Protein AF-0000000076751914 (afdb_homodimer)

Nearest PDB structures (foldseek):
  7e4m-assembly1_A-2  TM=8.915E-01  e=8.739E-11  Streptomyces sp.
  9c7k-assembly2_B  TM=7.119E-01  e=5.472E-06  Streptomyces exfoliatus
  6wkj-assembly2_B  TM=7.121E-01  e=1.063E-05  Streptomyces sp.
  6wke-assembly2_B  TM=7.286E-01  e=2.651E-05  Streptomyces sp.
  1hm7-assembly2_B  TM=6.512E-01  e=9.603E-05  Streptomyces exfoliatus

Structure (mmCIF, N/CA/C/O backbone):
data_AF-0000000076751914-model_v1
#
loop_
_entity.id
_entity.type
_entity.pdbx_description
1 polymer 'Metal-binding protein, terpene synthase family'
#
loop_
_atom_site.group_PDB
_atom_site.id
_atom_site.type_symbol
_atom_site.label_atom_id
_atom_site.label_alt_id
_atom_site.label_comp_id
_atom_site.label_asym_id
_atom_site.label_entity_id
_atom_site.label_seq_id
_atom_site.pdbx_PDB_ins_code
_atom_site.Cartn_x
_atom_site.Cartn_y
_atom_site.Cartn_z
_atom_site.occupancy
_atom_site.B_iso_or_equiv
_atom_site.auth_seq_id
_atom_site.auth_comp_id
_atom_site.auth_asym_id
_atom_site.auth_atom_id
_atom_site.pdbx_PDB_model_num
ATOM 1 N N . MET A 1 1 ? 10.844 26.109 -25.625 1 22.31 1 MET A N 1
ATOM 2 C CA . MET A 1 1 ? 9.5 26.109 -25.062 1 22.31 1 MET A CA 1
ATOM 3 C C . MET A 1 1 ? 9.312 24.953 -24.078 1 22.31 1 MET A C 1
ATOM 5 O O . MET A 1 1 ? 9.211 23.797 -24.5 1 22.31 1 MET A O 1
ATOM 9 N N . THR A 1 2 ? 10.047 24.891 -23.016 1 28.09 2 THR A N 1
ATOM 10 C CA . THR A 1 2 ? 10.305 23.797 -22.078 1 28.09 2 THR A CA 1
ATOM 11 C C . THR A 1 2 ? 9 23.281 -21.5 1 28.09 2 THR A C 1
ATOM 13 O O . THR A 1 2 ? 8.086 24.047 -21.188 1 28.09 2 THR A O 1
ATOM 16 N N . ALA A 1 3 ? 8.57 22.078 -21.922 1 33.97 3 ALA A N 1
ATOM 17 C CA . ALA A 1 3 ? 7.301 21.422 -21.578 1 33.97 3 ALA A CA 1
ATOM 18 C C . ALA A 1 3 ? 6.93 21.672 -20.125 1 33.97 3 ALA A C 1
ATOM 20 O O . ALA A 1 3 ? 7.594 21.172 -19.219 1 33.97 3 ALA A O 1
ATOM 21 N N . THR A 1 4 ? 6.645 22.828 -19.734 1 34.5 4 THR A N 1
ATOM 22 C CA . THR A 1 4 ? 6.215 23.297 -18.422 1 34.5 4 THR A CA 1
ATOM 23 C C . THR A 1 4 ? 5.18 22.344 -17.828 1 34.5 4 THR A C 1
ATOM 25 O O . THR A 1 4 ? 4.055 22.25 -18.312 1 34.5 4 THR A O 1
ATOM 28 N N . THR A 1 5 ? 5.438 21.109 -17.547 1 39.66 5 THR A N 1
ATOM 29 C CA . THR A 1 5 ? 4.512 20.062 -17.125 1 39.66 5 THR A CA 1
ATOM 30 C C . THR A 1 5 ? 3.771 20.469 -15.859 1 39.66 5 THR A C 1
ATOM 32 O O . THR A 1 5 ? 4.367 20.516 -14.781 1 39.66 5 THR A O 1
ATOM 35 N N . SER A 1 6 ? 2.971 21.531 -15.844 1 42.78 6 SER A N 1
ATOM 36 C CA . SER A 1 6 ? 1.971 21.797 -14.812 1 42.78 6 SER A CA 1
ATOM 37 C C . SER A 1 6 ? 1.415 20.516 -14.227 1 42.78 6 SER A C 1
ATOM 39 O O . SER A 1 6 ? 1.397 19.469 -14.898 1 42.78 6 SER A O 1
ATOM 41 N N . PRO A 1 7 ? 1.354 20.406 -12.875 1 52.75 7 PRO A N 1
ATOM 42 C CA . PRO A 1 7 ? 0.755 19.188 -12.328 1 52.75 7 PRO A CA 1
ATOM 43 C C . PRO A 1 7 ? -0.526 18.781 -13.047 1 52.75 7 PRO A C 1
ATOM 45 O O . PRO A 1 7 ? -1.342 19.641 -13.398 1 52.75 7 PRO A O 1
ATOM 48 N N . ASN A 1 8 ? -0.445 17.938 -13.898 1 61.38 8 ASN A N 1
ATOM 49 C CA . ASN A 1 8 ? -1.629 17.375 -14.555 1 61.38 8 ASN A CA 1
ATOM 50 C C . ASN A 1 8 ? -2.629 16.844 -13.531 1 61.38 8 ASN A C 1
ATOM 52 O O . ASN A 1 8 ? -2.459 15.734 -13.016 1 61.38 8 ASN A O 1
ATOM 56 N N . PRO A 1 9 ? -3.535 17.812 -13.023 1 73.62 9 PRO A N 1
ATOM 57 C CA . PRO A 1 9 ? -4.527 17.422 -12.023 1 73.62 9 PRO A CA 1
ATOM 58 C C . PRO A 1 9 ? -5.203 16.094 -12.359 1 73.62 9 PRO A C 1
ATOM 60 O O . PRO A 1 9 ? -5.535 15.32 -11.461 1 73.62 9 PRO A O 1
ATOM 63 N N . ALA A 1 10 ? -5.207 15.836 -13.641 1 76.56 10 ALA A N 1
ATOM 64 C CA . ALA A 1 10 ? -5.875 14.602 -14.047 1 76.56 10 ALA A CA 1
ATOM 65 C C . ALA A 1 10 ? -5.062 13.375 -13.633 1 76.56 10 ALA A C 1
ATOM 67 O O . ALA A 1 10 ? -5.621 12.383 -13.172 1 76.56 10 ALA A O 1
ATOM 68 N N . ALA A 1 11 ? -3.77 13.57 -13.781 1 83.56 11 ALA A N 1
ATOM 69 C CA . ALA A 1 11 ? -2.914 12.445 -13.406 1 83.56 11 ALA A CA 1
ATOM 70 C C . ALA A 1 11 ? -2.934 12.219 -11.898 1 83.56 11 ALA A C 1
ATOM 72 O O . ALA A 1 11 ? -2.998 11.078 -11.438 1 83.56 11 ALA A O 1
ATOM 73 N N . THR A 1 12 ? -2.918 13.32 -11.164 1 88.44 12 THR A N 1
ATOM 74 C CA . THR A 1 12 ? -2.939 13.242 -9.711 1 88.44 12 THR A CA 1
ATOM 75 C C . THR A 1 12 ? -4.281 12.703 -9.219 1 88.44 12 THR A C 1
ATOM 77 O O . THR A 1 12 ? -4.324 11.844 -8.328 1 88.44 12 THR A O 1
ATOM 80 N N . THR A 1 13 ? -5.293 13.094 -9.875 1 87.75 13 THR A N 1
ATOM 81 C CA . THR A 1 13 ? -6.617 12.594 -9.539 1 87.75 13 THR A CA 1
ATOM 82 C C . THR A 1 13 ? -6.719 11.094 -9.828 1 87.75 13 THR A C 1
ATOM 84 O O . THR A 1 13 ? -7.289 10.344 -9.031 1 87.75 13 THR A O 1
ATOM 87 N N . GLY A 1 14 ? -6.184 10.703 -10.945 1 89.5 14 GLY A N 1
ATOM 88 C CA . GLY A 1 14 ? -6.164 9.289 -11.289 1 89.5 14 GLY A CA 1
ATOM 89 C C . GLY A 1 14 ? -5.41 8.445 -10.281 1 89.5 14 GLY A C 1
ATOM 90 O O . GLY A 1 14 ? -5.875 7.375 -9.891 1 89.5 14 GLY A O 1
ATOM 91 N N . SER A 1 15 ? -4.316 8.977 -9.898 1 91.81 15 SER A N 1
ATOM 92 C CA . SER A 1 15 ? -3.504 8.273 -8.906 1 91.81 15 SER A CA 1
ATOM 93 C C . SER A 1 15 ? -4.234 8.156 -7.57 1 91.81 15 SER A C 1
ATOM 95 O O . SER A 1 15 ? -4.184 7.113 -6.918 1 91.81 15 SER A O 1
ATOM 97 N N . ALA A 1 16 ? -4.875 9.188 -7.168 1 94.12 16 ALA A N 1
ATOM 98 C CA . ALA A 1 16 ? -5.641 9.156 -5.926 1 94.12 16 ALA A CA 1
ATOM 99 C C . ALA A 1 16 ? -6.781 8.148 -6.008 1 94.12 16 ALA A C 1
ATOM 101 O O . ALA A 1 16 ? -7.035 7.41 -5.051 1 94.12 16 ALA A O 1
ATOM 102 N N . ARG A 1 17 ? -7.41 8.133 -7.113 1 92.75 17 ARG A N 1
ATOM 103 C CA . ARG A 1 17 ? -8.492 7.168 -7.32 1 92.75 17 ARG A CA 1
ATOM 104 C C . ARG A 1 17 ? -7.977 5.738 -7.223 1 92.75 17 ARG A C 1
ATOM 106 O O . ARG A 1 17 ? -8.625 4.879 -6.617 1 92.75 17 ARG A O 1
ATOM 113 N N . THR A 1 18 ? -6.879 5.508 -7.855 1 94.25 18 THR A N 1
ATOM 114 C CA . THR A 1 18 ? -6.254 4.191 -7.793 1 94.25 18 THR A CA 1
ATOM 115 C C . THR A 1 18 ? -5.895 3.832 -6.355 1 94.25 18 THR A C 1
ATOM 117 O O . THR A 1 18 ? -6.105 2.697 -5.922 1 94.25 18 THR A O 1
ATOM 120 N N . ALA A 1 19 ? -5.387 4.793 -5.637 1 95 19 ALA A N 1
ATOM 121 C CA . ALA A 1 19 ? -5.012 4.57 -4.242 1 95 19 ALA A CA 1
ATOM 122 C C . ALA A 1 19 ? -6.227 4.188 -3.402 1 95 19 ALA A C 1
ATOM 124 O O . ALA A 1 19 ? -6.137 3.328 -2.521 1 95 19 ALA A O 1
ATOM 125 N N . VAL A 1 20 ? -7.359 4.801 -3.666 1 94 20 VAL A N 1
ATOM 126 C CA . VAL A 1 20 ? -8.594 4.477 -2.953 1 94 20 VAL A CA 1
ATOM 127 C C . VAL A 1 20 ? -8.945 3.008 -3.166 1 94 20 VAL A C 1
ATOM 129 O O . VAL A 1 20 ? -9.289 2.301 -2.217 1 94 20 VAL A O 1
ATOM 132 N N . ARG A 1 21 ? -8.797 2.561 -4.355 1 95.31 21 ARG A N 1
ATOM 133 C CA . ARG A 1 21 ? -9.117 1.174 -4.68 1 95.31 21 ARG A CA 1
ATOM 134 C C . ARG A 1 21 ? -8.141 0.213 -4.012 1 95.31 21 ARG A C 1
ATOM 136 O O . ARG A 1 21 ? -8.539 -0.855 -3.541 1 95.31 21 ARG A O 1
ATOM 143 N N . VAL A 1 22 ? -6.91 0.617 -3.988 1 96.25 22 VAL A N 1
ATOM 144 C CA . VAL A 1 22 ? -5.898 -0.203 -3.33 1 96.25 22 VAL A CA 1
ATOM 145 C C . VAL A 1 22 ? -6.219 -0.328 -1.843 1 96.25 22 VAL A C 1
ATOM 147 O O . VAL A 1 22 ? -6.246 -1.434 -1.298 1 96.25 22 VAL A O 1
ATOM 150 N N . VAL A 1 23 ? -6.523 0.765 -1.207 1 93.88 23 VAL A N 1
ATOM 151 C CA . VAL A 1 23 ? -6.801 0.777 0.226 1 93.88 23 VAL A CA 1
ATOM 152 C C . VAL A 1 23 ? -8.047 -0.052 0.519 1 93.88 23 VAL A C 1
ATOM 154 O O . VAL A 1 23 ? -8.094 -0.796 1.501 1 93.88 23 VAL A O 1
ATOM 157 N N . ARG A 1 24 ? -9.039 0.046 -0.325 1 93.38 24 ARG A N 1
ATOM 158 C CA . ARG A 1 24 ? -10.258 -0.733 -0.133 1 93.38 24 ARG A CA 1
ATOM 159 C C . ARG A 1 24 ? -9.969 -2.229 -0.197 1 93.38 24 ARG A C 1
ATOM 161 O O . ARG A 1 24 ? -10.484 -3.002 0.615 1 93.38 24 ARG A O 1
ATOM 168 N N . LEU A 1 25 ? -9.195 -2.631 -1.146 1 95.88 25 LEU A N 1
ATOM 169 C CA . LEU A 1 25 ? -8.844 -4.039 -1.266 1 95.88 25 LEU A CA 1
ATOM 170 C C . LEU A 1 25 ? -8.008 -4.496 -0.072 1 95.88 25 LEU A C 1
ATOM 172 O O . LEU A 1 25 ? -8.227 -5.586 0.459 1 95.88 25 LEU A O 1
ATOM 176 N N . LEU A 1 26 ? -7.109 -3.625 0.362 1 94.12 26 LEU A N 1
ATOM 177 C CA . LEU A 1 26 ? -6.281 -3.945 1.521 1 94.12 26 LEU A CA 1
ATOM 178 C C . LEU A 1 26 ? -7.141 -4.105 2.771 1 94.12 26 LEU A C 1
ATOM 180 O O . LEU A 1 26 ? -6.918 -5.02 3.568 1 94.12 26 LEU A O 1
ATOM 184 N N . ARG A 1 27 ? -8.102 -3.248 2.936 1 91.44 27 ARG A N 1
ATOM 185 C CA . ARG A 1 27 ? -9.008 -3.354 4.074 1 91.44 27 ARG A CA 1
ATOM 186 C C . ARG A 1 27 ? -9.766 -4.676 4.051 1 91.44 27 ARG A C 1
ATOM 188 O O . ARG A 1 27 ? -9.922 -5.328 5.086 1 91.44 27 ARG A O 1
ATOM 195 N N . ALA A 1 28 ? -10.242 -5.039 2.906 1 93.06 28 ALA A N 1
ATOM 196 C CA . ALA A 1 28 ? -10.961 -6.301 2.766 1 93.06 28 ALA A CA 1
ATOM 197 C C . ALA A 1 28 ? -10.062 -7.488 3.1 1 93.06 28 ALA A C 1
ATOM 199 O O . ALA A 1 28 ? -10.484 -8.422 3.787 1 93.06 28 ALA A O 1
ATOM 200 N N . LEU A 1 29 ? -8.852 -7.453 2.633 1 94.12 29 LEU A N 1
ATOM 201 C CA . LEU A 1 29 ? -7.898 -8.523 2.91 1 94.12 29 LEU A CA 1
ATOM 202 C C . LEU A 1 29 ? -7.59 -8.602 4.402 1 94.12 29 LEU A C 1
ATOM 204 O O . LEU A 1 29 ? -7.508 -9.695 4.965 1 94.12 29 LEU A O 1
ATOM 208 N N . ARG A 1 30 ? -7.445 -7.473 4.996 1 91.12 30 ARG A N 1
ATOM 209 C CA . ARG A 1 30 ? -7.109 -7.438 6.418 1 91.12 30 ARG A CA 1
ATOM 210 C C . ARG A 1 30 ? -8.273 -7.945 7.266 1 91.12 30 ARG A C 1
ATOM 212 O O . ARG A 1 30 ? -8.062 -8.602 8.289 1 91.12 30 ARG A O 1
ATOM 219 N N . ARG A 1 31 ? -9.453 -7.598 6.871 1 92.06 31 ARG A N 1
ATOM 220 C CA . ARG A 1 31 ? -10.617 -8.148 7.562 1 92.06 31 ARG A CA 1
ATOM 221 C C . ARG A 1 31 ? -10.625 -9.672 7.492 1 92.06 31 ARG A C 1
ATOM 223 O O . ARG A 1 31 ? -10.852 -10.344 8.5 1 92.06 31 ARG A O 1
ATOM 230 N N . TRP A 1 32 ? -10.375 -10.164 6.344 1 95.25 32 TRP A N 1
ATOM 231 C CA . TRP A 1 32 ? -10.297 -11.609 6.168 1 95.25 32 TRP A CA 1
ATOM 232 C C . TRP A 1 32 ? -9.148 -12.195 6.984 1 95.25 32 TRP A C 1
ATOM 234 O O . TRP A 1 32 ? -9.328 -13.203 7.676 1 95.25 32 TRP A O 1
ATOM 244 N N . ALA A 1 33 ? -8.023 -11.562 6.93 1 92.75 33 ALA A N 1
ATOM 245 C CA . ALA A 1 33 ? -6.844 -12.039 7.648 1 92.75 33 ALA A CA 1
ATOM 246 C C . ALA A 1 33 ? -7.102 -12.086 9.148 1 92.75 33 ALA A C 1
ATOM 248 O O . ALA A 1 33 ? -6.668 -13.023 9.828 1 92.75 33 ALA A O 1
ATOM 249 N N . ALA A 1 34 ? -7.793 -11.141 9.617 1 90.56 34 ALA A N 1
ATOM 250 C CA . ALA A 1 34 ? -8.109 -11.078 11.039 1 90.56 34 ALA A CA 1
ATOM 251 C C . ALA A 1 34 ? -8.984 -12.258 11.461 1 90.56 34 ALA A C 1
ATOM 253 O O . ALA A 1 34 ? -8.883 -12.734 12.594 1 90.56 34 ALA A O 1
ATOM 254 N N . GLU A 1 35 ? -9.797 -12.703 10.562 1 92.44 35 GLU A N 1
ATOM 255 C CA . GLU A 1 35 ? -10.68 -13.828 10.844 1 92.44 35 GLU A CA 1
ATOM 256 C C . GLU A 1 35 ? -9.93 -15.156 10.766 1 92.44 35 GLU A C 1
ATOM 258 O O . GLU A 1 35 ? -10.266 -16.109 11.469 1 92.44 35 GLU A O 1
ATOM 263 N N . VAL A 1 36 ? -8.953 -15.211 9.961 1 94.56 36 VAL A N 1
ATOM 264 C CA . VAL A 1 36 ? -8.242 -16.453 9.703 1 94.56 36 VAL A CA 1
ATOM 265 C C . VAL A 1 36 ? -7.234 -16.719 10.82 1 94.56 36 VAL A C 1
ATOM 267 O O . VAL A 1 36 ? -7.195 -17.812 11.391 1 94.56 36 VAL A O 1
ATOM 270 N N . GLY A 1 37 ? -6.344 -15.641 11.109 1 89.19 37 GLY A N 1
ATOM 271 C CA . GLY A 1 37 ? -5.387 -15.812 12.188 1 89.19 37 GLY A CA 1
ATOM 272 C C . GLY A 1 37 ? -4.172 -14.914 12.062 1 89.19 37 GLY A C 1
ATOM 273 O O . GLY A 1 37 ? -3.988 -14.258 11.039 1 89.19 37 GLY A O 1
ATOM 274 N N . PRO A 1 38 ? -3.273 -14.898 13.031 1 83.88 38 PRO A N 1
ATOM 275 C CA . PRO A 1 38 ? -2.186 -13.93 13.148 1 83.88 38 PRO A CA 1
ATOM 276 C C . PRO A 1 38 ? -1.175 -14.031 12.008 1 83.88 38 PRO A C 1
ATOM 278 O O . PRO A 1 38 ? -0.625 -13.016 11.578 1 83.88 38 PRO A O 1
ATOM 281 N N . SER A 1 39 ? -0.914 -15.211 11.5 1 85.94 39 SER A N 1
ATOM 282 C CA . SER A 1 39 ? 0.061 -15.367 10.43 1 85.94 39 SER A CA 1
ATOM 283 C C . SER A 1 39 ? -0.37 -14.609 9.18 1 85.94 39 SER A C 1
ATOM 285 O O . SER A 1 39 ? 0.471 -14.18 8.383 1 85.94 39 SER A O 1
ATOM 287 N N . PHE A 1 40 ? -1.584 -14.492 9.039 1 87.75 40 PHE A N 1
ATOM 288 C CA . PHE A 1 40 ? -2.111 -13.773 7.883 1 87.75 40 PHE A CA 1
ATOM 289 C C . PHE A 1 40 ? -2.09 -12.266 8.125 1 87.75 40 PHE A C 1
ATOM 291 O O . PHE A 1 40 ? -1.848 -11.484 7.203 1 87.75 40 PHE A O 1
ATOM 298 N N . ALA A 1 41 ? -2.172 -11.867 9.352 1 77 41 ALA A N 1
ATOM 299 C CA . ALA A 1 41 ? -2.189 -10.453 9.703 1 77 41 ALA A CA 1
ATOM 300 C C . ALA A 1 41 ? -0.809 -9.828 9.531 1 77 41 ALA A C 1
ATOM 302 O O . ALA A 1 41 ? -0.693 -8.633 9.234 1 77 41 ALA A O 1
ATOM 303 N N . ASP A 1 42 ? 0.179 -10.664 9.5 1 76.88 42 ASP A N 1
ATOM 304 C CA . ASP A 1 42 ? 1.558 -10.188 9.438 1 76.88 42 ASP A CA 1
ATOM 305 C C . ASP A 1 42 ? 2.039 -10.086 7.992 1 76.88 42 ASP A C 1
ATOM 307 O O . ASP A 1 42 ? 3.09 -9.492 7.723 1 76.88 42 ASP A O 1
ATOM 311 N N . ALA A 1 43 ? 1.282 -10.594 7.074 1 75 43 ALA A N 1
ATOM 312 C CA . ALA A 1 43 ? 1.706 -10.641 5.676 1 75 43 ALA A CA 1
ATOM 313 C C . ALA A 1 43 ? 1.404 -9.32 4.965 1 75 43 ALA A C 1
ATOM 315 O O . ALA A 1 43 ? 0.805 -9.312 3.889 1 75 43 ALA A O 1
ATOM 316 N N . VAL A 1 44 ? 2.027 -8.305 5.344 1 74.44 44 VAL A N 1
ATOM 317 C CA . VAL A 1 44 ? 1.603 -6.965 4.973 1 74.44 44 VAL A CA 1
ATOM 318 C C . VAL A 1 44 ? 2.137 -6.621 3.584 1 74.44 44 VAL A C 1
ATOM 320 O O . VAL A 1 44 ? 1.403 -6.102 2.738 1 74.44 44 VAL A O 1
ATOM 323 N N . GLU A 1 45 ? 3.359 -6.957 3.312 1 78.12 45 GLU A N 1
ATOM 324 C CA . GLU A 1 45 ? 3.939 -6.527 2.043 1 78.12 45 GLU A CA 1
ATOM 325 C C . GLU A 1 45 ? 3.271 -7.23 0.866 1 78.12 45 GLU A C 1
ATOM 327 O O . GLU A 1 45 ? 3 -6.609 -0.163 1 78.12 45 GLU A O 1
ATOM 332 N N . ILE A 1 46 ? 2.975 -8.5 1.011 1 81.25 46 ILE A N 1
ATOM 333 C CA . ILE A 1 46 ? 2.324 -9.227 -0.072 1 81.25 46 ILE A CA 1
ATOM 334 C C . ILE A 1 46 ? 0.91 -8.688 -0.28 1 81.25 46 ILE A C 1
ATOM 336 O O . ILE A 1 46 ? 0.421 -8.625 -1.41 1 81.25 46 ILE A O 1
ATOM 340 N N . ASP A 1 47 ? 0.273 -8.273 0.789 1 85.81 47 ASP A N 1
ATOM 341 C CA . ASP A 1 47 ? -1.019 -7.605 0.66 1 85.81 47 ASP A CA 1
ATOM 342 C C . ASP A 1 47 ? -0.913 -6.371 -0.237 1 85.81 47 ASP A C 1
ATOM 344 O O . ASP A 1 47 ? -1.711 -6.199 -1.16 1 85.81 47 ASP A O 1
ATOM 348 N N . GLU A 1 48 ? 0.103 -5.672 0.034 1 92.62 48 GLU A N 1
ATOM 349 C CA . GLU A 1 48 ? 0.273 -4.398 -0.665 1 92.62 48 GLU A CA 1
ATOM 350 C C . GLU A 1 48 ? 0.578 -4.621 -2.145 1 92.62 48 GLU A C 1
ATOM 352 O O . GLU A 1 48 ? -0.071 -4.031 -3.012 1 92.62 48 GLU A O 1
ATOM 357 N N . VAL A 1 49 ? 1.478 -5.504 -2.453 1 92.94 49 VAL A N 1
ATOM 358 C CA . VAL A 1 49 ? 1.894 -5.754 -3.83 1 92.94 49 VAL A CA 1
ATOM 359 C C . VAL A 1 49 ? 0.744 -6.383 -4.609 1 92.94 49 VAL A C 1
ATOM 361 O O . VAL A 1 49 ? 0.461 -5.984 -5.742 1 92.94 49 VAL A O 1
ATOM 364 N N . SER A 1 50 ? 0.085 -7.328 -3.977 1 95.12 50 SER A N 1
ATOM 365 C CA . SER A 1 50 ? -1.042 -7.973 -4.641 1 95.12 50 SER A CA 1
ATOM 366 C C . SER A 1 50 ? -2.16 -6.977 -4.926 1 95.12 50 SER A C 1
ATOM 368 O O . SER A 1 50 ? -2.752 -6.992 -6.008 1 95.12 50 SER A O 1
ATOM 370 N N . ALA A 1 51 ? -2.418 -6.121 -3.951 1 96.12 51 ALA A N 1
ATOM 371 C CA . ALA A 1 51 ? -3.467 -5.125 -4.152 1 96.12 51 ALA A CA 1
ATOM 372 C C . ALA A 1 51 ? -3.109 -4.18 -5.297 1 96.12 51 ALA A C 1
ATOM 374 O O . ALA A 1 51 ? -3.949 -3.879 -6.148 1 96.12 51 ALA A O 1
ATOM 375 N N . MET A 1 52 ? -1.884 -3.76 -5.391 1 96.88 52 MET A N 1
ATOM 376 C CA . MET A 1 52 ? -1.476 -2.779 -6.395 1 96.88 52 MET A CA 1
ATOM 377 C C . MET A 1 52 ? -1.493 -3.393 -7.793 1 96.88 52 MET A C 1
ATOM 379 O O . MET A 1 52 ? -2.002 -2.783 -8.734 1 96.88 52 MET A O 1
ATOM 383 N N . VAL A 1 53 ? -1.001 -4.617 -7.941 1 97.31 53 VAL A N 1
ATOM 384 C CA . VAL A 1 53 ? -0.946 -5.215 -9.266 1 97.31 53 VAL A CA 1
ATOM 385 C C . VAL A 1 53 ? -2.359 -5.551 -9.742 1 97.31 53 VAL A C 1
ATOM 387 O O . VAL A 1 53 ? -2.688 -5.363 -10.914 1 97.31 53 VAL A O 1
ATOM 390 N N . LEU A 1 54 ? -3.223 -6.008 -8.852 1 98 54 LEU A N 1
ATOM 391 C CA . LEU A 1 54 ? -4.566 -6.406 -9.25 1 98 54 LEU A CA 1
ATOM 392 C C . LEU A 1 54 ? -5.418 -5.188 -9.586 1 98 54 LEU A C 1
ATOM 394 O O . LEU A 1 54 ? -6.199 -5.211 -10.539 1 98 54 LEU A O 1
ATOM 398 N N . VAL A 1 55 ? -5.246 -4.121 -8.797 1 97.31 55 VAL A N 1
ATOM 399 C CA . VAL A 1 55 ? -5.977 -2.893 -9.086 1 97.31 55 VAL A CA 1
ATOM 400 C C . VAL A 1 55 ? -5.504 -2.314 -10.422 1 97.31 55 VAL A C 1
ATOM 402 O O . VAL A 1 55 ? -6.301 -1.772 -11.188 1 97.31 55 VAL A O 1
ATOM 405 N N . ASP A 1 56 ? -4.219 -2.455 -10.734 1 96.56 56 ASP A N 1
ATOM 406 C CA . ASP A 1 56 ? -3.703 -1.992 -12.016 1 96.56 56 ASP A CA 1
ATOM 407 C C . ASP A 1 56 ? -4.254 -2.834 -13.164 1 96.56 56 ASP A C 1
ATOM 409 O O . ASP A 1 56 ? -4.621 -2.299 -14.219 1 96.56 56 ASP A O 1
ATOM 413 N N . ALA A 1 57 ? -4.273 -4.109 -12.938 1 96.62 57 ALA A N 1
ATOM 414 C CA . ALA A 1 57 ? -4.695 -5.047 -13.977 1 96.62 57 ALA A CA 1
ATOM 415 C C . ALA A 1 57 ? -6.191 -4.918 -14.258 1 96.62 57 ALA A C 1
ATOM 417 O O . ALA A 1 57 ? -6.645 -5.188 -15.375 1 96.62 57 ALA A O 1
ATOM 418 N N . GLY A 1 58 ? -6.977 -4.574 -13.234 1 95.19 58 GLY A N 1
ATOM 419 C CA . GLY A 1 58 ? -8.414 -4.398 -13.359 1 95.19 58 GLY A CA 1
ATOM 420 C C . GLY A 1 58 ? -8.883 -3 -13.008 1 95.19 58 GLY A C 1
ATOM 421 O O . GLY A 1 58 ? -9.602 -2.811 -12.023 1 95.19 58 GLY A O 1
ATOM 422 N N . PRO A 1 59 ? -8.578 -2.08 -13.852 1 91.62 59 PRO A N 1
ATOM 423 C CA . PRO A 1 59 ? -8.852 -0.688 -13.492 1 91.62 59 PRO A CA 1
ATOM 424 C C . PRO A 1 59 ? -10.336 -0.414 -13.273 1 91.62 59 PRO A C 1
ATOM 426 O O . PRO A 1 59 ? -10.695 0.533 -12.57 1 91.62 59 PRO A O 1
ATOM 429 N N . HIS A 1 60 ? -11.195 -1.262 -13.742 1 91.12 60 HIS A N 1
ATOM 430 C CA . HIS A 1 60 ? -12.625 -1.029 -13.602 1 91.12 60 HIS A CA 1
ATOM 431 C C . HIS A 1 60 ? -13.281 -2.143 -12.789 1 91.12 60 HIS A C 1
ATOM 433 O O . HIS A 1 60 ? -14.508 -2.156 -12.633 1 91.12 60 HIS A O 1
ATOM 439 N N . ALA A 1 61 ? -12.477 -3.074 -12.328 1 94.56 61 ALA A N 1
ATOM 440 C CA . ALA A 1 61 ? -13.031 -4.18 -11.547 1 94.56 61 ALA A CA 1
ATOM 441 C C . ALA A 1 61 ? -13.43 -3.723 -10.148 1 94.56 61 ALA A C 1
ATOM 443 O O . ALA A 1 61 ? -12.641 -3.068 -9.461 1 94.56 61 ALA A O 1
ATOM 444 N N . PRO A 1 62 ? -14.648 -4.051 -9.75 1 93.88 62 PRO A N 1
ATOM 445 C CA . PRO A 1 62 ? -14.984 -3.783 -8.352 1 93.88 62 PRO A CA 1
ATOM 446 C C . PRO A 1 62 ? -14.07 -4.52 -7.371 1 93.88 62 PRO A C 1
ATOM 448 O O . PRO A 1 62 ? -13.539 -5.586 -7.695 1 93.88 62 PRO A O 1
ATOM 451 N N . THR A 1 63 ? -13.938 -3.963 -6.219 1 92.06 63 THR A N 1
ATOM 452 C CA . THR A 1 63 ? -13.055 -4.504 -5.188 1 92.06 63 THR A CA 1
ATOM 453 C C . THR A 1 63 ? -13.391 -5.969 -4.906 1 92.06 63 THR A C 1
ATOM 455 O O . THR A 1 63 ? -12.492 -6.797 -4.758 1 92.06 63 THR A O 1
ATOM 458 N N . GLY A 1 64 ? -14.633 -6.242 -4.855 1 93.44 64 GLY A N 1
ATOM 459 C CA . GLY A 1 64 ? -15.07 -7.594 -4.547 1 93.44 64 GLY A CA 1
ATOM 460 C C . GLY A 1 64 ? -14.562 -8.633 -5.527 1 93.44 64 GLY A C 1
ATOM 461 O O . GLY A 1 64 ? -14.32 -9.781 -5.156 1 93.44 64 GLY A O 1
ATOM 462 N N . GLU A 1 65 ? -14.336 -8.234 -6.758 1 95.25 65 GLU A N 1
ATOM 463 C CA . GLU A 1 65 ? -13.859 -9.148 -7.797 1 95.25 65 GLU A CA 1
ATOM 464 C C . GLU A 1 65 ? -12.375 -9.445 -7.629 1 95.25 65 GLU A C 1
ATOM 466 O O . GLU A 1 65 ? -11.875 -10.453 -8.141 1 95.25 65 GLU A O 1
ATOM 471 N N . LEU A 1 66 ? -11.688 -8.578 -6.945 1 97.56 66 LEU A N 1
ATOM 472 C CA . LEU A 1 66 ? -10.242 -8.703 -6.836 1 97.56 66 LEU A CA 1
ATOM 473 C C . LEU A 1 66 ? -9.852 -9.414 -5.539 1 97.56 66 LEU A C 1
ATOM 475 O O . LEU A 1 66 ? -8.68 -9.695 -5.309 1 97.56 66 LEU A O 1
ATOM 479 N N . LEU A 1 67 ? -10.836 -9.742 -4.766 1 97.25 67 LEU A N 1
ATOM 480 C CA . LEU A 1 67 ? -10.539 -10.281 -3.443 1 97.25 67 LEU A CA 1
ATOM 481 C C . LEU A 1 67 ? -10.039 -11.719 -3.547 1 97.25 67 LEU A C 1
ATOM 483 O O . LEU A 1 67 ? -9.047 -12.078 -2.908 1 97.25 67 LEU A O 1
ATOM 487 N N . ALA A 1 68 ? -10.648 -12.57 -4.398 1 97.94 68 ALA A N 1
ATOM 488 C CA . ALA A 1 68 ? -10.273 -13.977 -4.484 1 97.94 68 ALA A CA 1
ATOM 489 C C . ALA A 1 68 ? -8.836 -14.133 -4.965 1 97.94 68 ALA A C 1
ATOM 491 O O . ALA A 1 68 ? -8.039 -14.852 -4.352 1 97.94 68 ALA A O 1
ATOM 492 N N . PRO A 1 69 ? -8.453 -13.438 -6.074 1 98.25 69 PRO A N 1
ATOM 493 C CA . PRO A 1 69 ? -7.043 -13.547 -6.457 1 98.25 69 PRO A CA 1
ATOM 494 C C . PRO A 1 69 ? -6.098 -12.969 -5.402 1 98.25 69 PRO A C 1
ATOM 496 O O . PRO A 1 69 ? -5.012 -13.508 -5.18 1 98.25 69 PRO A O 1
ATOM 499 N N . ALA A 1 70 ? -6.48 -11.93 -4.742 1 97.81 70 ALA A N 1
ATOM 500 C CA . ALA A 1 70 ? -5.637 -11.367 -3.689 1 97.81 70 ALA A CA 1
ATOM 501 C C . ALA A 1 70 ? -5.496 -12.344 -2.523 1 97.81 70 ALA A C 1
ATOM 503 O O . ALA A 1 70 ? -4.398 -12.523 -1.986 1 97.81 70 ALA A O 1
ATOM 504 N N . MET A 1 71 ? -6.598 -12.961 -2.117 1 97.5 71 MET A N 1
ATOM 505 C CA . MET A 1 71 ? -6.57 -13.977 -1.065 1 97.5 71 MET A CA 1
ATOM 506 C C . MET A 1 71 ? -5.617 -15.109 -1.43 1 97.5 71 MET A C 1
ATOM 508 O O . MET A 1 71 ? -4.891 -15.617 -0.572 1 97.5 71 MET A O 1
ATOM 512 N N . THR A 1 72 ? -5.656 -15.516 -2.697 1 97.75 72 THR A N 1
ATOM 513 C CA . THR A 1 72 ? -4.785 -16.594 -3.158 1 97.75 72 THR A CA 1
ATOM 514 C C . THR A 1 72 ? -3.318 -16.203 -2.986 1 97.75 72 THR A C 1
ATOM 516 O O . THR A 1 72 ? -2.521 -17 -2.479 1 97.75 72 THR A O 1
ATOM 519 N N . ALA A 1 73 ? -2.984 -15 -3.365 1 96.38 73 ALA A N 1
ATOM 520 C CA . ALA A 1 73 ? -1.608 -14.523 -3.262 1 96.38 73 ALA A CA 1
ATOM 521 C C . ALA A 1 73 ? -1.15 -14.484 -1.807 1 96.38 73 ALA A C 1
ATOM 523 O O . ALA A 1 73 ? -0.044 -14.922 -1.485 1 96.38 73 ALA A O 1
ATOM 524 N N . VAL A 1 74 ? -1.977 -13.984 -0.957 1 95 74 VAL A N 1
ATOM 525 C CA . VAL A 1 74 ? -1.634 -13.859 0.456 1 95 74 VAL A CA 1
ATOM 526 C C . VAL A 1 74 ? -1.479 -15.242 1.076 1 95 74 VAL A C 1
ATOM 528 O O . VAL A 1 74 ? -0.526 -15.5 1.816 1 95 74 VAL A O 1
ATOM 531 N N . TRP A 1 75 ? -2.406 -16.141 0.777 1 97 75 TRP A N 1
ATOM 532 C CA . TRP A 1 75 ? -2.309 -17.5 1.297 1 97 75 TRP A CA 1
ATOM 533 C C . TRP A 1 75 ? -0.985 -18.141 0.895 1 97 75 TRP A C 1
ATOM 535 O O . TRP A 1 75 ? -0.309 -18.75 1.725 1 97 75 TRP A O 1
ATOM 545 N N . MET A 1 76 ? -0.632 -18 -0.309 1 94.56 76 MET A N 1
ATOM 546 C CA . MET A 1 76 ? 0.589 -18.625 -0.822 1 94.56 76 MET A CA 1
ATOM 547 C C . MET A 1 76 ? 1.815 -18.094 -0.083 1 94.56 76 MET A C 1
ATOM 549 O O . MET A 1 76 ? 2.717 -18.859 0.257 1 94.56 76 MET A O 1
ATOM 553 N N . GLN A 1 77 ? 1.83 -16.812 0.093 1 92.12 77 GLN A N 1
ATOM 554 C CA . GLN A 1 77 ? 2.969 -16.234 0.796 1 92.12 77 GLN A CA 1
ATOM 555 C C . GLN A 1 77 ? 3.045 -16.75 2.232 1 92.12 77 GLN A C 1
ATOM 557 O O . GLN A 1 77 ? 4.125 -17.094 2.717 1 92.12 77 GLN A O 1
ATOM 562 N N . VAL A 1 78 ? 1.924 -16.734 2.904 1 92.75 78 VAL A N 1
ATOM 563 C CA . VAL A 1 78 ? 1.902 -17.172 4.293 1 92.75 78 VAL A CA 1
ATOM 564 C C . VAL A 1 78 ? 2.289 -18.656 4.367 1 92.75 78 VAL A C 1
ATOM 566 O O . VAL A 1 78 ? 3.023 -19.062 5.27 1 92.75 78 VAL A O 1
ATOM 569 N N . ALA A 1 79 ? 1.767 -19.422 3.439 1 93.56 79 ALA A N 1
ATOM 570 C CA . ALA A 1 79 ? 2.1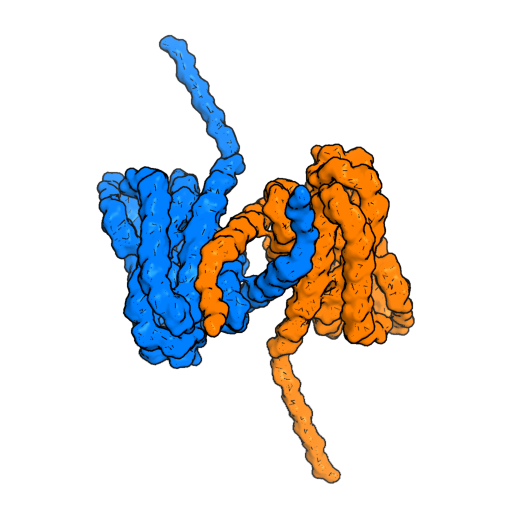05 -20.844 3.383 1 93.56 79 ALA A CA 1
ATOM 571 C C . ALA A 1 79 ? 3.596 -21.047 3.125 1 93.56 79 ALA A C 1
ATOM 573 O O . ALA A 1 79 ? 4.242 -21.859 3.781 1 93.56 79 ALA A O 1
ATOM 574 N N . ASP A 1 80 ? 4.141 -20.328 2.225 1 87.12 80 ASP A N 1
ATOM 575 C CA . ASP A 1 80 ? 5.566 -20.391 1.905 1 87.12 80 ASP A CA 1
ATOM 576 C C . ASP A 1 80 ? 6.418 -20.031 3.117 1 87.12 80 ASP A C 1
ATOM 578 O O . ASP A 1 80 ? 7.402 -20.703 3.422 1 87.12 80 ASP A O 1
ATOM 582 N N . ASP A 1 81 ? 6.043 -18.969 3.777 1 84.88 81 ASP A N 1
ATOM 583 C CA . ASP A 1 81 ? 6.746 -18.547 4.984 1 84.88 81 ASP A CA 1
ATOM 584 C C . ASP A 1 81 ? 6.688 -19.625 6.059 1 84.88 81 ASP A C 1
ATOM 586 O O . ASP A 1 81 ? 7.656 -19.844 6.789 1 84.88 81 ASP A O 1
ATOM 590 N N . HIS A 1 82 ? 5.535 -20.203 6.152 1 87.44 82 HIS A N 1
ATOM 591 C CA . HIS A 1 82 ? 5.359 -21.266 7.133 1 87.44 82 HIS A CA 1
ATOM 592 C C . HIS A 1 82 ? 6.297 -22.438 6.852 1 87.44 82 HIS A C 1
ATOM 594 O O . HIS A 1 82 ? 6.926 -22.969 7.77 1 87.44 82 HIS A O 1
ATOM 600 N N . VAL A 1 83 ? 6.379 -22.812 5.645 1 86.19 83 VAL A N 1
ATOM 601 C CA . VAL A 1 83 ? 7.242 -23.922 5.262 1 86.19 83 VAL A CA 1
ATOM 602 C C . VAL A 1 83 ? 8.695 -23.578 5.547 1 86.19 83 VAL A C 1
ATOM 604 O O . VAL A 1 83 ? 9.43 -24.375 6.145 1 86.19 83 VAL A O 1
ATOM 607 N N . ASP A 1 84 ? 9.094 -22.391 5.219 1 78.75 84 ASP A N 1
ATOM 608 C CA . ASP A 1 84 ? 10.469 -21.953 5.414 1 78.75 84 ASP A CA 1
ATOM 609 C C . ASP A 1 84 ? 10.836 -21.922 6.898 1 78.75 84 ASP A C 1
ATOM 611 O O . ASP A 1 84 ? 11.953 -22.281 7.273 1 78.75 84 ASP A O 1
ATOM 615 N N . ARG A 1 85 ? 9.867 -21.578 7.676 1 76.62 85 ARG A N 1
ATOM 616 C CA . ARG A 1 85 ? 10.18 -21.312 9.078 1 76.62 85 ARG A CA 1
ATOM 617 C C . ARG A 1 85 ? 9.984 -22.562 9.93 1 76.62 85 ARG A C 1
ATOM 619 O O . ARG A 1 85 ? 10.68 -22.75 10.93 1 76.62 85 ARG A O 1
ATOM 626 N N . PHE A 1 86 ? 9.062 -23.406 9.516 1 73.25 86 PHE A N 1
ATOM 627 C CA . PHE A 1 86 ? 8.625 -24.375 10.508 1 73.25 86 PHE A CA 1
ATOM 628 C C . PHE A 1 86 ? 8.758 -25.797 9.977 1 73.25 86 PHE A C 1
ATOM 630 O O . PHE A 1 86 ? 8.531 -26.766 10.703 1 73.25 86 PHE A O 1
ATOM 637 N N . THR A 1 87 ? 8.945 -25.922 8.805 1 72.44 87 THR A N 1
ATOM 638 C CA . THR A 1 87 ? 9.031 -27.266 8.242 1 72.44 87 THR A CA 1
ATOM 639 C C . THR A 1 87 ? 10.484 -27.672 8.039 1 72.44 87 THR A C 1
ATOM 641 O O . THR A 1 87 ? 11.18 -27.109 7.195 1 72.44 87 THR A O 1
ATOM 644 N N . HIS A 1 88 ? 10.891 -28.672 8.867 1 74.06 88 HIS A N 1
ATOM 645 C CA . HIS A 1 88 ? 12.312 -29 8.914 1 74.06 88 HIS A CA 1
ATOM 646 C C . HIS A 1 88 ? 12.586 -30.391 8.352 1 74.06 88 HIS A C 1
ATOM 648 O O . HIS A 1 88 ? 13.742 -30.781 8.164 1 74.06 88 HIS A O 1
ATOM 654 N N . ASP A 1 89 ? 11.547 -31.094 8.164 1 83.31 89 ASP A N 1
ATOM 655 C CA . ASP A 1 89 ? 11.82 -32.375 7.539 1 83.31 89 ASP A CA 1
ATOM 656 C C . ASP A 1 89 ? 10.812 -32.688 6.426 1 83.31 89 ASP A C 1
ATOM 658 O O . ASP A 1 89 ? 9.727 -32.094 6.395 1 83.31 89 ASP A O 1
ATOM 662 N N . GLN A 1 90 ? 11.211 -33.625 5.613 1 84.31 90 GLN A N 1
ATOM 663 C CA . GLN A 1 90 ? 10.492 -33.938 4.379 1 84.31 90 GLN A CA 1
ATOM 664 C C . GLN A 1 90 ? 9.125 -34.531 4.668 1 84.31 90 GLN A C 1
ATOM 666 O O . GLN A 1 90 ? 8.148 -34.25 3.969 1 84.31 90 GLN A O 1
ATOM 671 N N . ALA A 1 91 ? 9.062 -35.312 5.652 1 88.19 91 ALA A N 1
ATOM 672 C CA . ALA A 1 91 ? 7.801 -35.969 5.973 1 88.19 91 ALA A CA 1
ATOM 673 C C . ALA A 1 91 ? 6.742 -34.969 6.418 1 88.19 91 ALA A C 1
ATOM 675 O O . ALA A 1 91 ? 5.578 -35.062 6.02 1 88.19 91 ALA A O 1
ATOM 676 N N . GLU A 1 92 ? 7.137 -34.125 7.25 1 90.25 92 GLU A N 1
ATOM 677 C CA . GLU A 1 92 ? 6.242 -33.062 7.688 1 90.25 92 GLU A CA 1
ATOM 678 C C . GLU A 1 92 ? 5.77 -32.219 6.508 1 90.25 92 GLU A C 1
ATOM 680 O O . GLU A 1 92 ? 4.594 -31.844 6.426 1 90.25 92 GLU A O 1
ATOM 685 N N . PHE A 1 93 ? 6.688 -31.922 5.637 1 92.44 93 PHE A N 1
ATOM 686 C CA . PHE A 1 93 ? 6.371 -31.141 4.453 1 92.44 93 PHE A CA 1
ATOM 687 C C . PHE A 1 93 ? 5.379 -31.875 3.564 1 92.44 93 PHE A C 1
ATOM 689 O O . PHE A 1 93 ? 4.375 -31.297 3.137 1 92.44 93 PHE A O 1
ATOM 696 N N . ASP A 1 94 ? 5.598 -33.125 3.383 1 92.25 94 ASP A N 1
ATOM 697 C CA . ASP A 1 94 ? 4.703 -33.906 2.557 1 92.25 94 ASP A CA 1
ATOM 698 C C . ASP A 1 94 ? 3.305 -34 3.162 1 92.25 94 ASP A C 1
ATOM 700 O O . ASP A 1 94 ? 2.309 -33.969 2.438 1 92.25 94 ASP A O 1
ATOM 704 N N . GLY A 1 95 ? 3.252 -34.062 4.426 1 94.38 95 GLY A N 1
ATOM 705 C CA . GLY A 1 95 ? 1.968 -34.062 5.109 1 94.38 95 GLY A CA 1
ATOM 706 C C . GLY A 1 95 ? 1.185 -32.781 4.898 1 94.38 95 GLY A C 1
ATOM 707 O O . GLY A 1 95 ? -0.025 -32.812 4.664 1 94.38 95 GLY A O 1
ATOM 708 N N . LEU A 1 96 ? 1.878 -31.672 5 1 95.19 96 LEU A N 1
ATOM 709 C CA . LEU A 1 96 ? 1.248 -30.375 4.762 1 95.19 96 LEU A CA 1
ATOM 710 C C . LEU A 1 96 ? 0.69 -30.297 3.344 1 95.19 96 LEU A C 1
ATOM 712 O O . LEU A 1 96 ? -0.447 -29.859 3.143 1 95.19 96 LEU A O 1
ATOM 716 N N . ILE A 1 97 ? 1.513 -30.75 2.395 1 96.75 97 ILE A N 1
ATOM 717 C CA . ILE A 1 97 ? 1.135 -30.703 0.986 1 96.75 97 ILE A CA 1
ATOM 718 C C . ILE A 1 97 ? -0.12 -31.531 0.758 1 96.75 97 ILE A C 1
ATOM 720 O O . ILE A 1 97 ? -1.042 -31.109 0.06 1 96.75 97 ILE A O 1
ATOM 724 N N . GLN A 1 98 ? -0.168 -32.656 1.36 1 96.94 98 GLN A N 1
ATOM 725 C CA . GLN A 1 98 ? -1.324 -33.531 1.205 1 96.94 98 GLN A CA 1
ATOM 726 C C . GLN A 1 98 ? -2.578 -32.906 1.801 1 96.94 98 GLN A C 1
ATOM 728 O O . GLN A 1 98 ? -3.66 -32.969 1.218 1 96.94 98 GLN A O 1
ATOM 733 N N . ARG A 1 99 ? -2.459 -32.281 2.902 1 97.5 99 ARG A N 1
ATOM 734 C CA . ARG A 1 99 ? -3.596 -31.641 3.539 1 97.5 99 ARG A CA 1
ATOM 735 C C . ARG A 1 99 ? -4.082 -30.453 2.705 1 97.5 99 ARG A C 1
ATOM 737 O O . ARG A 1 99 ? -5.289 -30.281 2.514 1 97.5 99 ARG A O 1
ATOM 744 N N . TRP A 1 100 ? -3.207 -29.688 2.189 1 98.25 100 TRP A N 1
ATOM 745 C CA . TRP A 1 100 ? -3.586 -28.547 1.371 1 98.25 100 TRP A CA 1
ATOM 746 C C . TRP A 1 100 ? -4.242 -29 0.071 1 98.25 100 TRP A C 1
ATOM 748 O O . TRP A 1 100 ? -5.184 -28.359 -0.41 1 98.25 100 TRP A O 1
ATOM 758 N N . ARG A 1 101 ? -3.762 -30.109 -0.506 1 97.81 101 ARG A N 1
ATOM 759 C CA . ARG A 1 101 ? -4.395 -30.688 -1.688 1 97.81 101 ARG A CA 1
ATOM 760 C C . ARG A 1 101 ? -5.832 -31.094 -1.396 1 97.81 101 ARG A C 1
ATOM 762 O O . ARG A 1 101 ? -6.73 -30.859 -2.205 1 97.81 101 ARG A O 1
ATOM 769 N N . SER A 1 102 ? -5.949 -31.656 -0.262 1 98 102 SER A N 1
ATOM 770 C CA . SER A 1 102 ? -7.277 -32.125 0.136 1 98 102 SER A CA 1
ATOM 771 C C . SER A 1 102 ? -8.219 -30.953 0.376 1 98 102 SER A C 1
ATOM 773 O O . SER A 1 102 ? -9.367 -30.969 -0.076 1 98 102 SER A O 1
ATOM 775 N N . VAL A 1 103 ? -7.785 -29.953 1.048 1 98.44 103 VAL A N 1
ATOM 776 C CA . VAL A 1 103 ? -8.617 -28.797 1.353 1 98.44 103 VAL A CA 1
ATOM 777 C C . VAL A 1 103 ? -8.945 -28.047 0.065 1 98.44 103 VAL A C 1
ATOM 779 O O . VAL A 1 103 ? -10.062 -27.547 -0.104 1 98.44 103 VAL A O 1
ATOM 782 N N . SER A 1 104 ? -7.984 -27.969 -0.891 1 98.25 104 SER A N 1
ATOM 783 C CA . SER A 1 104 ? -8.227 -27.281 -2.162 1 98.25 104 SER A CA 1
ATOM 784 C C . SER A 1 104 ? -9.297 -28.016 -2.977 1 98.25 104 SER A C 1
ATOM 786 O O . SER A 1 104 ? -9.906 -27.422 -3.869 1 98.25 104 SER A O 1
ATOM 788 N N . ALA A 1 105 ? -9.547 -29.312 -2.617 1 96.19 105 ALA A N 1
ATOM 789 C CA . ALA A 1 105 ? -10.562 -30.125 -3.295 1 96.19 105 ALA A CA 1
ATOM 790 C C . ALA A 1 105 ? -11.891 -30.062 -2.547 1 96.19 105 ALA A C 1
ATOM 792 O O . ALA A 1 105 ? -12.883 -30.641 -2.994 1 96.19 105 ALA A O 1
ATOM 793 N N . GLY A 1 106 ? -11.906 -29.453 -1.379 1 95.94 106 GLY A N 1
ATOM 794 C CA . GLY A 1 106 ? -13.172 -29.266 -0.697 1 95.94 106 GLY A CA 1
ATOM 795 C C . GLY A 1 106 ? -13.234 -29.938 0.654 1 95.94 106 GLY A C 1
ATOM 796 O O . GLY A 1 106 ? -14.273 -29.922 1.322 1 95.94 106 GLY A O 1
ATOM 797 N N . ALA A 1 107 ? -12.109 -30.547 1.098 1 97.38 107 ALA A N 1
ATOM 798 C CA . ALA A 1 107 ? -12.086 -31.172 2.42 1 97.38 107 ALA A CA 1
ATOM 799 C C . ALA A 1 107 ? -12.195 -30.125 3.521 1 97.38 107 ALA A C 1
ATOM 801 O O . ALA A 1 107 ? -11.828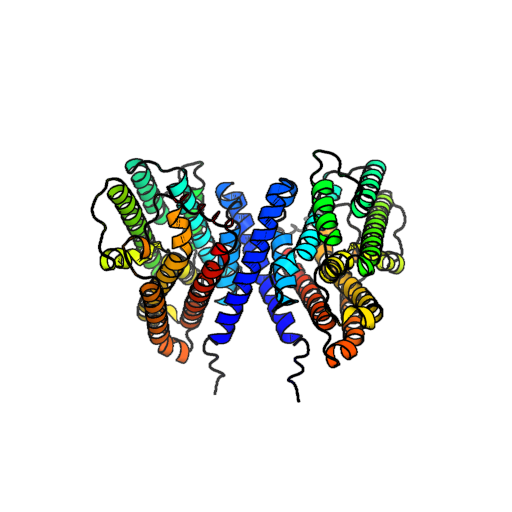 -28.953 3.318 1 97.38 107 ALA A O 1
ATOM 802 N N . ARG A 1 108 ? -12.641 -30.531 4.684 1 97.06 108 ARG A N 1
ATOM 803 C CA . ARG A 1 108 ? -12.734 -29.656 5.84 1 97.06 108 ARG A CA 1
ATOM 804 C C . ARG A 1 108 ? -11.359 -29.375 6.43 1 97.06 108 ARG A C 1
ATOM 806 O O . ARG A 1 108 ? -10.531 -30.281 6.551 1 97.06 108 ARG A O 1
ATOM 813 N N . PRO A 1 109 ? -11.195 -28.172 6.758 1 97.38 109 PRO A N 1
ATOM 814 C CA . PRO A 1 109 ? -9.914 -27.844 7.387 1 97.38 109 PRO A CA 1
ATOM 815 C C . PRO A 1 109 ? -9.773 -28.438 8.781 1 97.38 109 PRO A C 1
ATOM 817 O O . PRO A 1 109 ? -10.773 -28.641 9.477 1 97.38 109 PRO A O 1
ATOM 820 N N . THR A 1 110 ? -8.523 -28.734 9.164 1 96.38 110 THR A N 1
ATOM 821 C CA . THR A 1 110 ? -8.242 -29.094 10.547 1 96.38 110 THR A CA 1
ATOM 822 C C . THR A 1 110 ? -8.555 -27.938 11.484 1 96.38 110 THR A C 1
ATOM 824 O O . THR A 1 110 ? -8.086 -26.812 11.273 1 96.38 110 THR A O 1
ATOM 827 N N . PRO A 1 111 ? -9.289 -28.234 12.57 1 93.88 111 PRO A N 1
ATOM 828 C CA . PRO A 1 111 ? -9.625 -27.156 13.5 1 93.88 111 PRO A CA 1
ATOM 829 C C . PRO A 1 111 ? -8.391 -26.453 14.062 1 93.88 111 PRO A C 1
ATOM 831 O O . PRO A 1 111 ? -7.449 -27.125 14.5 1 93.88 111 PRO A O 1
ATOM 834 N N . GLY A 1 112 ? -8.359 -25.156 13.945 1 93.06 112 GLY A N 1
ATOM 835 C CA . GLY A 1 112 ? -7.293 -24.359 14.547 1 93.06 112 GLY A CA 1
ATOM 836 C C . GLY A 1 112 ? -6.148 -24.094 13.586 1 93.06 112 GLY A C 1
ATOM 837 O O . GLY A 1 112 ? -5.246 -23.312 13.898 1 93.06 112 GLY A O 1
ATOM 838 N N . ASP A 1 113 ? -6.098 -24.734 12.422 1 95.5 113 ASP A N 1
ATOM 839 C CA . ASP A 1 113 ? -5.031 -24.484 11.453 1 95.5 113 ASP A CA 1
ATOM 840 C C . ASP A 1 113 ? -5.363 -23.297 10.555 1 95.5 113 ASP A C 1
ATOM 842 O O . ASP A 1 113 ? -6.219 -23.391 9.672 1 95.5 113 ASP A O 1
ATOM 846 N N . PRO A 1 114 ? -4.656 -22.203 10.703 1 95.69 114 PRO A N 1
ATOM 847 C CA . PRO A 1 114 ? -5.016 -21 9.953 1 95.69 114 PRO A CA 1
ATOM 848 C C . PRO A 1 114 ? -4.773 -21.156 8.453 1 95.69 114 PRO A C 1
ATOM 850 O O . PRO A 1 114 ? -5.508 -20.578 7.641 1 95.69 114 PRO A O 1
ATOM 853 N N . LEU A 1 115 ? -3.803 -21.922 8.055 1 97 115 LEU A N 1
ATOM 854 C CA . LEU A 1 115 ? -3.508 -22.109 6.641 1 97 115 LEU A CA 1
ATOM 855 C C . LEU A 1 115 ? -4.613 -22.906 5.953 1 97 115 LEU A C 1
ATOM 857 O O . LEU A 1 115 ? -5.082 -22.516 4.879 1 97 115 LEU A O 1
ATOM 861 N N . GLU A 1 116 ? -5.027 -23.938 6.586 1 98.06 116 GLU A N 1
ATOM 862 C CA . GLU A 1 116 ? -6.125 -24.703 6.016 1 98.06 116 GLU A CA 1
ATOM 863 C C . GLU A 1 116 ? -7.43 -23.922 6.047 1 98.06 116 GLU A C 1
ATOM 865 O O . GLU A 1 116 ? -8.234 -24 5.113 1 98.06 116 GLU A O 1
ATOM 870 N N . ARG A 1 117 ? -7.629 -23.188 7.109 1 97.69 117 ARG A N 1
ATOM 871 C CA . ARG A 1 117 ? -8.82 -22.344 7.195 1 97.69 117 ARG A CA 1
ATOM 872 C C . ARG A 1 117 ? -8.844 -21.312 6.078 1 97.69 117 ARG A C 1
ATOM 874 O O . ARG A 1 117 ? -9.883 -21.094 5.441 1 97.69 117 ARG A O 1
ATOM 881 N N . GLY A 1 118 ? -7.727 -20.625 5.906 1 97.94 118 GLY A N 1
ATOM 882 C CA . GLY A 1 118 ? -7.633 -19.656 4.832 1 97.94 118 GLY A CA 1
ATOM 883 C C . GLY A 1 118 ? -7.887 -20.25 3.459 1 97.94 118 GLY A C 1
ATOM 884 O O . GLY A 1 118 ? -8.586 -19.656 2.639 1 97.94 118 GLY A O 1
ATOM 885 N N . LEU A 1 119 ? -7.355 -21.406 3.207 1 98.38 119 LEU A N 1
ATOM 886 C CA . LEU A 1 119 ? -7.566 -22.094 1.935 1 98.38 119 LEU A CA 1
ATOM 887 C C . LEU A 1 119 ? -9.023 -22.5 1.774 1 98.38 119 LEU A C 1
ATOM 889 O O . LEU A 1 119 ? -9.594 -22.375 0.686 1 98.38 119 LEU A O 1
ATOM 893 N N . ALA A 1 120 ? -9.586 -22.953 2.844 1 98.12 120 ALA A N 1
ATOM 894 C CA . ALA A 1 120 ? -11 -23.344 2.807 1 98.12 120 ALA A CA 1
ATOM 895 C C . ALA A 1 120 ? -11.883 -22.141 2.496 1 98.12 120 ALA A C 1
ATOM 897 O O . ALA A 1 120 ? -12.883 -22.266 1.786 1 98.12 120 ALA A O 1
ATOM 898 N N . ASP A 1 121 ? -11.562 -21 3.066 1 97.5 121 ASP A N 1
ATOM 899 C CA . ASP A 1 121 ? -12.297 -19.766 2.764 1 97.5 121 ASP A CA 1
ATOM 900 C C . ASP A 1 121 ? -12.219 -19.438 1.273 1 97.5 121 ASP A C 1
ATOM 902 O O . ASP A 1 121 ? -13.227 -19.062 0.666 1 97.5 121 ASP A O 1
ATOM 906 N N . LEU A 1 122 ? -11.07 -19.562 0.71 1 97.81 122 LEU A N 1
ATOM 907 C CA . LEU A 1 122 ? -10.875 -19.328 -0.716 1 97.81 122 LEU A CA 1
ATOM 908 C C . LEU A 1 122 ? -11.703 -20.297 -1.548 1 97.81 122 LEU A C 1
ATOM 910 O O . LEU A 1 122 ? -12.414 -19.891 -2.469 1 97.81 122 LEU A O 1
ATOM 914 N N . VAL A 1 123 ? -11.656 -21.562 -1.18 1 98.06 123 VAL A N 1
ATOM 915 C CA . VAL A 1 123 ? -12.383 -22.594 -1.919 1 98.06 123 VAL A CA 1
ATOM 916 C C . VAL A 1 123 ? -13.883 -22.328 -1.834 1 98.06 123 VAL A C 1
ATOM 918 O O . VAL A 1 123 ? -14.602 -22.469 -2.824 1 98.06 123 VAL A O 1
ATOM 921 N N . ARG A 1 124 ? -14.328 -21.922 -0.685 1 97.31 124 ARG A N 1
ATOM 922 C CA . ARG A 1 124 ? -15.742 -21.594 -0.523 1 97.31 124 ARG A CA 1
ATOM 923 C C . ARG A 1 124 ? -16.141 -20.453 -1.461 1 97.31 124 ARG A C 1
ATOM 925 O O . ARG A 1 124 ? -17.219 -20.5 -2.076 1 97.31 124 ARG A O 1
ATOM 932 N N . ARG A 1 125 ? -15.336 -19.5 -1.595 1 96.5 125 ARG A N 1
ATOM 933 C CA . ARG A 1 125 ? -15.594 -18.391 -2.49 1 96.5 125 ARG A CA 1
ATOM 934 C C . ARG A 1 125 ? -15.633 -18.844 -3.943 1 96.5 125 ARG A C 1
ATOM 936 O O . ARG A 1 125 ? -16.469 -18.391 -4.723 1 96.5 125 ARG A O 1
ATOM 943 N N . LEU A 1 126 ? -14.742 -19.75 -4.312 1 97.5 126 LEU A N 1
ATOM 944 C CA . LEU A 1 126 ? -14.688 -20.25 -5.684 1 97.5 126 LEU A CA 1
ATOM 945 C C . LEU A 1 126 ? -15.906 -21.109 -5.988 1 97.5 126 LEU A C 1
ATOM 947 O O . LEU A 1 126 ? -16.469 -21.047 -7.09 1 97.5 126 LEU A O 1
ATOM 951 N N . ARG A 1 127 ? -16.359 -21.797 -5.023 1 95.44 127 ARG A N 1
ATOM 952 C CA . ARG A 1 127 ? -17.453 -22.75 -5.211 1 95.44 127 ARG A CA 1
ATOM 953 C C . ARG A 1 127 ? -18.781 -22.031 -5.465 1 95.44 127 ARG A C 1
ATOM 955 O O . ARG A 1 127 ? -19.656 -22.547 -6.148 1 95.44 127 ARG A O 1
ATOM 962 N N . THR A 1 128 ? -18.906 -20.828 -4.961 1 94.5 128 THR A N 1
ATOM 963 C CA . THR A 1 128 ? -20.156 -20.078 -5.098 1 94.5 128 THR A CA 1
ATOM 964 C C . THR A 1 128 ? -20.094 -19.109 -6.273 1 94.5 128 THR A C 1
ATOM 966 O O . THR A 1 128 ? -21 -18.312 -6.48 1 94.5 128 THR A O 1
ATOM 969 N N . ALA A 1 129 ? -19.047 -19.219 -7.059 1 95.31 129 ALA A N 1
ATOM 970 C CA . ALA A 1 129 ? -18.797 -18.266 -8.133 1 95.31 129 ALA A CA 1
ATOM 971 C C . ALA A 1 129 ? -19.516 -18.672 -9.414 1 95.31 129 ALA A C 1
ATOM 973 O O . ALA A 1 129 ? -19.828 -19.844 -9.602 1 95.31 129 ALA A O 1
ATOM 974 N N . PRO A 1 130 ? -19.766 -17.734 -10.32 1 91.62 130 PRO A N 1
ATOM 975 C CA . PRO A 1 130 ? -20.547 -17.984 -11.539 1 91.62 130 PRO A CA 1
ATOM 976 C C . PRO A 1 130 ? -19.859 -18.969 -12.484 1 91.62 130 PRO A C 1
ATOM 978 O O . PRO A 1 130 ? -20.531 -19.734 -13.18 1 91.62 130 PRO A O 1
ATOM 981 N N . ARG A 1 131 ? -18.547 -19.047 -12.531 1 94.81 131 ARG A N 1
ATOM 982 C CA . ARG A 1 131 ? -17.859 -19.875 -13.5 1 94.81 131 ARG A CA 1
ATOM 983 C C . ARG A 1 131 ? -17.297 -21.141 -12.844 1 94.81 131 ARG A C 1
ATOM 985 O O . ARG A 1 131 ? -16.422 -21.812 -13.414 1 94.81 131 ARG A O 1
ATOM 992 N N . TYR A 1 132 ? -17.75 -21.391 -11.664 1 94.38 132 TYR A N 1
ATOM 993 C CA . TYR A 1 132 ? -17.281 -22.531 -10.883 1 94.38 132 TYR A CA 1
ATOM 994 C C . TYR A 1 132 ? -17.344 -23.812 -11.703 1 94.38 132 TYR A C 1
ATOM 996 O O . TYR A 1 132 ? -16.344 -24.516 -11.852 1 94.38 132 TYR A O 1
ATOM 1004 N N . PRO A 1 133 ? -18.438 -24.156 -12.375 1 93 133 PRO A N 1
ATOM 1005 C CA . PRO A 1 133 ? -18.547 -25.453 -13.039 1 93 133 PRO A CA 1
ATOM 1006 C C . PRO A 1 133 ? -17.484 -25.656 -14.125 1 93 133 PRO A C 1
ATOM 1008 O O . PRO A 1 133 ? -16.906 -26.734 -14.227 1 93 133 PRO A O 1
ATOM 1011 N N . SER A 1 134 ? -17.141 -24.641 -14.812 1 93.62 134 SER A N 1
ATOM 1012 C CA . SER A 1 134 ? -16.266 -24.828 -15.961 1 93.62 134 SER A CA 1
ATOM 1013 C C . SER A 1 134 ? -14.805 -24.578 -15.594 1 93.62 134 SER A C 1
ATOM 1015 O O . SER A 1 134 ? -13.898 -25.172 -16.172 1 93.62 134 SER A O 1
ATOM 1017 N N . LEU A 1 135 ? -14.57 -23.688 -14.547 1 96.25 135 LEU A N 1
ATOM 1018 C CA . LEU A 1 135 ? -13.195 -23.234 -14.375 1 96.25 135 LEU A CA 1
ATOM 1019 C C . LEU A 1 135 ? -12.602 -23.766 -13.078 1 96.25 135 LEU A C 1
ATOM 1021 O O . LEU A 1 135 ? -11.383 -23.75 -12.906 1 96.25 135 LEU A O 1
ATOM 1025 N N . PHE A 1 136 ? -13.422 -24.297 -12.211 1 96 136 PHE A N 1
ATOM 1026 C CA . PHE A 1 136 ? -12.875 -24.766 -10.938 1 96 136 PHE A CA 1
ATOM 1027 C C . PHE A 1 136 ? -11.961 -25.953 -11.148 1 96 136 PHE A C 1
ATOM 1029 O O . PHE A 1 136 ? -10.883 -26.031 -10.555 1 96 136 PHE A O 1
ATOM 1036 N N . PRO A 1 137 ? -12.312 -26.922 -12.008 1 96.38 137 PRO A N 1
ATOM 1037 C CA . PRO A 1 137 ? -11.367 -28 -12.242 1 96.38 137 PRO A CA 1
ATOM 1038 C C . PRO A 1 137 ? -10.023 -27.516 -12.773 1 96.38 137 PRO A C 1
ATOM 1040 O O . PRO A 1 137 ? -8.977 -28.078 -12.438 1 96.38 137 PRO A O 1
ATOM 1043 N N . VAL A 1 138 ? -10.016 -26.484 -13.586 1 96.94 138 VAL A N 1
ATOM 1044 C CA . VAL A 1 138 ? -8.789 -25.906 -14.117 1 96.94 138 VAL A CA 1
ATOM 1045 C C . VAL A 1 138 ? -7.984 -25.266 -12.984 1 96.94 138 VAL A C 1
ATOM 1047 O O . VAL A 1 138 ? -6.766 -25.438 -12.906 1 96.94 138 VAL A O 1
ATOM 1050 N N . TRP A 1 139 ? -8.68 -24.594 -12.102 1 98 139 TRP A N 1
ATOM 1051 C CA . TRP A 1 139 ? -8.031 -23.984 -10.945 1 98 139 TRP A CA 1
ATOM 1052 C C . TRP A 1 139 ? -7.398 -25.047 -10.047 1 98 139 TRP A C 1
ATOM 1054 O O . TRP A 1 139 ? -6.238 -24.906 -9.648 1 98 139 TRP A O 1
ATOM 1064 N N . ARG A 1 140 ? -8.141 -26.094 -9.742 1 97.31 140 ARG A N 1
ATOM 1065 C CA . ARG A 1 140 ? -7.664 -27.156 -8.859 1 97.31 140 ARG A CA 1
ATOM 1066 C C . ARG A 1 140 ? -6.414 -27.812 -9.438 1 97.31 140 ARG A C 1
ATOM 1068 O O . ARG A 1 140 ? -5.461 -28.094 -8.703 1 97.31 140 ARG A O 1
ATOM 1075 N N . ARG A 1 141 ? -6.43 -28.031 -10.68 1 96.69 141 ARG A N 1
ATOM 1076 C CA . ARG A 1 141 ? -5.262 -28.625 -11.328 1 96.69 141 ARG A CA 1
ATOM 1077 C C . ARG A 1 141 ? -4.059 -27.688 -11.242 1 96.69 141 ARG A C 1
ATOM 1079 O O . ARG A 1 141 ? -2.939 -28.141 -10.977 1 96.69 141 ARG A O 1
ATOM 1086 N N . SER A 1 142 ? -4.328 -26.438 -11.469 1 97.25 142 SER A N 1
ATOM 1087 C CA . SER A 1 142 ? -3.254 -25.453 -11.398 1 97.25 142 SER A CA 1
ATOM 1088 C C . SER A 1 142 ? -2.691 -25.359 -9.984 1 97.25 142 SER A C 1
ATOM 1090 O O . SER A 1 142 ? -1.479 -25.234 -9.797 1 97.25 142 SER A O 1
ATOM 1092 N N . PHE A 1 143 ? -3.562 -25.391 -9.008 1 98.19 143 PHE A N 1
ATOM 1093 C CA . PHE A 1 143 ? -3.141 -25.359 -7.613 1 98.19 143 PHE A CA 1
ATOM 1094 C C . PHE A 1 143 ? -2.305 -26.594 -7.277 1 98.19 143 PHE A C 1
ATOM 1096 O O . PHE A 1 143 ? -1.275 -26.484 -6.609 1 98.19 143 PHE A O 1
ATOM 1103 N N . GLY A 1 144 ? -2.746 -27.688 -7.805 1 97.12 144 GLY A N 1
ATOM 1104 C CA . GLY A 1 144 ? -1.993 -28.922 -7.633 1 97.12 144 GLY A CA 1
ATOM 1105 C C . GLY A 1 144 ? -0.612 -28.859 -8.258 1 97.12 144 GLY A C 1
ATOM 1106 O O . GLY A 1 144 ? 0.364 -29.312 -7.66 1 97.12 144 GLY A O 1
ATOM 1107 N N . ARG A 1 145 ? -0.517 -28.359 -9.43 1 96.38 145 ARG A N 1
ATOM 1108 C CA . ARG A 1 145 ? 0.771 -28.219 -10.094 1 96.38 145 ARG A CA 1
ATOM 1109 C C . ARG A 1 145 ? 1.705 -27.312 -9.305 1 96.38 145 ARG A C 1
ATOM 1111 O O . ARG A 1 145 ? 2.916 -27.547 -9.258 1 96.38 145 ARG A O 1
ATOM 1118 N N . MET A 1 146 ? 1.157 -26.281 -8.734 1 96.31 146 MET A N 1
ATOM 1119 C CA . MET A 1 146 ? 1.948 -25.406 -7.879 1 96.31 146 MET A CA 1
ATOM 1120 C C . MET A 1 146 ? 2.508 -26.172 -6.684 1 96.31 146 MET A C 1
ATOM 1122 O O . MET A 1 146 ? 3.699 -26.062 -6.379 1 96.31 146 MET A O 1
ATOM 1126 N N . LEU A 1 147 ? 1.642 -26.922 -6.02 1 96.62 147 LEU A N 1
ATOM 1127 C CA . LEU A 1 147 ? 2.092 -27.703 -4.875 1 96.62 147 LEU A CA 1
ATOM 1128 C C . LEU A 1 147 ? 3.16 -28.719 -5.285 1 96.62 147 LEU A C 1
ATOM 1130 O O . LEU A 1 147 ? 4.137 -28.922 -4.559 1 96.62 147 LEU A O 1
ATOM 1134 N N . ASP A 1 148 ? 2.979 -29.359 -6.453 1 95.56 148 ASP A N 1
ATOM 1135 C CA . ASP A 1 148 ? 3.99 -30.281 -6.965 1 95.56 148 ASP A CA 1
ATOM 1136 C C . ASP A 1 148 ? 5.324 -29.562 -7.18 1 95.56 148 ASP A C 1
ATOM 1138 O O . ASP A 1 148 ? 6.383 -30.125 -6.895 1 95.56 148 ASP A O 1
ATOM 1142 N N . ALA A 1 149 ? 5.234 -28.406 -7.691 1 94 149 ALA A N 1
ATOM 1143 C CA . ALA A 1 149 ? 6.445 -27.625 -7.922 1 94 149 ALA A CA 1
ATOM 1144 C C . ALA A 1 149 ? 7.121 -27.266 -6.602 1 94 149 ALA A C 1
ATOM 1146 O O . ALA A 1 149 ? 8.352 -27.219 -6.516 1 94 149 ALA A O 1
ATOM 1147 N N . TRP A 1 150 ? 6.332 -26.953 -5.555 1 93.06 150 TRP A N 1
ATOM 1148 C CA . TRP A 1 150 ? 6.895 -26.688 -4.234 1 93.06 150 TRP A CA 1
ATOM 1149 C C . TRP A 1 150 ? 7.625 -27.922 -3.701 1 93.06 150 TRP A C 1
ATOM 1151 O O . TRP A 1 150 ? 8.703 -27.797 -3.107 1 93.06 150 TRP A O 1
ATOM 1161 N N . VAL A 1 151 ? 7.043 -29.062 -3.914 1 92.25 151 VAL A N 1
ATOM 1162 C CA . VAL A 1 151 ? 7.676 -30.297 -3.496 1 92.25 151 VAL A CA 1
ATOM 1163 C C . VAL A 1 151 ? 9 -30.484 -4.234 1 92.25 151 VAL A C 1
ATOM 1165 O O . VAL A 1 151 ? 10.016 -30.828 -3.627 1 92.25 151 VAL A O 1
ATOM 1168 N N . PHE A 1 152 ? 9.008 -30.281 -5.488 1 91.88 152 PHE A N 1
ATOM 1169 C CA . PHE A 1 152 ? 10.234 -30.375 -6.281 1 91.88 152 PHE A CA 1
ATOM 1170 C C . PHE A 1 152 ? 11.312 -29.469 -5.715 1 91.88 152 PHE A C 1
ATOM 1172 O O . PHE A 1 152 ? 12.461 -29.875 -5.547 1 91.88 152 PHE A O 1
ATOM 1179 N N . GLU A 1 153 ? 10.953 -28.203 -5.41 1 88.94 153 GLU A N 1
ATOM 1180 C CA . GLU A 1 153 ? 11.93 -27.219 -4.934 1 88.94 153 GLU A CA 1
ATOM 1181 C C . GLU A 1 153 ? 12.469 -27.609 -3.561 1 88.94 153 GLU A C 1
ATOM 1183 O O . GLU A 1 153 ? 13.672 -27.516 -3.309 1 88.94 153 GLU A O 1
ATOM 1188 N N . GLN A 1 154 ? 11.594 -28.047 -2.734 1 87.5 154 GLN A N 1
ATOM 1189 C CA . GLN A 1 154 ? 12.023 -28.453 -1.403 1 87.5 154 GLN A CA 1
ATOM 1190 C C . GLN A 1 154 ? 12.922 -29.688 -1.476 1 87.5 154 GLN A C 1
ATOM 1192 O O . GLN A 1 154 ? 13.938 -29.766 -0.772 1 87.5 154 GLN A O 1
ATOM 1197 N N . THR A 1 155 ? 12.523 -30.609 -2.271 1 87.88 155 THR A N 1
ATOM 1198 C CA . THR A 1 155 ? 13.32 -31.828 -2.459 1 87.88 155 THR A CA 1
ATOM 1199 C C . THR A 1 155 ? 14.68 -31.484 -3.057 1 87.88 155 THR A C 1
ATOM 1201 O O . THR A 1 155 ? 15.703 -32.031 -2.627 1 87.88 155 THR A O 1
ATOM 1204 N N . THR A 1 156 ? 14.703 -30.641 -3.992 1 88.94 156 THR A N 1
ATOM 1205 C CA . THR A 1 156 ? 15.945 -30.219 -4.633 1 88.94 156 THR A CA 1
ATOM 1206 C C . THR A 1 156 ? 16.859 -29.531 -3.627 1 88.94 156 THR A C 1
ATOM 1208 O O . THR A 1 156 ? 18.062 -29.797 -3.586 1 88.94 156 THR A O 1
ATOM 1211 N N . ALA A 1 157 ? 16.312 -28.656 -2.811 1 84.81 157 ALA A N 1
ATOM 1212 C CA . ALA A 1 157 ? 17.094 -27.953 -1.796 1 84.81 157 ALA A CA 1
ATOM 1213 C C . ALA A 1 157 ? 17.734 -28.938 -0.823 1 84.81 157 ALA A C 1
ATOM 1215 O O . ALA A 1 157 ? 18.906 -28.797 -0.458 1 84.81 157 ALA A O 1
ATOM 1216 N N . THR A 1 158 ? 16.938 -29.891 -0.427 1 84 158 THR A N 1
ATOM 1217 C CA . THR A 1 158 ? 17.422 -30.906 0.497 1 84 158 THR A CA 1
ATOM 1218 C C . THR A 1 158 ? 18.547 -31.734 -0.139 1 84 158 THR A C 1
ATOM 1220 O O . THR A 1 158 ? 19.547 -32.031 0.51 1 84 158 THR A O 1
ATOM 1223 N N . ARG A 1 159 ? 18.438 -32.062 -1.313 1 87.19 159 ARG A N 1
ATOM 1224 C CA . ARG A 1 159 ? 19.422 -32.844 -2.037 1 87.19 159 ARG A CA 1
ATOM 1225 C C . ARG A 1 159 ? 20.719 -32.062 -2.232 1 87.19 159 ARG A C 1
ATOM 1227 O O . ARG A 1 159 ? 21.812 -32.594 -2.072 1 87.19 159 ARG A O 1
ATOM 1234 N N . LEU A 1 160 ? 20.562 -30.844 -2.559 1 86.19 160 LEU A N 1
ATOM 1235 C CA . LEU A 1 160 ? 21.719 -29.984 -2.736 1 86.19 160 LEU A CA 1
ATOM 1236 C C . LEU A 1 160 ? 22.5 -29.844 -1.429 1 86.19 160 LEU A C 1
ATOM 1238 O O . LEU A 1 160 ? 23.734 -29.828 -1.43 1 86.19 160 LEU A O 1
ATOM 1242 N N . ALA A 1 161 ? 21.734 -29.688 -0.395 1 82.75 161 ALA A N 1
ATOM 1243 C CA . ALA A 1 161 ? 22.359 -29.562 0.919 1 82.75 161 ALA A CA 1
ATOM 1244 C C . ALA A 1 161 ? 23.156 -30.812 1.27 1 82.75 161 ALA A C 1
ATOM 1246 O O . ALA A 1 161 ? 24.125 -30.75 2.025 1 82.75 161 ALA A O 1
ATOM 1247 N N . ARG A 1 162 ? 22.812 -31.906 0.692 1 87.12 162 ARG A N 1
ATOM 1248 C CA . ARG A 1 162 ? 23.5 -33.188 0.924 1 87.12 162 ARG A CA 1
ATOM 1249 C C . ARG A 1 162 ? 24.641 -33.375 -0.079 1 87.12 162 ARG A C 1
ATOM 1251 O O . ARG A 1 162 ? 25.281 -34.438 -0.098 1 87.12 162 ARG A O 1
ATOM 1258 N N . GLY A 1 163 ? 24.75 -32.469 -0.897 1 88.94 163 GLY A N 1
ATOM 1259 C CA . GLY A 1 163 ? 25.859 -32.5 -1.849 1 88.94 163 GLY A CA 1
ATOM 1260 C C . GLY A 1 163 ? 25.5 -33.25 -3.135 1 88.94 163 GLY A C 1
ATOM 1261 O O . GLY A 1 163 ? 26.391 -33.625 -3.906 1 88.94 163 GLY A O 1
ATOM 1262 N N . GLU A 1 164 ? 24.234 -33.469 -3.316 1 91.5 164 GLU A N 1
ATOM 1263 C CA . GLU A 1 164 ? 23.797 -34.125 -4.551 1 91.5 164 GLU A CA 1
ATOM 1264 C C . GLU A 1 164 ? 23.828 -33.156 -5.723 1 91.5 164 GLU A C 1
ATOM 1266 O O . GLU A 1 164 ? 23.844 -31.922 -5.523 1 91.5 164 GLU A O 1
ATOM 1271 N N . PRO A 1 165 ? 23.906 -33.719 -6.871 1 92 165 PRO A N 1
ATOM 1272 C CA . PRO A 1 165 ? 23.984 -32.844 -8.039 1 92 165 PRO A CA 1
ATOM 1273 C C . PRO A 1 165 ? 22.719 -32.031 -8.242 1 92 165 PRO A C 1
ATOM 1275 O O . PRO A 1 165 ? 21.609 -32.5 -7.965 1 92 165 PRO A O 1
ATOM 1278 N N . ALA A 1 166 ? 22.906 -30.891 -8.797 1 90.5 166 ALA A N 1
ATOM 1279 C CA . ALA A 1 166 ? 21.797 -29.984 -9.086 1 90.5 166 ALA A CA 1
ATOM 1280 C C . ALA A 1 166 ? 21 -30.453 -10.305 1 90.5 166 ALA A C 1
ATOM 1282 O O . ALA A 1 166 ? 21.578 -31 -11.25 1 90.5 166 ALA A O 1
ATOM 1283 N N . PRO A 1 167 ? 19.656 -30.281 -10.273 1 92.81 167 PRO A N 1
ATOM 1284 C CA . PRO A 1 167 ? 18.906 -30.5 -11.508 1 92.81 167 PRO A CA 1
ATOM 1285 C C . PRO A 1 167 ? 19.25 -29.5 -12.602 1 92.81 167 PRO A C 1
ATOM 1287 O O . PRO A 1 167 ? 19.875 -28.469 -12.328 1 92.81 167 PRO A O 1
ATOM 1290 N N . SER A 1 168 ? 18.891 -29.859 -13.875 1 93.19 168 SER A N 1
ATOM 1291 C CA . SER A 1 168 ? 19.109 -28.953 -14.984 1 93.19 168 SER A CA 1
ATOM 1292 C C . SER A 1 168 ? 18.203 -27.734 -14.898 1 93.19 168 SER A C 1
ATOM 1294 O O . SER A 1 168 ? 17.156 -27.781 -14.234 1 93.19 168 SER A O 1
ATOM 1296 N N . ILE A 1 169 ? 18.562 -26.656 -15.531 1 92.12 169 ILE A N 1
ATOM 1297 C CA . ILE A 1 169 ? 17.75 -25.438 -15.578 1 92.12 169 ILE A CA 1
ATOM 1298 C C . ILE A 1 169 ? 16.422 -25.734 -16.266 1 92.12 169 ILE A C 1
ATOM 1300 O O . ILE A 1 169 ? 15.391 -25.172 -15.898 1 92.12 169 ILE A O 1
ATOM 1304 N N . GLU A 1 170 ? 16.438 -26.609 -17.219 1 92.25 170 GLU A N 1
ATOM 1305 C CA . GLU A 1 170 ? 15.211 -27 -17.906 1 92.25 170 GLU A CA 1
ATOM 1306 C C . GLU A 1 170 ? 14.242 -27.703 -16.969 1 92.25 170 GLU A C 1
ATOM 1308 O O . GLU A 1 170 ? 13.039 -27.453 -17 1 92.25 170 GLU A O 1
ATOM 1313 N N . SER A 1 171 ? 14.875 -28.578 -16.156 1 93.62 171 SER A N 1
ATOM 1314 C CA . SER A 1 171 ? 14.062 -29.25 -15.164 1 93.62 171 SER A CA 1
ATOM 1315 C C . SER A 1 171 ? 13.469 -28.266 -14.164 1 93.62 171 SER A C 1
ATOM 1317 O O . SER A 1 171 ? 12.305 -28.391 -13.773 1 93.62 171 SER A O 1
ATOM 1319 N N . TYR A 1 172 ? 14.219 -27.312 -13.781 1 93.62 172 TYR A N 1
ATOM 1320 C CA . TYR A 1 172 ? 13.766 -26.266 -12.867 1 93.62 172 TYR A CA 1
ATOM 1321 C C . TYR A 1 172 ? 12.641 -25.453 -13.492 1 93.62 172 TYR A C 1
ATOM 1323 O O . TYR A 1 172 ? 11.602 -25.219 -12.867 1 93.62 172 TYR A O 1
ATOM 1331 N N . LEU A 1 173 ? 12.773 -25.078 -14.75 1 93.56 173 LEU A N 1
ATOM 1332 C CA . LEU A 1 173 ? 11.797 -24.219 -15.422 1 93.56 173 LEU A CA 1
ATOM 1333 C C . LEU A 1 173 ? 10.508 -24.984 -15.695 1 93.56 173 LEU A C 1
ATOM 1335 O O . LEU A 1 173 ? 9.438 -24.375 -15.805 1 93.56 173 LEU A O 1
ATOM 1339 N N . ALA A 1 174 ? 10.609 -26.266 -15.797 1 93.94 174 ALA A N 1
ATOM 1340 C CA . ALA A 1 174 ? 9.406 -27.094 -15.953 1 93.94 174 ALA A CA 1
ATOM 1341 C C . ALA A 1 174 ? 8.523 -27.016 -14.711 1 93.94 174 ALA A C 1
ATOM 1343 O O . ALA A 1 174 ? 7.348 -27.375 -14.758 1 93.94 174 ALA A O 1
ATOM 1344 N N . HIS A 1 175 ? 9.117 -26.516 -13.602 1 93.06 175 HIS A N 1
ATOM 1345 C CA . HIS A 1 175 ? 8.398 -26.375 -12.344 1 93.06 175 HIS A CA 1
ATOM 1346 C C . HIS A 1 175 ? 8.18 -24.906 -12 1 93.06 175 HIS A C 1
ATOM 1348 O O . HIS A 1 175 ? 8.141 -24.531 -10.828 1 93.06 175 HIS A O 1
ATOM 1354 N N . HIS A 1 176 ? 8.094 -24.031 -13.109 1 87.56 176 HIS A N 1
ATOM 1355 C CA . HIS A 1 176 ? 7.918 -22.594 -12.938 1 87.56 176 HIS A CA 1
ATOM 1356 C C . HIS A 1 176 ? 6.605 -22.281 -12.234 1 87.56 176 HIS A C 1
ATOM 1358 O O . HIS A 1 176 ? 6.43 -21.188 -11.695 1 87.56 176 HIS A O 1
ATOM 1364 N N . HIS A 1 177 ? 5.742 -23.219 -12.125 1 91.62 177 HIS A N 1
ATOM 1365 C CA . HIS A 1 177 ? 4.434 -23.031 -11.508 1 91.62 177 HIS A CA 1
ATOM 1366 C C . HIS A 1 177 ? 4.555 -22.797 -10.008 1 91.62 177 HIS A C 1
ATOM 1368 O O . HIS A 1 177 ? 3.59 -22.375 -9.359 1 91.62 177 HIS A O 1
ATOM 1374 N N . SER A 1 178 ? 5.742 -22.938 -9.516 1 89.19 178 SER A N 1
ATOM 1375 C CA . SER A 1 178 ? 5.965 -22.703 -8.094 1 89.19 178 SER A CA 1
ATOM 1376 C C . SER A 1 178 ? 5.727 -21.25 -7.734 1 89.19 178 SER A C 1
ATOM 1378 O O . SER A 1 178 ? 5.461 -20.922 -6.574 1 89.19 178 SER A O 1
ATOM 1380 N N . PHE A 1 179 ? 5.82 -20.406 -8.773 1 90.62 179 PHE A N 1
ATOM 1381 C CA . PHE A 1 179 ? 5.547 -19 -8.492 1 90.62 179 PHE A CA 1
ATOM 1382 C C . PHE A 1 179 ? 4.102 -18.797 -8.039 1 90.62 179 PHE A C 1
ATOM 1384 O O . PHE A 1 179 ? 3.818 -17.953 -7.191 1 90.62 179 PHE A O 1
ATOM 1391 N N . GLY A 1 180 ? 3.203 -19.453 -8.68 1 95.5 180 GLY A N 1
ATOM 1392 C CA . GLY A 1 180 ? 1.829 -19.453 -8.203 1 95.5 180 GLY A CA 1
ATOM 1393 C C . GLY A 1 180 ? 0.958 -18.422 -8.883 1 95.5 180 GLY A C 1
ATOM 1394 O O . GLY A 1 180 ? -0.145 -18.125 -8.414 1 95.5 180 GLY A O 1
ATOM 1395 N N . LEU A 1 181 ? 1.387 -17.844 -10 1 97.38 181 LEU A N 1
ATOM 1396 C CA . LEU A 1 181 ? 0.578 -16.844 -10.695 1 97.38 181 LEU A CA 1
ATOM 1397 C C . LEU A 1 181 ? -0.706 -17.469 -11.234 1 97.38 181 LEU A C 1
ATOM 1399 O O . LEU A 1 181 ? -1.756 -16.828 -11.25 1 97.38 181 LEU A O 1
ATOM 1403 N N . ARG A 1 182 ? -0.622 -18.703 -11.703 1 97.75 182 ARG A N 1
ATOM 1404 C CA . ARG A 1 182 ? -1.748 -19.359 -12.359 1 97.75 182 ARG A CA 1
ATOM 1405 C C . ARG A 1 182 ? -2.928 -19.516 -11.406 1 97.75 182 ARG A C 1
ATOM 1407 O O . ARG A 1 182 ? -4.047 -19.094 -11.719 1 97.75 182 ARG A O 1
ATOM 1414 N N . PRO A 1 183 ? -2.723 -20.094 -10.188 1 98.12 183 PRO A N 1
ATOM 1415 C CA . PRO A 1 183 ? -3.867 -20.172 -9.273 1 98.12 183 PRO A CA 1
ATOM 1416 C C . PRO A 1 183 ? -4.414 -18.797 -8.906 1 98.12 183 PRO A C 1
ATOM 1418 O O . PRO A 1 183 ? -5.617 -18.641 -8.672 1 98.12 183 PRO A O 1
ATOM 1421 N N . ILE A 1 184 ? -3.6 -17.766 -8.844 1 98.12 184 ILE A N 1
ATOM 1422 C CA . ILE A 1 184 ? -4.035 -16.406 -8.531 1 98.12 184 ILE A CA 1
ATOM 1423 C C . ILE A 1 184 ? -4.961 -15.891 -9.633 1 98.12 184 ILE A C 1
ATOM 1425 O O . ILE A 1 184 ? -6.086 -15.469 -9.359 1 98.12 184 ILE A O 1
ATOM 1429 N N . VAL A 1 185 ? -4.539 -15.992 -10.859 1 98.12 185 VAL A N 1
ATOM 1430 C CA . VAL A 1 185 ? -5.273 -15.461 -12 1 98.12 185 VAL A CA 1
ATOM 1431 C C . VAL A 1 185 ? -6.551 -16.281 -12.219 1 98.12 185 VAL A C 1
ATOM 1433 O O . VAL A 1 185 ? -7.609 -15.711 -12.516 1 98.12 185 VAL A O 1
ATOM 1436 N N . LEU A 1 186 ? -6.453 -17.547 -12.031 1 98 186 LEU A N 1
ATOM 1437 C CA . LEU A 1 186 ? -7.617 -18.406 -12.234 1 98 186 LEU A CA 1
ATOM 1438 C C . LEU A 1 186 ? -8.664 -18.172 -11.156 1 98 186 LEU A C 1
ATOM 1440 O O . LEU A 1 186 ? -9.867 -18.266 -11.414 1 98 186 LEU A O 1
ATOM 1444 N N . ALA A 1 187 ? -8.227 -17.828 -9.922 1 98.44 187 ALA A N 1
ATOM 1445 C CA . ALA A 1 187 ? -9.203 -17.469 -8.906 1 98.44 187 ALA A CA 1
ATOM 1446 C C . ALA A 1 187 ? -10.023 -16.25 -9.344 1 98.44 187 ALA A C 1
ATOM 1448 O O . ALA A 1 187 ? -11.227 -16.188 -9.086 1 98.44 187 ALA A O 1
ATOM 1449 N N . TRP A 1 188 ? -9.391 -15.352 -10.039 1 98 188 TRP A N 1
ATOM 1450 C CA . TRP A 1 188 ? -10.086 -14.195 -10.594 1 98 188 TRP A CA 1
ATOM 1451 C C . TRP A 1 188 ? -11.062 -14.625 -11.688 1 98 188 TRP A C 1
ATOM 1453 O O . TRP A 1 188 ? -12.219 -14.195 -11.695 1 98 188 TRP A O 1
ATOM 1463 N N . TRP A 1 189 ? -10.594 -15.516 -12.57 1 97.69 189 TRP A N 1
ATOM 1464 C CA . TRP A 1 189 ? -11.414 -15.945 -13.703 1 97.69 189 TRP A CA 1
ATOM 1465 C C . TRP A 1 189 ? -12.641 -16.719 -13.227 1 97.69 189 TRP A C 1
ATOM 1467 O O . TRP A 1 189 ? -13.734 -16.547 -13.758 1 97.69 189 TRP A O 1
ATOM 1477 N N . VAL A 1 190 ? -12.469 -17.531 -12.195 1 97.38 190 VAL A N 1
ATOM 1478 C CA . VAL A 1 190 ? -13.578 -18.312 -11.656 1 97.38 190 VAL A CA 1
ATOM 1479 C C . VAL A 1 190 ? -14.633 -17.391 -11.062 1 97.38 190 VAL A C 1
ATOM 1481 O O . VAL A 1 190 ? -15.828 -17.594 -11.258 1 97.38 190 VAL A O 1
ATOM 1484 N N . THR A 1 191 ? -14.203 -16.328 -10.359 1 95.56 191 THR A N 1
ATOM 1485 C CA . THR A 1 191 ? -15.117 -15.508 -9.586 1 95.56 191 THR A CA 1
ATOM 1486 C C . THR A 1 191 ? -15.711 -14.398 -10.445 1 95.56 191 THR A C 1
ATOM 1488 O O . THR A 1 191 ? -16.828 -13.953 -10.211 1 95.56 191 THR A O 1
ATOM 1491 N N . ALA A 1 192 ? -15.016 -13.969 -11.523 1 92.12 192 ALA A N 1
ATOM 1492 C CA . ALA A 1 192 ? -15.484 -12.758 -12.195 1 92.12 192 ALA A CA 1
ATOM 1493 C C . ALA A 1 192 ? -15.102 -12.773 -13.672 1 92.12 192 ALA A C 1
ATOM 1495 O O . ALA A 1 192 ? -15.133 -11.742 -14.344 1 92.12 192 ALA A O 1
ATOM 1496 N N . GLY A 1 193 ? -14.766 -13.875 -14.195 1 89.62 193 GLY A N 1
ATOM 1497 C CA . GLY A 1 193 ? -14.406 -13.953 -15.602 1 89.62 193 GLY A CA 1
ATOM 1498 C C . GLY A 1 193 ? -15.531 -13.523 -16.531 1 89.62 193 GLY A C 1
ATOM 1499 O O . GLY A 1 193 ? -16.703 -13.766 -16.234 1 89.62 193 GLY A O 1
ATOM 1500 N N . GLY A 1 194 ? -15.102 -12.906 -17.531 1 88.12 194 GLY A N 1
ATOM 1501 C CA . GLY A 1 194 ? -16.078 -12.383 -18.484 1 88.12 194 GLY A CA 1
ATOM 1502 C C . GLY A 1 194 ? -16.516 -13.406 -19.516 1 88.12 194 GLY A C 1
ATOM 1503 O O . GLY A 1 194 ? -16.109 -14.57 -19.453 1 88.12 194 GLY A O 1
ATOM 1504 N N . ASP A 1 195 ? -17.281 -12.938 -20.438 1 90.62 195 ASP A N 1
ATOM 1505 C CA . ASP A 1 195 ? -17.891 -13.789 -21.453 1 90.62 195 ASP A CA 1
ATOM 1506 C C . ASP A 1 195 ? -16.859 -14.188 -22.516 1 90.62 195 ASP A C 1
ATOM 1508 O O . ASP A 1 195 ? -17.109 -15.102 -23.312 1 90.62 195 ASP A O 1
ATOM 1512 N N . ASP A 1 196 ? -15.734 -13.578 -22.531 1 90.19 196 ASP A N 1
ATOM 1513 C CA . ASP A 1 196 ? -14.68 -13.891 -23.5 1 90.19 196 ASP A CA 1
ATOM 1514 C C . ASP A 1 196 ? -13.969 -15.195 -23.125 1 90.19 196 ASP A C 1
ATOM 1516 O O . ASP A 1 196 ? -13.281 -15.781 -23.969 1 90.19 196 ASP A O 1
ATOM 1520 N N . LEU A 1 197 ? -14.102 -15.711 -21.953 1 92.31 197 LEU A N 1
ATOM 1521 C CA . LEU A 1 197 ? -13.242 -16.734 -21.375 1 92.31 197 LEU A CA 1
ATOM 1522 C C . LEU A 1 197 ? -13.484 -18.094 -22.047 1 92.31 197 LEU A C 1
ATOM 1524 O O . LEU A 1 197 ? -12.539 -18.75 -22.469 1 92.31 197 LEU A O 1
ATOM 1528 N N . PRO A 1 198 ? -14.75 -18.453 -22.312 1 89.88 198 PRO A N 1
ATOM 1529 C CA . PRO A 1 198 ? -14.945 -19.812 -22.812 1 89.88 198 PRO A CA 1
ATOM 1530 C C . PRO A 1 198 ? -14.266 -20.047 -24.156 1 89.88 198 PRO A C 1
ATOM 1532 O O . PRO A 1 198 ? -13.531 -21.016 -24.328 1 89.88 198 PRO A O 1
ATOM 1535 N N . ASP A 1 199 ? -14.328 -19.125 -25.031 1 92 199 ASP A N 1
ATOM 1536 C CA . ASP A 1 199 ? -13.781 -19.312 -26.375 1 92 199 ASP A CA 1
ATOM 1537 C C . ASP A 1 199 ? -12.273 -19.062 -26.391 1 92 199 ASP A C 1
ATOM 1539 O O . ASP A 1 199 ? -11.555 -19.625 -27.219 1 92 199 ASP A O 1
ATOM 1543 N N . ALA A 1 200 ? -11.758 -18.312 -25.422 1 95.56 200 ALA A N 1
ATOM 1544 C CA . ALA A 1 200 ? -10.367 -17.875 -25.438 1 95.56 200 ALA A CA 1
ATOM 1545 C C . ALA A 1 200 ? -9.539 -18.656 -24.422 1 95.56 200 ALA A C 1
ATOM 1547 O O . ALA A 1 200 ? -8.32 -18.453 -24.312 1 95.56 200 ALA A O 1
ATOM 1548 N N . LEU A 1 201 ? -10.094 -19.578 -23.734 1 96.38 201 LEU A N 1
ATOM 1549 C CA . LEU A 1 201 ? -9.492 -20.188 -22.547 1 96.38 201 LEU A CA 1
ATOM 1550 C C . LEU A 1 201 ? -8.148 -20.812 -22.891 1 96.38 201 LEU A C 1
ATOM 1552 O O . LEU A 1 201 ? -7.156 -20.594 -22.188 1 96.38 201 LEU A O 1
ATOM 1556 N N . GLU A 1 202 ? -8.078 -21.547 -23.953 1 96.38 202 GLU A N 1
ATOM 1557 C CA . GLU A 1 202 ? -6.844 -22.25 -24.312 1 96.38 202 GLU A CA 1
ATOM 1558 C C . GLU A 1 202 ? -5.719 -21.266 -24.609 1 96.38 202 GLU A C 1
ATOM 1560 O O . GLU A 1 202 ? -4.594 -21.438 -24.141 1 96.38 202 GLU A O 1
ATOM 1565 N N . ALA A 1 203 ? -6.016 -20.312 -25.391 1 97.06 203 ALA A N 1
ATOM 1566 C CA . ALA A 1 203 ? -5.027 -19.281 -25.719 1 97.06 203 ALA A CA 1
ATOM 1567 C C . ALA A 1 203 ? -4.59 -18.516 -24.484 1 97.06 203 ALA A C 1
ATOM 1569 O O . ALA A 1 203 ? -3.412 -18.188 -24.328 1 97.06 203 ALA A O 1
ATOM 1570 N N . LEU A 1 204 ? -5.52 -18.203 -23.625 1 97.81 204 LEU A N 1
ATOM 1571 C CA . LEU A 1 204 ? -5.227 -17.469 -22.391 1 97.81 204 LEU A CA 1
ATOM 1572 C C . LEU A 1 204 ? -4.34 -18.297 -21.469 1 97.81 204 LEU A C 1
ATOM 1574 O O . LEU A 1 204 ? -3.4 -17.766 -20.875 1 97.81 204 LEU A O 1
ATOM 1578 N N . LEU A 1 205 ? -4.625 -19.547 -21.406 1 97.75 205 LEU A N 1
ATOM 1579 C CA . LEU A 1 205 ? -3.814 -20.422 -20.547 1 97.75 205 LEU A CA 1
ATOM 1580 C C . LEU A 1 205 ? -2.398 -20.547 -21.109 1 97.75 205 LEU A C 1
ATOM 1582 O O . LEU A 1 205 ? -1.434 -20.609 -20.344 1 97.75 205 LEU A O 1
ATOM 1586 N N . ALA A 1 206 ? -2.262 -20.609 -22.391 1 98.12 206 ALA A N 1
ATOM 1587 C CA . ALA A 1 206 ? -0.938 -20.656 -23 1 98.12 206 ALA A CA 1
ATOM 1588 C C . ALA A 1 206 ? -0.154 -19.375 -22.719 1 98.12 206 ALA A C 1
ATOM 1590 O O . ALA A 1 206 ? 1.035 -19.438 -22.391 1 98.12 206 ALA A O 1
ATOM 1591 N N . ALA A 1 207 ? -0.801 -18.25 -22.859 1 98.44 207 ALA A N 1
ATOM 1592 C CA . ALA A 1 207 ? -0.162 -16.969 -22.547 1 98.44 207 ALA A CA 1
ATOM 1593 C C . ALA A 1 207 ? 0.229 -16.891 -21.078 1 98.44 207 ALA A C 1
ATOM 1595 O O . ALA A 1 207 ? 1.312 -16.406 -20.734 1 98.44 207 ALA A O 1
ATOM 1596 N N . LEU A 1 208 ? -0.651 -17.359 -20.25 1 98.25 208 LEU A N 1
ATOM 1597 C CA . LEU A 1 208 ? -0.404 -17.359 -18.812 1 98.25 208 LEU A CA 1
ATOM 1598 C C . LEU A 1 208 ? 0.834 -18.188 -18.469 1 98.25 208 LEU A C 1
ATOM 1600 O O . LEU A 1 208 ? 1.624 -17.797 -17.609 1 98.25 208 LEU A O 1
ATOM 1604 N N . ASP A 1 209 ? 0.984 -19.25 -19.188 1 97.75 209 ASP A N 1
ATOM 1605 C CA . ASP A 1 209 ? 2.156 -20.078 -18.953 1 97.75 209 ASP A CA 1
ATOM 1606 C C . ASP A 1 209 ? 3.443 -19.328 -19.266 1 97.75 209 ASP A C 1
ATOM 1608 O O . ASP A 1 209 ? 4.402 -19.375 -18.5 1 97.75 209 ASP A O 1
ATOM 1612 N N . GLU A 1 210 ? 3.488 -18.656 -20.359 1 98 210 GLU A N 1
ATOM 1613 C CA . GLU A 1 210 ? 4.645 -17.859 -20.734 1 98 210 GLU A CA 1
ATOM 1614 C C . GLU A 1 210 ? 4.891 -16.734 -19.734 1 98 210 GLU A C 1
ATOM 1616 O O . GLU A 1 210 ? 6.027 -16.5 -19.312 1 98 210 GLU A O 1
ATOM 1621 N N . ILE A 1 211 ? 3.855 -16.094 -19.375 1 98 211 ILE A N 1
ATOM 1622 C CA . ILE A 1 211 ? 3.955 -14.953 -18.469 1 98 211 ILE A CA 1
ATOM 1623 C C . ILE A 1 211 ? 4.422 -15.414 -17.094 1 98 211 ILE A C 1
ATOM 1625 O O . ILE A 1 211 ? 5.266 -14.766 -16.469 1 98 211 ILE A O 1
ATOM 1629 N N . GLU A 1 212 ? 3.871 -16.469 -16.609 1 97.88 212 GLU A N 1
ATOM 1630 C CA . GLU A 1 212 ? 4.297 -16.984 -15.32 1 97.88 212 GLU A CA 1
ATOM 1631 C C . GLU A 1 212 ? 5.785 -17.344 -15.328 1 97.88 212 GLU A C 1
ATOM 1633 O O . GLU A 1 212 ? 6.488 -17.109 -14.344 1 97.88 212 GLU A O 1
ATOM 1638 N N . THR A 1 213 ? 6.23 -17.953 -16.422 1 97.19 213 THR A N 1
ATOM 1639 C CA . THR A 1 213 ? 7.656 -18.25 -16.547 1 97.19 213 THR A CA 1
ATOM 1640 C C . THR A 1 213 ? 8.484 -16.969 -16.484 1 97.19 213 THR A C 1
ATOM 1642 O O . THR A 1 213 ? 9.508 -16.922 -15.805 1 97.19 213 THR A O 1
ATOM 1645 N N . ALA A 1 214 ? 8.039 -15.977 -17.172 1 97.06 214 ALA A N 1
ATOM 1646 C CA . ALA A 1 214 ? 8.727 -14.688 -17.156 1 97.06 214 ALA A CA 1
ATOM 1647 C C . ALA A 1 214 ? 8.805 -14.117 -15.742 1 97.06 214 ALA A C 1
ATOM 1649 O O . ALA A 1 214 ? 9.875 -13.672 -15.305 1 97.06 214 ALA A O 1
ATOM 1650 N N . VAL A 1 215 ? 7.703 -14.164 -15.078 1 95.69 215 VAL A N 1
ATOM 1651 C CA . VAL A 1 215 ? 7.625 -13.594 -13.734 1 95.69 215 VAL A CA 1
ATOM 1652 C C . VAL A 1 215 ? 8.516 -14.398 -12.789 1 95.69 215 VAL A C 1
ATOM 1654 O O . VAL A 1 215 ? 9.219 -13.82 -11.953 1 95.69 215 VAL A O 1
ATOM 1657 N N . ARG A 1 216 ? 8.508 -15.711 -12.867 1 93.69 216 ARG A N 1
ATOM 1658 C CA . ARG A 1 216 ? 9.367 -16.562 -12.055 1 93.69 216 ARG A CA 1
ATOM 1659 C C . ARG A 1 216 ? 10.836 -16.219 -12.258 1 93.69 216 ARG A C 1
ATOM 1661 O O . ARG A 1 216 ? 11.594 -16.094 -11.289 1 93.69 216 ARG A O 1
ATOM 1668 N N . LEU A 1 217 ? 11.234 -16.078 -13.461 1 93.25 217 LEU A N 1
ATOM 1669 C CA . LEU A 1 217 ? 12.617 -15.758 -13.781 1 93.25 217 LEU A CA 1
ATOM 1670 C C . LEU A 1 217 ? 12.992 -14.375 -13.258 1 93.25 217 LEU A C 1
ATOM 1672 O O . LEU A 1 217 ? 14.078 -14.188 -12.703 1 93.25 217 LEU A O 1
ATOM 1676 N N . ALA A 1 218 ? 12.125 -13.453 -13.414 1 92.38 218 ALA A N 1
ATOM 1677 C CA . ALA A 1 218 ? 12.375 -12.117 -12.875 1 92.38 218 ALA A CA 1
ATOM 1678 C C . ALA A 1 218 ? 12.531 -12.164 -11.359 1 92.38 218 ALA A C 1
ATOM 1680 O O . ALA A 1 218 ? 13.406 -11.492 -10.797 1 92.38 218 ALA A O 1
ATOM 1681 N N . ASN A 1 219 ? 11.711 -12.961 -10.734 1 88.94 219 ASN A N 1
ATOM 1682 C CA . ASN A 1 219 ? 11.789 -13.125 -9.289 1 88.94 219 ASN A CA 1
ATOM 1683 C C . ASN A 1 219 ? 13.102 -13.781 -8.867 1 88.94 219 ASN A C 1
ATOM 1685 O O . ASN A 1 219 ? 13.648 -13.461 -7.805 1 88.94 219 ASN A O 1
ATOM 1689 N N . ASP A 1 220 ? 13.57 -14.656 -9.648 1 88.62 220 ASP A N 1
ATOM 1690 C CA . ASP A 1 220 ? 14.836 -15.328 -9.352 1 88.62 220 ASP A CA 1
ATOM 1691 C C . ASP A 1 220 ? 15.992 -14.328 -9.32 1 88.62 220 ASP A C 1
ATOM 1693 O O . ASP A 1 220 ? 16.953 -14.5 -8.562 1 88.62 220 ASP A O 1
ATOM 1697 N N . LEU A 1 221 ? 15.93 -13.359 -10.125 1 84.81 221 LEU A N 1
ATOM 1698 C CA . LEU A 1 221 ? 16.969 -12.352 -10.172 1 84.81 221 LEU A CA 1
ATOM 1699 C C . LEU A 1 221 ? 17.016 -11.547 -8.875 1 84.81 221 LEU A C 1
ATOM 1701 O O . LEU A 1 221 ? 18.094 -11.133 -8.438 1 84.81 221 LEU A O 1
ATOM 1705 N N . VAL A 1 222 ? 15.922 -11.328 -8.281 1 77.31 222 VAL A N 1
ATOM 1706 C CA . VAL A 1 222 ? 15.805 -10.523 -7.07 1 77.31 222 VAL A CA 1
ATOM 1707 C C . VAL A 1 222 ? 16.219 -11.344 -5.852 1 77.31 222 VAL A C 1
ATOM 1709 O O . VAL A 1 222 ? 16.891 -10.844 -4.953 1 77.31 222 VAL A O 1
ATOM 1712 N N . MET A 1 223 ? 15.805 -12.547 -5.852 1 66.5 223 MET A N 1
ATOM 1713 C CA . MET A 1 223 ? 16 -13.406 -4.688 1 66.5 223 MET A CA 1
ATOM 1714 C C . MET A 1 223 ? 17.453 -13.875 -4.586 1 66.5 223 MET A C 1
ATOM 1716 O O . MET A 1 223 ? 17.891 -14.328 -3.525 1 66.5 223 MET A O 1
ATOM 1720 N N . ALA A 1 224 ? 18.078 -13.867 -5.656 1 58.81 224 ALA A N 1
ATOM 1721 C CA . ALA A 1 224 ? 19.422 -14.422 -5.676 1 58.81 224 ALA A CA 1
ATOM 1722 C C . ALA A 1 224 ? 20.297 -13.789 -4.59 1 58.81 224 ALA A C 1
ATOM 1724 O O . ALA A 1 224 ? 21.078 -14.484 -3.943 1 58.81 224 ALA A O 1
ATOM 1725 N N . ASP A 1 225 ? 20.062 -12.57 -4.359 1 55.94 225 ASP A N 1
ATOM 1726 C CA . ASP A 1 225 ? 20.906 -11.992 -3.318 1 55.94 225 ASP A CA 1
ATOM 1727 C C . ASP A 1 225 ? 20.5 -12.508 -1.938 1 55.94 225 ASP A C 1
ATOM 1729 O O . ASP A 1 225 ? 21.359 -12.75 -1.087 1 55.94 225 ASP A O 1
ATOM 1733 N N . ARG A 1 226 ? 19.203 -12.711 -1.804 1 53.62 226 ARG A N 1
ATOM 1734 C CA . ARG A 1 226 ? 18.703 -13.195 -0.522 1 53.62 226 ARG A CA 1
ATOM 1735 C C . ARG A 1 226 ? 19.031 -14.68 -0.339 1 53.62 226 ARG A C 1
ATOM 1737 O O . ARG A 1 226 ? 19.312 -15.125 0.773 1 53.62 226 ARG A O 1
ATOM 1744 N N . ALA A 1 227 ? 18.734 -15.422 -1.409 1 50.09 227 ALA A N 1
ATOM 1745 C CA . ALA A 1 227 ? 18.938 -16.875 -1.386 1 50.09 227 ALA A CA 1
ATOM 1746 C C . ALA A 1 227 ? 20.375 -17.234 -1.024 1 50.09 227 ALA A C 1
ATOM 1748 O O . ALA A 1 227 ? 20.625 -18.297 -0.476 1 50.09 227 ALA A O 1
ATOM 1749 N N . ARG A 1 228 ? 21.156 -16.281 -1.359 1 47.94 228 ARG A N 1
ATOM 1750 C CA . ARG A 1 228 ? 22.531 -16.516 -0.938 1 47.94 228 ARG A CA 1
ATOM 1751 C C . ARG A 1 228 ? 22.656 -16.484 0.582 1 47.94 228 ARG A C 1
ATOM 1753 O O . ARG A 1 228 ? 23.578 -17.078 1.147 1 47.94 228 ARG A O 1
ATOM 1760 N N . THR A 1 229 ? 21.578 -15.883 1.123 1 45.53 229 THR A N 1
ATOM 1761 C CA . THR A 1 229 ? 21.719 -15.758 2.568 1 45.53 229 THR A CA 1
ATOM 1762 C C . THR A 1 229 ? 20.797 -16.734 3.289 1 45.53 229 THR A C 1
ATOM 1764 O O . THR A 1 229 ? 20.938 -16.953 4.492 1 45.53 229 THR A O 1
ATOM 1767 N N . GLU A 1 230 ? 19.797 -17.234 2.615 1 49.44 230 GLU A N 1
ATOM 1768 C CA . GLU A 1 230 ? 18.906 -18.141 3.324 1 49.44 230 GLU A CA 1
ATOM 1769 C C . GLU A 1 230 ? 18.938 -19.531 2.721 1 49.44 230 GLU A C 1
ATOM 1771 O O . GLU A 1 230 ? 18.656 -19.719 1.537 1 49.44 230 GLU A O 1
ATOM 1776 N N . PRO A 1 231 ? 19.469 -20.469 3.496 1 52.84 231 PRO A N 1
ATOM 1777 C CA . PRO A 1 231 ? 19.484 -21.875 3.07 1 52.84 231 PRO A CA 1
ATOM 1778 C C . PRO A 1 231 ? 18.094 -22.391 2.686 1 52.84 231 PRO A C 1
ATOM 1780 O O . PRO A 1 231 ? 17.094 -21.938 3.238 1 52.84 231 PRO A O 1
ATOM 1783 N N . GLY A 1 232 ? 17.953 -23 1.39 1 59.75 232 GLY A N 1
ATOM 1784 C CA . GLY A 1 232 ? 16.766 -23.781 1.113 1 59.75 232 GLY A CA 1
ATOM 1785 C C . GLY A 1 232 ? 15.977 -23.266 -0.084 1 59.75 232 GLY A C 1
ATOM 1786 O O . GLY A 1 232 ? 14.992 -23.875 -0.5 1 59.75 232 GLY A O 1
ATOM 1787 N N . SER A 1 233 ? 16.516 -22.203 -0.563 1 70.38 233 SER A N 1
ATOM 1788 C CA . SER A 1 233 ? 15.781 -21.719 -1.726 1 70.38 233 SER A CA 1
ATOM 1789 C C . SER A 1 233 ? 16.469 -22.125 -3.025 1 70.38 233 SER A C 1
ATOM 1791 O O . SER A 1 233 ? 17.688 -22.266 -3.07 1 70.38 233 SER A O 1
ATOM 1793 N N . VAL A 1 234 ? 15.688 -22.656 -3.969 1 80.5 234 VAL A N 1
ATOM 1794 C CA . VAL A 1 234 ? 16.203 -23.016 -5.285 1 80.5 234 VAL A CA 1
ATOM 1795 C C . VAL A 1 234 ? 15.781 -21.969 -6.312 1 80.5 234 VAL A C 1
ATOM 1797 O O . VAL A 1 234 ? 14.609 -21.594 -6.383 1 80.5 234 VAL A O 1
ATOM 1800 N N . ASP A 1 235 ? 16.812 -21.406 -6.992 1 85.31 235 ASP A N 1
ATOM 1801 C CA . ASP A 1 235 ? 16.531 -20.469 -8.078 1 85.31 235 ASP A CA 1
ATOM 1802 C C . ASP A 1 235 ? 17.453 -20.703 -9.266 1 85.31 235 ASP A C 1
ATOM 1804 O O . ASP A 1 235 ? 18.344 -21.547 -9.203 1 85.31 235 ASP A O 1
ATOM 1808 N N . ALA A 1 236 ? 17.188 -20.047 -10.328 1 87.06 236 ALA A N 1
ATOM 1809 C CA . ALA A 1 236 ? 17.922 -20.281 -11.57 1 87.06 236 ALA A CA 1
ATOM 1810 C C . ALA A 1 236 ? 19.406 -19.938 -11.406 1 87.06 236 ALA A C 1
ATOM 1812 O O . ALA A 1 236 ? 20.266 -20.609 -11.984 1 87.06 236 ALA A O 1
ATOM 1813 N N . LEU A 1 237 ? 19.688 -18.922 -10.586 1 83.88 237 LEU A N 1
ATOM 1814 C CA . LEU A 1 237 ? 21.078 -18.516 -10.406 1 83.88 237 LEU A CA 1
ATOM 1815 C C . LEU A 1 237 ? 21.844 -19.531 -9.578 1 83.88 237 LEU A C 1
ATOM 1817 O O . LEU A 1 237 ? 23 -19.844 -9.891 1 83.88 237 LEU A O 1
ATOM 1821 N N . LEU A 1 238 ? 21.203 -20 -8.578 1 79.5 238 LEU A N 1
ATOM 1822 C CA . LEU A 1 238 ? 21.812 -21.047 -7.77 1 79.5 238 LEU A CA 1
ATOM 1823 C C . LEU A 1 238 ? 22.109 -22.281 -8.617 1 79.5 238 LEU A C 1
ATOM 1825 O O . LEU A 1 238 ? 23.078 -23 -8.344 1 79.5 238 LEU A O 1
ATOM 1829 N N . LEU A 1 239 ? 21.312 -22.531 -9.664 1 86.94 239 LEU A N 1
ATOM 1830 C CA . LEU A 1 239 ? 21.469 -23.719 -10.5 1 86.94 239 LEU A CA 1
ATOM 1831 C C . LEU A 1 239 ? 22.484 -23.453 -11.617 1 86.94 239 LEU A C 1
ATOM 1833 O O . LEU A 1 239 ? 22.672 -24.297 -12.484 1 86.94 239 LEU A O 1
ATOM 1837 N N . GLY A 1 240 ? 23.062 -22.219 -11.586 1 84.69 240 GLY A N 1
ATOM 1838 C CA . GLY A 1 240 ? 24.219 -21.969 -12.445 1 84.69 240 GLY A CA 1
ATOM 1839 C C . GLY A 1 240 ? 23.891 -21.062 -13.609 1 84.69 240 GLY A C 1
ATOM 1840 O O . GLY A 1 240 ? 24.766 -20.781 -14.445 1 84.69 240 GLY A O 1
ATOM 1841 N N . ALA A 1 241 ? 22.719 -20.625 -13.664 1 89.19 241 ALA A N 1
ATOM 1842 C CA . ALA A 1 241 ? 22.375 -19.719 -14.75 1 89.19 241 ALA A CA 1
ATOM 1843 C C . ALA A 1 241 ? 22.984 -18.328 -14.531 1 89.19 241 ALA A C 1
ATOM 1845 O O . ALA A 1 241 ? 23.078 -17.859 -13.391 1 89.19 241 ALA A O 1
ATOM 1846 N N . ASP A 1 242 ? 23.391 -17.672 -15.633 1 89.81 242 ASP A N 1
ATOM 1847 C CA . ASP A 1 242 ? 23.891 -16.297 -15.633 1 89.81 242 ASP A CA 1
ATOM 1848 C C . ASP A 1 242 ? 22.75 -15.305 -15.484 1 89.81 242 ASP A C 1
ATOM 1850 O O . ASP A 1 242 ? 21.672 -15.492 -16.062 1 89.81 242 ASP A O 1
ATOM 1854 N N . ALA A 1 243 ? 23.031 -14.281 -14.711 1 88.25 243 ALA A N 1
ATOM 1855 C CA . ALA A 1 243 ? 22.016 -13.266 -14.469 1 88.25 243 ALA A CA 1
ATOM 1856 C C . ALA A 1 243 ? 21.516 -12.656 -15.773 1 88.25 243 ALA A C 1
ATOM 1858 O O . ALA A 1 243 ? 20.328 -12.367 -15.922 1 88.25 243 ALA A O 1
ATOM 1859 N N . THR A 1 244 ? 22.406 -12.469 -16.688 1 91.06 244 THR A N 1
ATOM 1860 C CA . THR A 1 244 ? 22.031 -11.898 -17.969 1 91.06 244 THR A CA 1
ATOM 1861 C C . THR A 1 244 ? 21.141 -12.852 -18.75 1 91.06 244 THR A C 1
ATOM 1863 O O . THR A 1 244 ? 20.156 -12.422 -19.375 1 91.06 244 THR A O 1
ATOM 1866 N N . TRP A 1 245 ? 21.5 -14.055 -18.734 1 93 245 TRP A N 1
ATOM 1867 C CA . TRP A 1 245 ? 20.672 -15.062 -19.391 1 93 245 TRP A CA 1
ATOM 1868 C C . TRP A 1 245 ? 19.266 -15.078 -18.797 1 93 245 TRP A C 1
ATOM 1870 O O . TRP A 1 245 ? 18.281 -15.133 -19.531 1 93 245 TRP A O 1
ATOM 1880 N N . VAL A 1 246 ? 19.188 -15.07 -17.422 1 93 246 VAL A N 1
ATOM 1881 C CA . VAL A 1 246 ? 17.906 -15.109 -16.734 1 93 246 VAL A CA 1
ATOM 1882 C C . VAL A 1 246 ? 17.078 -13.891 -17.125 1 93 246 VAL A C 1
ATOM 1884 O O . VAL A 1 246 ? 15.883 -14.023 -17.422 1 93 246 VAL A O 1
ATOM 1887 N N . SER A 1 247 ? 17.688 -12.727 -17.172 1 91.81 247 SER A N 1
ATOM 1888 C CA . SER A 1 247 ? 17 -11.5 -17.562 1 91.81 247 SER A CA 1
ATOM 1889 C C . SER A 1 247 ? 16.484 -11.578 -19 1 91.81 247 SER A C 1
ATOM 1891 O O . SER A 1 247 ? 15.352 -11.203 -19.281 1 91.81 247 SER A O 1
ATOM 1893 N N . ASP A 1 248 ? 17.281 -12.07 -19.906 1 93.75 248 ASP A N 1
ATOM 1894 C CA . ASP A 1 248 ? 16.906 -12.195 -21.297 1 93.75 248 ASP A CA 1
ATOM 1895 C C . ASP A 1 248 ? 15.758 -13.18 -21.484 1 93.75 248 ASP A C 1
ATOM 1897 O O . ASP A 1 248 ? 14.836 -12.93 -22.266 1 93.75 248 ASP A O 1
ATOM 1901 N N . ARG A 1 249 ? 15.859 -14.266 -20.766 1 95 249 ARG A N 1
ATOM 1902 C CA . ARG A 1 249 ? 14.812 -15.281 -20.859 1 95 249 ARG A CA 1
ATOM 1903 C C . ARG A 1 249 ? 13.492 -14.758 -20.297 1 95 249 ARG A C 1
ATOM 1905 O O . ARG A 1 249 ? 12.422 -15.055 -20.844 1 95 249 ARG A O 1
ATOM 1912 N N . ALA A 1 250 ? 13.562 -14.016 -19.203 1 94.94 250 ALA A N 1
ATOM 1913 C CA . ALA A 1 250 ? 12.359 -13.406 -18.641 1 94.94 250 ALA A CA 1
ATOM 1914 C C . ALA A 1 250 ? 11.688 -12.492 -19.672 1 94.94 250 ALA A C 1
ATOM 1916 O O . ALA A 1 250 ? 10.477 -12.586 -19.891 1 94.94 250 ALA A O 1
ATOM 1917 N N . THR A 1 251 ? 12.5 -11.711 -20.344 1 95.19 251 THR A N 1
ATOM 1918 C CA . THR A 1 251 ? 11.984 -10.773 -21.328 1 95.19 251 THR A CA 1
ATOM 1919 C C . THR A 1 251 ? 11.398 -11.516 -22.531 1 95.19 251 THR A C 1
ATOM 1921 O O . THR A 1 251 ? 10.367 -11.117 -23.078 1 95.19 251 THR A O 1
ATOM 1924 N N . GLU A 1 252 ? 12.07 -12.555 -22.906 1 96.88 252 GLU A N 1
ATOM 1925 C CA . GLU A 1 252 ? 11.609 -13.352 -24.047 1 96.88 252 GLU A CA 1
ATOM 1926 C C . GLU A 1 252 ? 10.258 -14.008 -23.75 1 96.88 252 GLU A C 1
ATOM 1928 O O . GLU A 1 252 ? 9.352 -13.984 -24.578 1 96.88 252 GLU A O 1
ATOM 1933 N N . HIS A 1 253 ? 10.148 -14.625 -22.594 1 97.75 253 HIS A N 1
ATOM 1934 C CA . HIS A 1 253 ? 8.891 -15.266 -22.203 1 97.75 253 HIS A CA 1
ATOM 1935 C C . HIS A 1 253 ? 7.77 -14.242 -22.078 1 97.75 253 HIS A C 1
ATOM 1937 O O . HIS A 1 253 ? 6.625 -14.516 -22.438 1 97.75 253 HIS A O 1
ATOM 1943 N N . LEU A 1 254 ? 8.094 -13.055 -21.562 1 97.31 254 LEU A N 1
ATOM 1944 C CA . LEU A 1 254 ? 7.086 -12.008 -21.469 1 97.31 254 LEU A CA 1
ATOM 1945 C C . LEU A 1 254 ? 6.598 -11.594 -22.859 1 97.31 254 LEU A C 1
ATOM 1947 O O . LEU A 1 254 ? 5.395 -11.461 -23.094 1 97.31 254 LEU A O 1
ATOM 1951 N N . ARG A 1 255 ? 7.543 -11.445 -23.75 1 97.25 255 ARG A N 1
ATOM 1952 C CA . ARG A 1 255 ? 7.203 -11.094 -25.125 1 97.25 255 ARG A CA 1
ATOM 1953 C C . ARG A 1 255 ? 6.316 -12.156 -25.766 1 97.25 255 ARG A C 1
ATOM 1955 O O . ARG A 1 255 ? 5.32 -11.836 -26.422 1 97.25 255 ARG A O 1
ATOM 1962 N N . ARG A 1 256 ? 6.637 -13.406 -25.594 1 97.94 256 ARG A N 1
ATOM 1963 C CA . ARG A 1 256 ? 5.836 -14.5 -26.141 1 97.94 256 ARG A CA 1
ATOM 1964 C C . ARG A 1 256 ? 4.422 -14.484 -25.562 1 97.94 256 ARG A C 1
ATOM 1966 O O . ARG A 1 256 ? 3.453 -14.719 -26.281 1 97.94 256 ARG A O 1
ATOM 1973 N N . GLY A 1 257 ? 4.328 -14.258 -24.234 1 97.94 257 GLY A N 1
ATOM 1974 C CA . GLY A 1 257 ? 3.012 -14.125 -23.625 1 97.94 257 GLY A CA 1
ATOM 1975 C C . GLY A 1 257 ? 2.184 -13.016 -24.25 1 97.94 257 GLY A C 1
ATOM 1976 O O . GLY A 1 257 ? 1.013 -13.219 -24.578 1 97.94 257 GLY A O 1
ATOM 1977 N N . HIS A 1 258 ? 2.811 -11.875 -24.531 1 96.62 258 HIS A N 1
ATOM 1978 C CA . HIS A 1 258 ? 2.121 -10.742 -25.141 1 96.62 258 HIS A CA 1
ATOM 1979 C C . HIS A 1 258 ? 1.718 -11.055 -26.578 1 96.62 258 HIS A C 1
ATOM 1981 O O . HIS A 1 258 ? 0.651 -10.633 -27.031 1 96.62 258 HIS A O 1
ATOM 1987 N N . ASP A 1 259 ? 2.588 -11.773 -27.234 1 97.44 259 ASP A N 1
ATOM 1988 C CA . ASP A 1 259 ? 2.271 -12.156 -28.594 1 97.44 259 ASP A CA 1
ATOM 1989 C C . ASP A 1 259 ? 1.03 -13.047 -28.641 1 97.44 259 ASP A C 1
ATOM 1991 O O . ASP A 1 259 ? 0.191 -12.906 -29.531 1 97.44 259 ASP A O 1
ATOM 1995 N N . LEU A 1 260 ? 0.901 -13.93 -27.703 1 97.88 260 LEU A N 1
ATOM 1996 C CA . LEU A 1 260 ? -0.245 -14.828 -27.641 1 97.88 260 LEU A CA 1
ATOM 1997 C C . LEU A 1 260 ? -1.514 -14.07 -27.266 1 97.88 260 LEU A C 1
ATOM 1999 O O . LEU A 1 260 ? -2.609 -14.43 -27.688 1 97.88 260 LEU A O 1
ATOM 2003 N N . LEU A 1 261 ? -1.384 -12.953 -26.562 1 97.44 261 LEU A N 1
ATOM 2004 C CA . LEU A 1 261 ? -2.533 -12.195 -26.094 1 97.44 261 LEU A CA 1
ATOM 2005 C C . LEU A 1 261 ? -2.998 -11.195 -27.141 1 97.44 261 LEU A C 1
ATOM 2007 O O . LEU A 1 261 ? -4.156 -10.773 -27.141 1 97.44 261 LEU A O 1
ATOM 2011 N N . ALA A 1 262 ? -2.113 -10.836 -28.062 1 96.56 262 ALA A N 1
ATOM 2012 C CA . ALA A 1 262 ? -2.344 -9.727 -28.984 1 96.56 262 ALA A CA 1
ATOM 2013 C C . ALA A 1 262 ? -3.629 -9.938 -29.781 1 96.56 262 ALA A C 1
ATOM 2015 O O . ALA A 1 262 ? -4.477 -9.047 -29.844 1 96.56 262 ALA A O 1
ATOM 2016 N N . PRO A 1 263 ? -3.875 -11.148 -30.359 1 96.19 263 PRO A N 1
ATOM 2017 C CA . PRO A 1 263 ? -5.113 -11.328 -31.125 1 96.19 263 PRO A CA 1
ATOM 2018 C C . PRO A 1 263 ? -6.363 -11.242 -30.234 1 96.19 263 PRO A C 1
ATOM 2020 O O . PRO A 1 263 ? -7.41 -10.773 -30.688 1 96.19 263 PRO A O 1
ATOM 2023 N N . LEU A 1 264 ? -6.293 -11.672 -29.031 1 95.88 264 LEU A N 1
ATOM 2024 C CA . LEU A 1 264 ? -7.426 -11.625 -28.109 1 95.88 264 LEU A CA 1
ATOM 2025 C C . LEU A 1 264 ? -7.754 -10.188 -27.734 1 95.88 264 LEU A C 1
ATOM 2027 O O . LEU A 1 264 ? -8.922 -9.805 -27.672 1 95.88 264 LEU A O 1
ATOM 2031 N N . ILE A 1 265 ? -6.715 -9.438 -27.5 1 94.12 265 ILE A N 1
ATOM 2032 C CA . ILE A 1 265 ? -6.887 -8.039 -27.094 1 94.12 265 ILE A CA 1
ATOM 2033 C C . ILE A 1 265 ? -7.465 -7.242 -28.266 1 94.12 265 ILE A C 1
ATOM 2035 O O . ILE A 1 265 ? -8.344 -6.398 -28.062 1 94.12 265 ILE A O 1
ATOM 2039 N N . GLU A 1 266 ? -7.035 -7.508 -29.406 1 93.94 266 GLU A N 1
ATOM 2040 C CA . GLU A 1 266 ? -7.539 -6.836 -30.594 1 93.94 266 GLU A CA 1
ATOM 2041 C C . GLU A 1 266 ? -9.031 -7.086 -30.797 1 93.94 266 GLU A C 1
ATOM 2043 O O . GLU A 1 266 ? -9.75 -6.223 -31.281 1 93.94 266 GLU A O 1
ATOM 2048 N N . THR A 1 267 ? -9.477 -8.227 -30.328 1 92.5 267 THR A N 1
ATOM 2049 C CA . THR A 1 267 ? -10.891 -8.57 -30.5 1 92.5 267 THR A CA 1
ATOM 2050 C C . THR A 1 267 ? -11.688 -8.211 -29.25 1 92.5 267 THR A C 1
ATOM 2052 O O . THR A 1 267 ? -12.852 -8.594 -29.125 1 92.5 267 THR A O 1
ATOM 2055 N N . GLY A 1 268 ? -11.047 -7.543 -28.297 1 90.81 268 GLY A N 1
ATOM 2056 C CA . GLY A 1 268 ? -11.766 -6.957 -27.172 1 90.81 268 GLY A CA 1
ATOM 2057 C C . GLY A 1 268 ? -11.82 -7.867 -25.969 1 90.81 268 GLY A C 1
ATOM 2058 O O . GLY A 1 268 ? -12.812 -7.883 -25.234 1 90.81 268 GLY A O 1
ATOM 2059 N N . SER A 1 269 ? -10.828 -8.68 -25.656 1 93.44 269 SER A N 1
ATOM 2060 C CA . SER A 1 269 ? -10.766 -9.562 -24.5 1 93.44 269 SER A CA 1
ATOM 2061 C C . SER A 1 269 ? -10.281 -8.812 -23.25 1 93.44 269 SER A C 1
ATOM 2063 O O . SER A 1 269 ? -9.086 -8.586 -23.094 1 93.44 269 SER A O 1
ATOM 2065 N N . PRO A 1 270 ? -11.172 -8.531 -22.328 1 93.25 270 PRO A N 1
ATOM 2066 C CA . PRO A 1 270 ? -10.719 -7.891 -21.094 1 93.25 270 PRO A CA 1
ATOM 2067 C C . PRO A 1 270 ? -9.797 -8.789 -20.266 1 93.25 270 PRO A C 1
ATOM 2069 O O . PRO A 1 270 ? -8.891 -8.297 -19.594 1 93.25 270 PRO A O 1
ATOM 2072 N N . THR A 1 271 ? -10.031 -10.078 -20.406 1 95.5 271 THR A N 1
ATOM 2073 C CA . THR A 1 271 ? -9.195 -11.023 -19.688 1 95.5 271 THR A CA 1
ATOM 2074 C C . THR A 1 271 ? -7.773 -11.016 -20.234 1 95.5 271 THR A C 1
ATOM 2076 O O . THR A 1 271 ? -6.805 -11.078 -19.469 1 95.5 271 THR A O 1
ATOM 2079 N N . GLY A 1 272 ? -7.688 -10.977 -21.516 1 95.81 272 GLY A N 1
ATOM 2080 C CA . GLY A 1 272 ? -6.375 -10.875 -22.125 1 95.81 272 GLY A CA 1
ATOM 2081 C C . GLY A 1 272 ? -5.633 -9.602 -21.734 1 95.81 272 GLY A C 1
ATOM 2082 O O . GLY A 1 272 ? -4.43 -9.641 -21.484 1 95.81 272 GLY A O 1
ATOM 2083 N N . GLU A 1 273 ? -6.34 -8.531 -21.703 1 95 273 GLU A N 1
ATOM 2084 C CA . GLU A 1 273 ? -5.738 -7.266 -21.297 1 95 273 GLU A CA 1
ATOM 2085 C C . GLU A 1 273 ? -5.227 -7.32 -19.859 1 95 273 GLU A C 1
ATOM 2087 O O . GLU A 1 273 ? -4.105 -6.891 -19.578 1 95 273 GLU A O 1
ATOM 2092 N N . ALA A 1 274 ? -6.031 -7.789 -18.984 1 96.38 274 ALA A N 1
ATOM 2093 C CA . ALA A 1 274 ? -5.652 -7.883 -17.578 1 96.38 274 ALA A CA 1
ATOM 2094 C C . ALA A 1 274 ? -4.422 -8.766 -17.406 1 96.38 274 ALA A C 1
ATOM 2096 O O . ALA A 1 274 ? -3.506 -8.414 -16.656 1 96.38 274 ALA A O 1
ATOM 2097 N N . LEU A 1 275 ? -4.434 -9.852 -18.094 1 97.12 275 LEU A N 1
ATOM 2098 C CA . LEU A 1 275 ? -3.311 -10.781 -17.984 1 97.12 275 LEU A CA 1
ATOM 2099 C C . LEU A 1 275 ? -2.025 -10.141 -18.5 1 97.12 275 LEU A C 1
ATOM 2101 O O . LEU A 1 275 ? -0.963 -10.297 -17.891 1 97.12 275 LEU A O 1
ATOM 2105 N N . GLY A 1 276 ? -2.121 -9.477 -19.625 1 96.69 276 GLY A N 1
ATOM 2106 C CA . GLY A 1 276 ? -0.969 -8.75 -20.141 1 96.69 276 GLY A CA 1
ATOM 2107 C C . GLY A 1 276 ? -0.433 -7.719 -19.172 1 96.69 276 GLY A C 1
ATOM 2108 O O . GLY A 1 276 ? 0.779 -7.609 -18.984 1 96.69 276 GLY A O 1
ATOM 2109 N N . ARG A 1 277 ? -1.285 -7.004 -18.531 1 96.69 277 ARG A N 1
ATOM 2110 C CA . ARG A 1 277 ? -0.9 -5.996 -17.547 1 96.69 277 ARG A CA 1
ATOM 2111 C C . ARG A 1 277 ? -0.235 -6.641 -16.328 1 96.69 277 ARG A C 1
ATOM 2113 O O . ARG A 1 277 ? 0.763 -6.129 -15.82 1 96.69 277 ARG A O 1
ATOM 2120 N N . ILE A 1 278 ? -0.762 -7.766 -15.906 1 97.81 278 ILE A N 1
ATOM 2121 C CA . ILE A 1 278 ? -0.182 -8.469 -14.773 1 97.81 278 ILE A CA 1
ATOM 2122 C C . ILE A 1 278 ? 1.259 -8.867 -15.086 1 97.81 278 ILE A C 1
ATOM 2124 O O . ILE A 1 278 ? 2.166 -8.625 -14.289 1 97.81 278 ILE A O 1
ATOM 2128 N N . GLY A 1 279 ? 1.447 -9.438 -16.234 1 97.56 279 GLY A N 1
ATOM 2129 C CA . GLY A 1 279 ? 2.783 -9.859 -16.625 1 97.56 279 GLY A CA 1
ATOM 2130 C C . GLY A 1 279 ? 3.771 -8.711 -16.688 1 97.56 279 GLY A C 1
ATOM 2131 O O . GLY A 1 279 ? 4.859 -8.781 -16.109 1 97.56 279 GLY A O 1
ATOM 2132 N N . GLU A 1 280 ? 3.34 -7.684 -17.359 1 96.38 280 GLU A N 1
ATOM 2133 C CA . GLU A 1 280 ? 4.199 -6.512 -17.5 1 96.38 280 GLU A CA 1
ATOM 2134 C C . GLU A 1 280 ? 4.523 -5.887 -16.156 1 96.38 280 GLU A C 1
ATOM 2136 O O . GLU A 1 280 ? 5.672 -5.531 -15.883 1 96.38 280 GLU A O 1
ATOM 2141 N N . TRP A 1 281 ? 3.547 -5.742 -15.375 1 96.81 281 TRP A N 1
ATOM 2142 C CA . TRP A 1 281 ? 3.686 -5.117 -14.062 1 96.81 281 TRP A CA 1
ATOM 2143 C C . TRP A 1 281 ? 4.641 -5.91 -13.18 1 96.81 281 TRP A C 1
ATOM 2145 O O . TRP A 1 281 ? 5.594 -5.352 -12.625 1 96.81 281 TRP A O 1
ATOM 2155 N N . LEU A 1 282 ? 4.434 -7.191 -13.094 1 96.12 282 LEU A N 1
ATOM 2156 C CA . LEU A 1 282 ? 5.203 -8.023 -12.172 1 96.12 282 LEU A CA 1
ATOM 2157 C C . LEU A 1 282 ? 6.652 -8.148 -12.633 1 96.12 282 LEU A C 1
ATOM 2159 O O . LEU A 1 282 ? 7.574 -8.078 -11.82 1 96.12 282 LEU A O 1
ATOM 2163 N N . VAL A 1 283 ? 6.863 -8.352 -13.883 1 94.69 283 VAL A N 1
ATOM 2164 C CA . VAL A 1 283 ? 8.227 -8.445 -14.383 1 94.69 283 VAL A CA 1
ATOM 2165 C C . VAL A 1 283 ? 8.969 -7.133 -14.125 1 94.69 283 VAL A C 1
ATOM 2167 O O . VAL A 1 283 ? 10.102 -7.141 -13.633 1 94.69 283 VAL A O 1
ATOM 2170 N N . THR A 1 284 ? 8.312 -6.027 -14.391 1 92.56 284 THR A N 1
ATOM 2171 C CA . THR A 1 284 ? 8.914 -4.727 -14.133 1 92.56 284 THR A CA 1
ATOM 2172 C C . THR A 1 284 ? 9.188 -4.539 -12.648 1 92.56 284 THR A C 1
ATOM 2174 O O . THR A 1 284 ? 10.273 -4.109 -12.258 1 92.56 284 THR A O 1
ATOM 2177 N N . PHE A 1 285 ? 8.297 -4.852 -11.852 1 93.5 285 PHE A N 1
ATOM 2178 C CA . PHE A 1 285 ? 8.398 -4.691 -10.406 1 93.5 285 PHE A CA 1
ATOM 2179 C C . PHE A 1 285 ? 9.578 -5.48 -9.859 1 93.5 285 PHE A C 1
ATOM 2181 O O . PHE A 1 285 ? 10.406 -4.938 -9.117 1 93.5 285 PHE A O 1
ATOM 2188 N N . TYR A 1 286 ? 9.672 -6.719 -10.242 1 89.69 286 TYR A N 1
ATOM 2189 C CA . TYR A 1 286 ? 10.734 -7.566 -9.719 1 89.69 286 TYR A CA 1
ATOM 2190 C C . TYR A 1 286 ? 12.094 -7.129 -10.25 1 89.69 286 TYR A C 1
ATOM 2192 O O . TYR A 1 286 ? 13.086 -7.129 -9.523 1 89.69 286 TYR A O 1
ATOM 2200 N N . LEU A 1 287 ? 12.133 -6.746 -11.406 1 85.88 287 LEU A N 1
ATOM 2201 C CA . LEU A 1 287 ? 13.414 -6.34 -11.977 1 85.88 287 LEU A CA 1
ATOM 2202 C C . LEU A 1 287 ? 13.906 -5.047 -11.336 1 85.88 287 LEU A C 1
ATOM 2204 O O . LEU A 1 287 ? 15.117 -4.824 -11.234 1 85.88 287 LEU A O 1
ATOM 2208 N N . LEU A 1 288 ? 12.984 -4.246 -10.82 1 85.31 288 LEU A N 1
ATOM 2209 C CA . LEU A 1 288 ? 13.375 -2.959 -10.258 1 85.31 288 LEU A CA 1
ATOM 2210 C C . LEU A 1 288 ? 13.508 -3.047 -8.742 1 85.31 288 LEU A C 1
ATOM 2212 O O . LEU A 1 288 ? 14.172 -2.209 -8.125 1 85.31 288 LEU A O 1
ATOM 2216 N N . THR A 1 289 ? 12.758 -3.805 -8.039 1 74.06 289 THR A N 1
ATOM 2217 C CA . THR A 1 289 ? 12.844 -3.918 -6.586 1 74.06 289 THR A CA 1
ATOM 2218 C C . THR A 1 289 ? 14.188 -4.512 -6.172 1 74.06 289 THR A C 1
ATOM 2220 O O . THR A 1 289 ? 14.742 -4.148 -5.129 1 74.06 289 THR A O 1
ATOM 2223 N N . ASP A 1 290 ? 14.789 -5.547 -6.797 1 55.84 290 ASP A N 1
ATOM 2224 C CA . ASP A 1 290 ? 16.031 -6.258 -6.539 1 55.84 290 ASP A CA 1
ATOM 2225 C C . ASP A 1 290 ? 17.234 -5.312 -6.621 1 55.84 290 ASP A C 1
ATOM 2227 O O . ASP A 1 290 ? 18.172 -5.434 -5.844 1 55.84 290 ASP A O 1
ATOM 2231 N N . ALA A 1 291 ? 17.5 -4.555 -7.672 1 43.59 291 ALA A N 1
ATOM 2232 C CA . ALA A 1 291 ? 18.75 -3.801 -7.801 1 43.59 291 ALA A CA 1
ATOM 2233 C C . ALA A 1 291 ? 19.094 -3.092 -6.496 1 43.59 291 ALA A C 1
ATOM 2235 O O . ALA A 1 291 ? 20.266 -3.051 -6.102 1 43.59 291 ALA A O 1
ATOM 2236 N N . ARG A 1 292 ? 18.281 -2.215 -5.812 1 39.38 292 ARG A N 1
ATOM 2237 C CA . ARG A 1 292 ? 18.688 -1.423 -4.656 1 39.38 292 ARG A CA 1
ATOM 2238 C C . ARG A 1 292 ? 18.484 -2.201 -3.359 1 39.38 292 ARG A C 1
ATOM 2240 O O . ARG A 1 292 ? 18.719 -1.678 -2.271 1 39.38 292 ARG A O 1
ATOM 2247 N N . LEU A 1 293 ? 17.688 -3.328 -3.178 1 37.06 293 LEU A N 1
ATOM 2248 C CA . LEU A 1 293 ? 17.734 -4.02 -1.893 1 37.06 293 LEU A CA 1
ATOM 2249 C C . LEU A 1 293 ? 19.172 -4.336 -1.491 1 37.06 293 LEU A C 1
ATOM 2251 O O . LEU A 1 293 ? 19.438 -4.68 -0.337 1 37.06 293 LEU A O 1
ATOM 2255 N N . GLN A 1 294 ? 20.125 -4.586 -2.342 1 34.41 294 GLN A N 1
ATOM 2256 C CA . GLN A 1 294 ? 21.547 -4.848 -2.121 1 34.41 294 GLN A CA 1
ATOM 2257 C C . GLN A 1 294 ? 22.234 -3.65 -1.474 1 34.41 294 GLN A C 1
ATOM 2259 O O . GLN A 1 294 ? 23.328 -3.779 -0.92 1 34.41 294 GLN A O 1
ATOM 2264 N N . GLY A 1 295 ? 21.953 -2.387 -1.652 1 33.41 295 GLY A N 1
ATOM 2265 C CA . GLY A 1 295 ? 22.844 -1.37 -1.115 1 33.41 295 GLY A CA 1
ATOM 2266 C C . GLY A 1 295 ? 22.891 -1.354 0.401 1 33.41 295 GLY A C 1
ATOM 2267 O O . GLY A 1 295 ? 23.656 -0.598 0.999 1 33.41 295 GLY A O 1
ATOM 2268 N N . GLY A 1 296 ? 21.906 -1.7 1.159 1 29.92 296 GLY A N 1
ATOM 2269 C CA . GLY A 1 296 ? 22.078 -1.43 2.578 1 29.92 296 GLY A CA 1
ATOM 2270 C C . GLY A 1 296 ? 22.875 -2.502 3.299 1 29.92 296 GLY A C 1
ATOM 2271 O O . GLY A 1 296 ? 22.875 -2.564 4.527 1 29.92 296 GLY A O 1
ATOM 2272 N N . GLY A 1 297 ? 23.312 -3.65 2.695 1 28.47 297 GLY A N 1
ATOM 2273 C CA . GLY A 1 297 ? 24.125 -4.461 3.592 1 28.47 297 GLY A CA 1
ATOM 2274 C C . GLY A 1 297 ? 25.438 -3.793 3.979 1 28.47 297 GLY A C 1
ATOM 2275 O O . GLY A 1 297 ? 25.875 -2.854 3.314 1 28.47 297 GLY A O 1
ATOM 2276 N N . PRO A 1 298 ? 25.969 -3.846 5.297 1 27.27 298 PRO A N 1
ATOM 2277 C CA . PRO A 1 298 ? 27.312 -3.432 5.715 1 27.27 298 PRO A CA 1
ATOM 2278 C C . PRO A 1 298 ? 28.391 -3.863 4.73 1 27.27 298 PRO A C 1
ATOM 2280 O O . PRO A 1 298 ? 28.188 -4.785 3.938 1 27.27 298 PRO A O 1
ATOM 2283 N N . GLY A 1 299 ? 29.406 -3.027 4.316 1 27.28 299 GLY A N 1
ATOM 2284 C CA . GLY A 1 299 ? 30.734 -3.168 3.732 1 27.28 299 GLY A CA 1
ATOM 2285 C C . GLY A 1 299 ? 31.453 -4.438 4.164 1 27.28 299 GLY A C 1
ATOM 2286 O O . GLY A 1 299 ? 31.531 -4.73 5.359 1 27.28 299 GLY A O 1
ATOM 2287 N N . ARG A 1 300 ? 31.469 -5.457 3.492 1 27.09 300 ARG A N 1
ATOM 2288 C CA . ARG A 1 300 ? 32.469 -6.5 3.707 1 27.09 300 ARG A CA 1
ATOM 2289 C C . ARG A 1 300 ? 33.844 -5.898 3.891 1 27.09 300 ARG A C 1
ATOM 2291 O O . ARG A 1 300 ? 34.375 -5.238 2.99 1 27.09 300 ARG A O 1
ATOM 2298 N N . ARG A 1 301 ? 34.375 -5.688 5.141 1 25.19 301 ARG A N 1
ATOM 2299 C CA . ARG A 1 301 ? 35.781 -5.562 5.5 1 25.19 301 ARG A CA 1
ATOM 2300 C C . ARG A 1 301 ? 36.625 -6.605 4.777 1 25.19 301 ARG A C 1
ATOM 2302 O O . ARG A 1 301 ? 36.312 -7.797 4.816 1 25.19 301 ARG A O 1
ATOM 2309 N N . ALA A 1 302 ? 37.438 -6.227 3.787 1 28.39 302 ALA A N 1
ATOM 2310 C CA . ALA A 1 302 ? 38.562 -6.918 3.17 1 28.39 302 ALA A CA 1
ATOM 2311 C C . ALA A 1 302 ? 39.375 -7.711 4.207 1 28.39 302 ALA A C 1
ATOM 2313 O O . ALA A 1 302 ? 39.719 -7.184 5.266 1 28.39 302 ALA A O 1
ATOM 2314 N N . ALA A 1 303 ? 39.219 -8.977 4.25 1 26.98 303 ALA A N 1
ATOM 2315 C CA . ALA A 1 303 ? 40.188 -9.742 5.043 1 26.98 303 ALA A CA 1
ATOM 2316 C C . ALA A 1 303 ? 41.594 -9.211 4.867 1 26.98 303 ALA A C 1
ATOM 2318 O O . ALA A 1 303 ? 42 -8.828 3.764 1 26.98 303 ALA A O 1
ATOM 2319 N N . PRO A 1 304 ? 42.219 -8.68 5.852 1 26.81 304 PRO A N 1
ATOM 2320 C CA . PRO A 1 304 ? 43.625 -8.273 5.754 1 26.81 304 PRO A CA 1
ATOM 2321 C C . PRO A 1 304 ? 44.531 -9.367 5.156 1 26.81 304 PRO A C 1
ATOM 2323 O O . PRO A 1 304 ? 44.219 -10.555 5.266 1 26.81 304 PRO A O 1
ATOM 2326 N N . ALA A 1 305 ? 45.156 -9.078 4.051 1 27.61 305 ALA A N 1
ATOM 2327 C CA . ALA A 1 305 ? 46.156 -9.922 3.416 1 27.61 305 ALA A CA 1
ATOM 2328 C C . ALA A 1 305 ? 47.062 -10.594 4.461 1 27.61 305 ALA A C 1
ATOM 2330 O O . ALA A 1 305 ? 47.344 -10.008 5.5 1 27.61 305 ALA A O 1
ATOM 2331 N N . PRO A 1 306 ? 46.875 -11.898 4.535 1 27.42 306 PRO A N 1
ATOM 2332 C CA . PRO A 1 306 ? 47.781 -12.586 5.465 1 27.42 306 PRO A CA 1
ATOM 2333 C C . PRO A 1 306 ? 49.188 -12.016 5.441 1 27.42 306 PRO A C 1
ATOM 2335 O O . PRO A 1 306 ? 49.656 -11.57 4.395 1 27.42 306 PRO A O 1
ATOM 2338 N N . ILE A 1 307 ? 49.562 -11.359 6.496 1 27.42 307 ILE A N 1
ATOM 2339 C CA . ILE A 1 307 ? 50.938 -10.969 6.734 1 27.42 307 ILE A CA 1
ATOM 2340 C C . ILE A 1 307 ? 51.875 -12.141 6.441 1 27.42 307 ILE A C 1
ATOM 2342 O O . ILE A 1 307 ? 51.719 -13.227 7 1 27.42 307 ILE A O 1
ATOM 2346 N N . ALA A 1 308 ? 52.375 -12.219 5.172 1 31.34 308 ALA A N 1
ATOM 2347 C CA . ALA A 1 308 ? 53.5 -13.102 4.859 1 31.34 308 ALA A CA 1
ATOM 2348 C C . ALA A 1 308 ? 54.469 -13.18 6.027 1 31.34 308 ALA A C 1
ATOM 2350 O O . ALA A 1 308 ? 54.969 -12.156 6.496 1 31.34 308 ALA A O 1
ATOM 2351 N N . THR A 1 309 ? 54.281 -14.203 6.844 1 25.36 309 THR A N 1
ATOM 2352 C CA . THR A 1 309 ? 55.5 -14.586 7.512 1 25.36 309 THR A CA 1
ATOM 2353 C C . THR A 1 309 ? 56.531 -15.094 6.5 1 25.36 309 THR A C 1
ATOM 2355 O O . THR A 1 309 ? 56.156 -15.75 5.52 1 25.36 309 THR A O 1
ATOM 2358 N N . MET B 1 1 ? -14.258 3.672 -35.062 1 21.92 1 MET B N 1
ATOM 2359 C CA . MET B 1 1 ? -12.875 3.268 -34.812 1 21.92 1 MET B CA 1
ATOM 2360 C C . MET B 1 1 ? -12.586 3.213 -33.312 1 21.92 1 MET B C 1
ATOM 2362 O O . MET B 1 1 ? -12.5 4.25 -32.656 1 21.92 1 MET B O 1
ATOM 2366 N N . THR B 1 2 ? -13.211 2.377 -32.594 1 27.75 2 THR B N 1
ATOM 2367 C CA . THR B 1 2 ? -13.344 2.273 -31.141 1 27.75 2 THR B CA 1
ATOM 2368 C C . THR B 1 2 ? -11.969 2.199 -30.469 1 27.75 2 THR B C 1
ATOM 2370 O O . THR B 1 2 ? -11.055 1.565 -31 1 27.75 2 THR B O 1
ATOM 2373 N N . ALA B 1 3 ? -11.539 3.291 -29.797 1 34.25 3 ALA B N 1
ATOM 2374 C CA . ALA B 1 3 ? -10.219 3.498 -29.203 1 34.25 3 ALA B CA 1
ATOM 2375 C C . ALA B 1 3 ? -9.695 2.213 -28.578 1 34.25 3 ALA B C 1
ATOM 2377 O O . ALA B 1 3 ? -10.227 1.75 -27.562 1 34.25 3 ALA B O 1
ATOM 2378 N N . THR B 1 4 ? -9.445 1.215 -29.281 1 34.19 4 THR B N 1
ATOM 2379 C CA . THR B 1 4 ? -8.891 -0.091 -28.938 1 34.19 4 THR B CA 1
ATOM 2380 C C . THR B 1 4 ? -7.742 0.054 -27.953 1 34.19 4 THR B C 1
ATOM 2382 O O . THR B 1 4 ? -6.664 0.535 -28.312 1 34.19 4 THR B O 1
ATOM 2385 N N . THR B 1 5 ? -7.879 0.587 -26.766 1 39.66 5 THR B N 1
ATOM 2386 C CA . THR B 1 5 ? -6.832 0.953 -25.812 1 39.66 5 THR B CA 1
ATOM 2387 C C . THR B 1 5 ? -5.988 -0.263 -25.453 1 39.66 5 THR B C 1
ATOM 2389 O O . THR B 1 5 ? -6.461 -1.17 -24.766 1 39.66 5 THR B O 1
ATOM 2392 N N . SER B 1 6 ? -5.266 -0.899 -26.375 1 42.28 6 SER B N 1
ATOM 2393 C CA . SER B 1 6 ? -4.176 -1.824 -26.078 1 42.28 6 SER B CA 1
ATOM 2394 C C . SER B 1 6 ? -3.492 -1.479 -24.766 1 42.28 6 SER B C 1
ATOM 2396 O O . SER B 1 6 ? -3.49 -0.319 -24.344 1 42.28 6 SER B O 1
ATOM 2398 N N . PRO B 1 7 ? -3.291 -2.498 -23.875 1 52.34 7 PRO B N 1
ATOM 2399 C CA . PRO B 1 7 ? -2.572 -2.166 -22.641 1 52.34 7 PRO B CA 1
ATOM 2400 C C . PRO B 1 7 ? -1.355 -1.277 -22.891 1 52.34 7 PRO B C 1
ATOM 2402 O O . PRO B 1 7 ? -0.626 -1.48 -23.859 1 52.34 7 PRO B O 1
ATOM 2405 N N . ASN B 1 8 ? -1.47 -0.085 -22.719 1 61.34 8 ASN B N 1
ATOM 2406 C CA . ASN B 1 8 ? -0.336 0.83 -22.781 1 61.34 8 ASN B CA 1
ATOM 2407 C C . ASN B 1 8 ? 0.791 0.402 -21.844 1 61.34 8 ASN B C 1
ATOM 2409 O O . ASN B 1 8 ? 0.73 0.649 -20.641 1 61.34 8 ASN B O 1
ATOM 2413 N N . PRO B 1 9 ? 1.698 -0.563 -22.422 1 73.69 9 PRO B N 1
ATOM 2414 C CA . PRO B 1 9 ? 2.811 -1.059 -21.609 1 73.69 9 PRO B CA 1
ATOM 2415 C C . PRO B 1 9 ? 3.518 0.053 -20.844 1 73.69 9 PRO B C 1
ATOM 2417 O O . PRO B 1 9 ? 3.975 -0.166 -19.719 1 73.69 9 PRO B O 1
ATOM 2420 N N . ALA B 1 10 ? 3.41 1.252 -21.406 1 76.81 10 ALA B N 1
ATOM 2421 C CA . ALA B 1 10 ? 4.094 2.359 -20.75 1 76.81 10 ALA B CA 1
ATOM 2422 C C . ALA B 1 10 ? 3.393 2.734 -19.438 1 76.81 10 ALA B C 1
ATOM 2424 O O . ALA B 1 10 ? 4.047 3.006 -18.438 1 76.81 10 ALA B O 1
ATOM 2425 N N . ALA B 1 11 ? 2.072 2.664 -19.547 1 83.81 11 ALA B N 1
ATOM 2426 C CA . ALA B 1 11 ? 1.32 3.006 -18.344 1 83.81 11 ALA B CA 1
ATOM 2427 C C . ALA B 1 11 ? 1.51 1.948 -17.266 1 83.81 11 ALA B C 1
ATOM 2429 O O . ALA B 1 11 ? 1.679 2.279 -16.094 1 83.81 11 ALA B O 1
ATOM 2430 N N . THR B 1 12 ? 1.523 0.691 -17.688 1 88.69 12 THR B N 1
ATOM 2431 C CA . THR B 1 12 ? 1.704 -0.412 -16.75 1 88.69 12 THR B CA 1
ATOM 2432 C C . THR B 1 12 ? 3.115 -0.402 -16.172 1 88.69 12 THR B C 1
ATOM 2434 O O . THR B 1 12 ? 3.297 -0.575 -14.969 1 88.69 12 THR B O 1
ATOM 2437 N N . THR B 1 13 ? 4.023 -0.071 -16.984 1 88.12 13 THR B N 1
ATOM 2438 C CA . THR B 1 13 ? 5.402 0.039 -16.531 1 88.12 13 THR B CA 1
ATOM 2439 C C . THR B 1 13 ? 5.551 1.182 -15.523 1 88.12 13 THR B C 1
ATOM 2441 O O . THR B 1 13 ? 6.238 1.042 -14.516 1 88.12 13 THR B O 1
ATOM 2444 N N . GLY B 1 14 ? 4.922 2.291 -15.836 1 89.81 14 GLY B N 1
ATOM 2445 C CA . GLY B 1 14 ? 4.938 3.422 -14.922 1 89.81 14 GLY B CA 1
ATOM 2446 C C . GLY B 1 14 ? 4.34 3.1 -13.57 1 89.81 14 GLY B C 1
ATOM 2447 O O . GLY B 1 14 ? 4.902 3.469 -12.531 1 89.81 14 GLY B O 1
ATOM 2448 N N . SER B 1 15 ? 3.266 2.412 -13.633 1 92 15 SER B N 1
ATOM 2449 C CA . SER B 1 15 ? 2.604 2.014 -12.398 1 92 15 SER B CA 1
ATOM 2450 C C . SER B 1 15 ? 3.475 1.065 -11.586 1 92 15 SER B C 1
ATOM 2452 O O . SER B 1 15 ? 3.551 1.181 -10.359 1 92 15 SER B O 1
ATOM 2454 N N . ALA B 1 16 ? 4.098 0.147 -12.219 1 94.12 16 ALA B N 1
ATOM 2455 C CA . ALA B 1 16 ? 4.992 -0.78 -11.523 1 94.12 16 ALA B CA 1
ATOM 2456 C C . ALA B 1 16 ? 6.168 -0.041 -10.898 1 94.12 16 ALA B C 1
ATOM 2458 O O . ALA B 1 16 ? 6.559 -0.332 -9.758 1 94.12 16 ALA B O 1
ATOM 2459 N N . ARG B 1 17 ? 6.688 0.883 -11.617 1 92.75 17 ARG B N 1
ATOM 2460 C CA . ARG B 1 17 ? 7.789 1.686 -11.094 1 92.75 17 ARG B CA 1
ATOM 2461 C C . ARG B 1 17 ? 7.363 2.459 -9.852 1 92.75 17 ARG B C 1
ATOM 2463 O O . ARG B 1 17 ? 8.109 2.537 -8.875 1 92.75 17 ARG B O 1
ATOM 2470 N N . THR B 1 18 ? 6.211 3.045 -9.938 1 94.31 18 THR B N 1
ATOM 2471 C CA . THR B 1 18 ? 5.668 3.768 -8.797 1 94.31 18 THR B CA 1
ATOM 2472 C C . THR B 1 18 ? 5.477 2.834 -7.605 1 94.31 18 THR B C 1
ATOM 2474 O O . THR B 1 18 ? 5.785 3.195 -6.469 1 94.31 18 THR B O 1
ATOM 2477 N N . ALA B 1 19 ? 5.004 1.645 -7.883 1 95 19 ALA B N 1
ATOM 2478 C CA . ALA B 1 19 ? 4.789 0.661 -6.824 1 95 19 ALA B CA 1
ATOM 2479 C C . ALA B 1 19 ? 6.105 0.292 -6.141 1 95 19 ALA B C 1
ATOM 2481 O O . ALA B 1 19 ? 6.148 0.116 -4.922 1 95 19 ALA B O 1
ATOM 2482 N N . VAL B 1 20 ? 7.16 0.187 -6.902 1 93.94 20 VAL B N 1
ATOM 2483 C CA . VAL B 1 20 ? 8.477 -0.12 -6.348 1 93.94 20 VAL B CA 1
ATOM 2484 C C . VAL B 1 20 ? 8.883 0.963 -5.348 1 93.94 20 VAL B C 1
ATOM 2486 O O . VAL B 1 20 ? 9.359 0.659 -4.254 1 93.94 20 VAL B O 1
ATOM 2489 N N . ARG B 1 21 ? 8.641 2.176 -5.688 1 95.25 21 ARG B N 1
ATOM 2490 C CA . ARG B 1 21 ? 9 3.293 -4.82 1 95.25 21 ARG B CA 1
ATOM 2491 C C . ARG B 1 21 ? 8.148 3.299 -3.557 1 95.25 21 ARG B C 1
ATOM 2493 O O . ARG B 1 21 ? 8.641 3.596 -2.469 1 95.25 21 ARG B O 1
ATOM 2500 N N . VAL B 1 22 ? 6.906 2.971 -3.732 1 96.25 22 VAL B N 1
ATOM 2501 C CA . VAL B 1 22 ? 6.012 2.896 -2.582 1 96.25 22 VAL B CA 1
ATOM 2502 C C . VAL B 1 22 ? 6.492 1.811 -1.622 1 96.25 22 VAL B C 1
ATOM 2504 O O . VAL B 1 22 ? 6.633 2.053 -0.421 1 96.25 22 VAL B O 1
ATOM 2507 N N . VAL B 1 23 ? 6.805 0.652 -2.135 1 93.75 23 VAL B N 1
ATOM 2508 C CA . VAL B 1 23 ? 7.23 -0.475 -1.311 1 93.75 23 VAL B CA 1
ATOM 2509 C C . VAL B 1 23 ? 8.547 -0.138 -0.61 1 93.75 23 VAL B C 1
ATOM 2511 O O . VAL B 1 23 ? 8.727 -0.462 0.565 1 93.75 23 VAL B O 1
ATOM 2514 N N . ARG B 1 24 ? 9.43 0.523 -1.304 1 93.38 24 ARG B N 1
ATOM 2515 C CA . ARG B 1 24 ? 10.703 0.908 -0.701 1 93.38 24 ARG B CA 1
ATOM 2516 C C . ARG B 1 24 ? 10.484 1.856 0.474 1 93.38 24 ARG B C 1
ATOM 2518 O O . ARG B 1 24 ? 11.125 1.712 1.52 1 93.38 24 ARG B O 1
ATOM 2525 N N . LEU B 1 25 ? 9.641 2.811 0.299 1 95.88 25 LEU B N 1
ATOM 2526 C CA . LEU B 1 25 ? 9.359 3.748 1.379 1 95.88 25 LEU B CA 1
ATOM 2527 C C . LEU B 1 25 ? 8.68 3.041 2.547 1 95.88 25 LEU B C 1
ATOM 2529 O O . LEU B 1 25 ? 9.008 3.299 3.709 1 95.88 25 LEU B O 1
ATOM 2533 N N . LEU B 1 26 ? 7.785 2.111 2.217 1 94.12 26 LEU B N 1
ATOM 2534 C CA . LEU B 1 26 ? 7.105 1.348 3.256 1 94.12 26 LEU B CA 1
ATOM 2535 C C . LEU B 1 26 ? 8.094 0.494 4.039 1 94.12 26 LEU B C 1
ATOM 2537 O O . LEU B 1 26 ? 8.008 0.404 5.266 1 94.12 26 LEU B O 1
ATOM 2541 N N . ARG B 1 27 ? 9.016 -0.102 3.365 1 91.25 27 ARG B N 1
ATOM 2542 C CA . ARG B 1 27 ? 10.047 -0.893 4.035 1 91.25 27 ARG B CA 1
ATOM 2543 C C . ARG B 1 27 ? 10.867 -0.031 4.988 1 91.25 27 ARG B C 1
ATOM 2545 O O . ARG B 1 27 ? 11.164 -0.448 6.109 1 91.25 27 ARG B O 1
ATOM 2552 N N . ALA B 1 28 ? 11.234 1.117 4.539 1 93 28 ALA B N 1
ATOM 2553 C CA . ALA B 1 28 ? 12.008 2.031 5.375 1 93 28 ALA B CA 1
ATOM 2554 C C . ALA B 1 28 ? 11.211 2.443 6.613 1 93 28 ALA B C 1
ATOM 2556 O O . ALA B 1 28 ? 11.758 2.49 7.719 1 93 28 ALA B O 1
ATOM 2557 N N . LEU B 1 29 ? 9.961 2.727 6.426 1 94.19 29 LEU B N 1
ATOM 2558 C CA . LEU B 1 29 ? 9.102 3.109 7.539 1 94.19 29 LEU B CA 1
ATOM 2559 C C . LEU B 1 29 ? 8.961 1.961 8.531 1 94.19 29 LEU B C 1
ATOM 2561 O O . LEU B 1 29 ? 8.992 2.178 9.75 1 94.19 29 LEU B O 1
ATOM 2565 N N . ARG B 1 30 ? 8.812 0.804 8.023 1 91.12 30 ARG B N 1
ATOM 2566 C CA . ARG B 1 30 ? 8.633 -0.359 8.883 1 91.12 30 ARG B CA 1
ATOM 2567 C C . ARG B 1 30 ? 9.906 -0.66 9.672 1 91.12 30 ARG B C 1
ATOM 2569 O O . ARG B 1 30 ? 9.844 -1.081 10.828 1 91.12 30 ARG B O 1
ATOM 2576 N N . ARG B 1 31 ? 11.016 -0.497 9.031 1 91.88 31 ARG B N 1
ATOM 2577 C CA . ARG B 1 31 ? 12.273 -0.65 9.758 1 91.88 31 ARG B CA 1
ATOM 2578 C C . ARG B 1 31 ? 12.359 0.333 10.922 1 91.88 31 ARG B C 1
ATOM 2580 O O . ARG B 1 31 ? 12.734 -0.046 12.031 1 91.88 31 ARG B O 1
ATOM 2587 N N . TRP B 1 32 ? 12.016 1.526 10.641 1 95.06 32 TRP B N 1
ATOM 2588 C CA . TRP B 1 32 ? 12 2.543 11.688 1 95.06 32 TRP B CA 1
ATOM 2589 C C . TRP B 1 32 ? 10.984 2.191 12.766 1 95.06 32 TRP B C 1
ATOM 2591 O O . TRP B 1 32 ? 11.281 2.27 13.961 1 95.06 32 TRP B O 1
ATOM 2601 N N . ALA B 1 33 ? 9.82 1.789 12.367 1 92.62 33 ALA B N 1
ATOM 2602 C CA . ALA B 1 33 ? 8.758 1.448 13.305 1 92.62 33 ALA B CA 1
ATOM 2603 C C . ALA B 1 33 ? 9.18 0.306 14.227 1 92.62 33 ALA B C 1
ATOM 2605 O O . ALA B 1 33 ? 8.867 0.313 15.414 1 92.62 33 ALA B O 1
ATOM 2606 N N . ALA B 1 34 ? 9.859 -0.604 13.68 1 90.38 34 ALA B N 1
ATOM 2607 C CA . ALA B 1 34 ? 10.32 -1.755 14.453 1 90.38 34 ALA B CA 1
ATOM 2608 C C . ALA B 1 34 ? 11.297 -1.327 15.547 1 90.38 34 ALA B C 1
ATOM 2610 O O . ALA B 1 34 ? 11.344 -1.934 16.609 1 90.38 34 ALA B O 1
ATOM 2611 N N . GLU B 1 35 ? 12.031 -0.304 15.266 1 92.38 35 GLU B N 1
ATOM 2612 C CA . GLU B 1 35 ? 13 0.207 16.234 1 92.38 35 GLU B CA 1
ATOM 2613 C C . GLU B 1 35 ? 12.32 1.039 17.312 1 92.38 35 GLU B C 1
ATOM 2615 O O . GLU B 1 35 ? 12.781 1.082 18.453 1 92.38 35 GLU B O 1
ATOM 2620 N N . VAL B 1 36 ? 11.266 1.656 16.969 1 94.5 36 VAL B N 1
ATOM 2621 C CA . VAL B 1 36 ? 10.602 2.584 17.875 1 94.5 36 VAL B CA 1
ATOM 2622 C C . VAL B 1 36 ? 9.734 1.808 18.859 1 94.5 36 VAL B C 1
ATOM 2624 O O . VAL B 1 36 ? 9.812 2.023 20.078 1 94.5 36 VAL B O 1
ATOM 2627 N N . GLY B 1 37 ? 8.812 0.893 18.281 1 88.94 37 GLY B N 1
ATOM 2628 C CA . GLY B 1 37 ? 7.984 0.099 19.172 1 88.94 37 GLY B CA 1
ATOM 2629 C C . GLY B 1 37 ? 6.719 -0.413 18.516 1 88.94 37 GLY B C 1
ATOM 2630 O O . GLY B 1 37 ? 6.391 -0.018 17.406 1 88.94 37 GLY B O 1
ATOM 2631 N N . PRO B 1 38 ? 5.941 -1.243 19.188 1 83.44 38 PRO B N 1
ATOM 2632 C CA . PRO B 1 38 ? 4.82 -1.989 18.609 1 83.44 38 PRO B CA 1
ATOM 2633 C C . PRO B 1 38 ? 3.699 -1.078 18.109 1 83.44 38 PRO B C 1
ATOM 2635 O O . PRO B 1 38 ? 3.051 -1.386 17.109 1 83.44 38 PRO B O 1
ATOM 2638 N N . SER B 1 39 ? 3.449 0.038 18.766 1 85.38 39 SER B N 1
ATOM 2639 C CA . SER B 1 39 ? 2.377 0.932 18.344 1 85.38 39 SER B CA 1
ATOM 2640 C C . SER B 1 39 ? 2.633 1.476 16.938 1 85.38 39 SER B C 1
ATOM 2642 O O . SER B 1 39 ? 1.691 1.794 16.203 1 85.38 39 SER B O 1
ATOM 2644 N N . PHE B 1 40 ? 3.814 1.567 16.625 1 87.38 40 PHE B N 1
ATOM 2645 C CA . PHE B 1 40 ? 4.18 2.064 15.312 1 87.38 40 PHE B CA 1
ATOM 2646 C C . PHE B 1 40 ? 4.102 0.951 14.273 1 87.38 40 PHE B C 1
ATOM 2648 O O . PHE B 1 40 ? 3.717 1.19 13.125 1 87.38 40 PHE B O 1
ATOM 2655 N N . ALA B 1 41 ? 4.277 -0.242 14.695 1 76.56 41 ALA B N 1
ATOM 2656 C CA . ALA B 1 41 ? 4.254 -1.38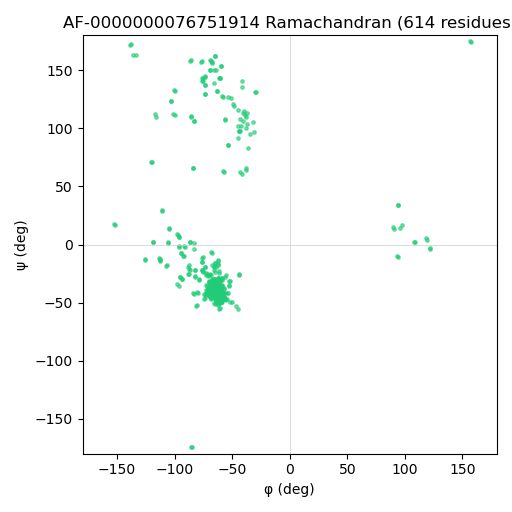5 13.789 1 76.56 41 ALA B CA 1
ATOM 2657 C C . ALA B 1 41 ? 2.828 -1.696 13.336 1 76.56 41 ALA B C 1
ATOM 2659 O O . ALA B 1 41 ? 2.617 -2.203 12.234 1 76.56 41 ALA B O 1
ATOM 2660 N N . ASP B 1 42 ? 1.894 -1.215 14.078 1 76.25 42 ASP B N 1
ATOM 2661 C CA . ASP B 1 42 ? 0.493 -1.524 13.805 1 76.25 42 ASP B CA 1
ATOM 2662 C C . ASP B 1 42 ? -0.139 -0.47 12.898 1 76.25 42 ASP B C 1
ATOM 2664 O O . ASP B 1 42 ? -1.244 -0.664 12.391 1 76.25 42 ASP B O 1
ATOM 2668 N N . ALA B 1 43 ? 0.546 0.6 12.664 1 74.62 43 ALA B N 1
ATOM 2669 C CA . ALA B 1 43 ? -0.015 1.714 11.906 1 74.62 43 ALA B CA 1
ATOM 2670 C C . ALA B 1 43 ? 0.135 1.485 10.406 1 74.62 43 ALA B C 1
ATOM 2672 O O . ALA B 1 43 ? 0.617 2.359 9.68 1 74.62 43 ALA B O 1
ATOM 2673 N N . VAL B 1 44 ? -0.5 0.551 9.898 1 74 44 VAL B N 1
ATOM 2674 C CA . VAL B 1 44 ? -0.195 0.044 8.57 1 74 44 VAL B CA 1
ATOM 2675 C C . VAL B 1 44 ? -0.894 0.903 7.516 1 74 44 VAL B C 1
ATOM 2677 O O . VAL B 1 44 ? -0.281 1.297 6.52 1 74 44 VAL B O 1
ATOM 2680 N N . GLU B 1 45 ? -2.121 1.27 7.758 1 77.62 45 GLU B N 1
ATOM 2681 C CA . GLU B 1 45 ? -2.854 1.979 6.711 1 77.62 45 GLU B CA 1
ATOM 2682 C C . GLU B 1 45 ? -2.279 3.373 6.484 1 77.62 45 GLU B C 1
ATOM 2684 O O . GLU B 1 45 ? -2.152 3.82 5.34 1 77.62 45 GLU B O 1
ATOM 2689 N N . ILE B 1 46 ? -1.894 4.051 7.527 1 80.5 46 ILE B N 1
ATOM 2690 C CA . ILE B 1 46 ? -1.329 5.387 7.379 1 80.5 46 ILE B CA 1
ATOM 2691 C C . ILE B 1 46 ? 0.025 5.301 6.676 1 80.5 46 ILE B C 1
ATOM 2693 O O . ILE B 1 46 ? 0.384 6.188 5.895 1 80.5 46 ILE B O 1
ATOM 2697 N N . ASP B 1 47 ? 0.74 4.242 6.922 1 85.56 47 ASP B N 1
ATOM 2698 C CA . ASP B 1 47 ? 1.975 4.008 6.18 1 85.56 47 ASP B CA 1
ATOM 2699 C C . ASP B 1 47 ? 1.709 3.963 4.676 1 85.56 47 ASP B C 1
ATOM 2701 O O . ASP B 1 47 ? 2.393 4.633 3.898 1 85.56 47 ASP B O 1
ATOM 2705 N N . GLU B 1 48 ? 0.697 3.256 4.395 1 92.69 48 GLU B N 1
ATOM 2706 C CA . GLU B 1 48 ? 0.393 3.023 2.988 1 92.69 48 GLU B CA 1
ATOM 2707 C C . GLU B 1 48 ? -0.061 4.309 2.301 1 92.69 48 GLU B C 1
ATOM 2709 O O . GLU B 1 48 ? 0.457 4.668 1.242 1 92.69 48 GLU B O 1
ATOM 2714 N N . VAL B 1 49 ? -0.944 5.047 2.908 1 92.88 49 VAL B N 1
ATOM 2715 C CA . VAL B 1 49 ? -1.491 6.266 2.32 1 92.88 49 VAL B CA 1
ATOM 2716 C C . VAL B 1 49 ? -0.4 7.328 2.227 1 92.88 49 VAL B C 1
ATOM 2718 O O . VAL B 1 49 ? -0.262 8 1.199 1 92.88 49 VAL B O 1
ATOM 2721 N N . SER B 1 50 ? 0.369 7.434 3.277 1 95.06 50 SER B N 1
ATOM 2722 C CA . SER B 1 50 ? 1.454 8.406 3.271 1 95.06 50 SER B CA 1
ATOM 2723 C C . SER B 1 50 ? 2.48 8.086 2.191 1 95.06 50 SER B C 1
ATOM 2725 O O . SER B 1 50 ? 2.957 8.984 1.493 1 95.06 50 SER B O 1
ATOM 2727 N N . ALA B 1 51 ? 2.799 6.812 2.082 1 96.12 51 ALA B N 1
ATOM 2728 C CA . ALA B 1 51 ? 3.766 6.418 1.062 1 96.12 51 ALA B CA 1
ATOM 2729 C C . ALA B 1 51 ? 3.24 6.723 -0.339 1 96.12 51 ALA B C 1
ATOM 2731 O O . ALA B 1 51 ? 3.971 7.254 -1.181 1 96.12 51 ALA B O 1
ATOM 2732 N N . MET B 1 52 ? 1.987 6.48 -0.597 1 96.88 52 MET B N 1
ATOM 2733 C CA . MET B 1 52 ? 1.424 6.656 -1.933 1 96.88 52 MET B CA 1
ATOM 2734 C C . MET B 1 52 ? 1.326 8.133 -2.293 1 96.88 52 MET B C 1
ATOM 2736 O O . MET B 1 52 ? 1.697 8.531 -3.396 1 96.88 52 MET B O 1
ATOM 2740 N N . VAL B 1 53 ? 0.892 8.977 -1.363 1 97.25 53 VAL B N 1
ATOM 2741 C CA . VAL B 1 53 ? 0.729 10.391 -1.688 1 97.25 53 VAL B CA 1
ATOM 2742 C C . VAL B 1 53 ? 2.1 11.047 -1.857 1 97.25 53 VAL B C 1
ATOM 2744 O O . VAL B 1 53 ? 2.293 11.875 -2.75 1 97.25 53 VAL B O 1
ATOM 2747 N N . LEU B 1 54 ? 3.074 10.664 -1.044 1 98 54 LEU B N 1
ATOM 2748 C CA . LEU B 1 54 ? 4.391 11.289 -1.112 1 98 54 LEU B CA 1
ATOM 2749 C C . LEU B 1 54 ? 5.137 10.859 -2.369 1 98 54 LEU B C 1
ATOM 2751 O O . LEU B 1 54 ? 5.812 11.664 -3.006 1 98 54 LEU B O 1
ATOM 2755 N N . VAL B 1 55 ? 4.988 9.578 -2.729 1 97.25 55 VAL B N 1
ATOM 2756 C CA . VAL B 1 55 ? 5.617 9.094 -3.955 1 97.25 55 VAL B CA 1
ATOM 2757 C C . VAL B 1 55 ? 4.977 9.773 -5.164 1 97.25 55 VAL B C 1
ATOM 2759 O O . VAL B 1 55 ? 5.66 10.086 -6.141 1 97.25 55 VAL B O 1
ATOM 2762 N N . ASP B 1 56 ? 3.672 10.039 -5.102 1 96.5 56 ASP B N 1
ATOM 2763 C CA . ASP B 1 56 ? 3.002 10.742 -6.188 1 96.5 56 ASP B CA 1
ATOM 2764 C C . ASP B 1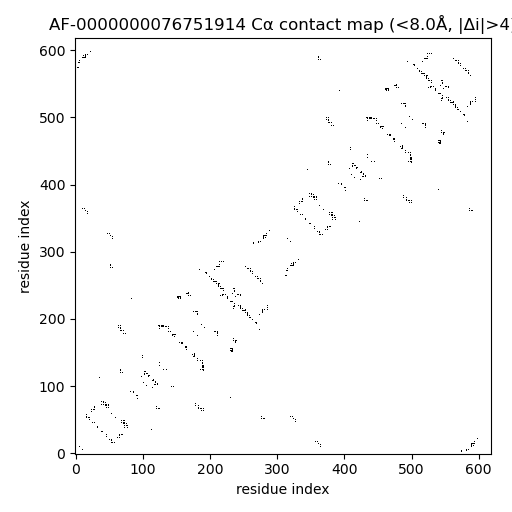 56 ? 3.473 12.195 -6.27 1 96.5 56 ASP B C 1
ATOM 2766 O O . ASP B 1 56 ? 3.695 12.719 -7.363 1 96.5 56 ASP B O 1
ATOM 2770 N N . ALA B 1 57 ? 3.592 12.789 -5.121 1 96.69 57 ALA B N 1
ATOM 2771 C CA . ALA B 1 57 ? 3.951 14.203 -5.047 1 96.69 57 ALA B CA 1
ATOM 2772 C C . ALA B 1 57 ? 5.398 14.43 -5.473 1 96.69 57 ALA B C 1
ATOM 2774 O O . ALA B 1 57 ? 5.746 15.5 -5.98 1 96.69 57 ALA B O 1
ATOM 2775 N N . GLY B 1 58 ? 6.266 13.445 -5.215 1 95.25 58 GLY B N 1
ATOM 2776 C CA . GLY B 1 58 ? 7.672 13.516 -5.582 1 95.25 58 GLY B CA 1
ATOM 2777 C C . GLY B 1 58 ? 8.102 12.406 -6.527 1 95.25 58 GLY B C 1
ATOM 2778 O O . GLY B 1 58 ? 8.906 11.555 -6.16 1 95.25 58 GLY B O 1
ATOM 2779 N N . PRO B 1 59 ? 7.652 12.508 -7.727 1 91.69 59 PRO B N 1
ATOM 2780 C CA . PRO B 1 59 ? 7.891 11.383 -8.633 1 91.69 59 PRO B CA 1
ATOM 2781 C C . PRO B 1 59 ? 9.375 11.125 -8.883 1 91.69 59 PRO B C 1
ATOM 2783 O O . PRO B 1 59 ? 9.758 10.008 -9.242 1 91.69 59 PRO B O 1
ATOM 2786 N N . HIS B 1 60 ? 10.219 12.047 -8.586 1 91.12 60 HIS B N 1
ATOM 2787 C CA . HIS B 1 60 ? 11.648 11.867 -8.836 1 91.12 60 HIS B CA 1
ATOM 2788 C C . HIS B 1 60 ? 12.445 11.938 -7.539 1 91.12 60 HIS B C 1
ATOM 2790 O O . HIS B 1 60 ? 13.68 11.875 -7.559 1 91.12 60 HIS B O 1
ATOM 2796 N N . ALA B 1 61 ? 11.734 12.094 -6.434 1 94.62 61 ALA B N 1
ATOM 2797 C CA . ALA B 1 61 ? 12.422 12.18 -5.152 1 94.62 61 ALA B CA 1
ATOM 2798 C C . ALA B 1 61 ? 12.945 10.812 -4.711 1 94.62 61 ALA B C 1
ATOM 2800 O O . ALA B 1 61 ? 12.203 9.828 -4.723 1 94.62 61 ALA B O 1
ATOM 2801 N N . PRO B 1 62 ? 14.227 10.766 -4.34 1 93.81 62 PRO B N 1
ATOM 2802 C CA . PRO B 1 62 ? 14.695 9.516 -3.748 1 93.81 62 PRO B CA 1
ATOM 2803 C C . PRO B 1 62 ? 13.93 9.141 -2.477 1 93.81 62 PRO B C 1
ATOM 2805 O O . PRO B 1 62 ? 13.43 10.023 -1.772 1 93.81 62 PRO B O 1
ATOM 2808 N N . THR B 1 63 ? 13.883 7.883 -2.203 1 91.94 63 THR B N 1
ATOM 2809 C CA . THR B 1 63 ? 13.148 7.352 -1.059 1 91.94 63 THR B CA 1
ATOM 2810 C C . THR B 1 63 ? 13.586 8.039 0.231 1 91.94 63 THR B C 1
ATOM 2812 O O . THR B 1 63 ? 12.75 8.383 1.073 1 91.94 63 THR B O 1
ATOM 2815 N N . GLY B 1 64 ? 14.852 8.227 0.349 1 93.38 64 GLY B N 1
ATOM 2816 C CA . GLY B 1 64 ? 15.391 8.82 1.558 1 93.38 64 GLY B CA 1
ATOM 2817 C C . GLY B 1 64 ? 14.836 10.203 1.84 1 93.38 64 GLY B C 1
ATOM 2818 O O . GLY B 1 64 ? 14.695 10.602 2.998 1 93.38 64 GLY B O 1
ATOM 2819 N N . GLU B 1 65 ? 14.453 10.93 0.798 1 95.25 65 GLU B N 1
ATOM 2820 C CA . GLU B 1 65 ? 13.914 12.281 0.941 1 95.25 65 GLU B CA 1
ATOM 2821 C C . GLU B 1 65 ? 12.477 12.258 1.44 1 95.25 65 GLU B C 1
ATOM 2823 O O . GLU B 1 65 ? 11.984 13.25 1.983 1 95.25 65 GLU B O 1
ATOM 2828 N N . LEU B 1 66 ? 11.828 11.148 1.236 1 97.56 66 LEU B N 1
ATOM 2829 C CA . LEU B 1 66 ? 10.406 11.062 1.56 1 97.56 66 LEU B CA 1
ATOM 2830 C C . LEU B 1 66 ? 10.195 10.445 2.939 1 97.56 66 LEU B C 1
ATOM 2832 O O . LEU B 1 66 ? 9.07 10.375 3.428 1 97.56 66 LEU B O 1
ATOM 2836 N N . LEU B 1 67 ? 11.273 10.086 3.559 1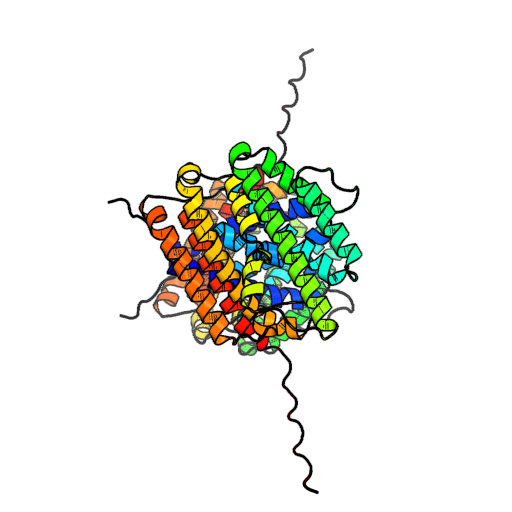 97.19 67 LEU B N 1
ATOM 2837 C CA . LEU B 1 67 ? 11.156 9.352 4.816 1 97.19 67 LEU B CA 1
ATOM 2838 C C . LEU B 1 67 ? 10.719 10.281 5.941 1 97.19 67 LEU B C 1
ATOM 2840 O O . LEU B 1 67 ? 9.812 9.945 6.715 1 97.19 67 LEU B O 1
ATOM 2844 N N . ALA B 1 68 ? 11.281 11.508 6.043 1 97.94 68 ALA B N 1
ATOM 2845 C CA . ALA B 1 68 ? 10.969 12.414 7.148 1 97.94 68 ALA B CA 1
ATOM 2846 C C . ALA B 1 68 ? 9.5 12.812 7.133 1 97.94 68 ALA B C 1
ATOM 2848 O O . ALA B 1 68 ? 8.812 12.727 8.156 1 97.94 68 ALA B O 1
ATOM 2849 N N . PRO B 1 69 ? 8.953 13.25 5.953 1 98.31 69 PRO B N 1
ATOM 2850 C CA . PRO B 1 69 ? 7.52 13.539 5.957 1 98.31 69 PRO B CA 1
ATOM 2851 C C . PRO B 1 69 ? 6.668 12.305 6.238 1 98.31 69 PRO B C 1
ATOM 2853 O O . PRO B 1 69 ? 5.641 12.406 6.918 1 98.31 69 PRO B O 1
ATOM 2856 N N . ALA B 1 70 ? 7.059 11.172 5.785 1 97.75 70 ALA B N 1
ATOM 2857 C CA . ALA B 1 70 ? 6.305 9.953 6.062 1 97.75 70 ALA B CA 1
ATOM 2858 C C . ALA B 1 70 ? 6.34 9.609 7.547 1 97.75 70 ALA B C 1
ATOM 2860 O O . ALA B 1 70 ? 5.316 9.234 8.133 1 97.75 70 ALA B O 1
ATOM 2861 N N . MET B 1 71 ? 7.523 9.719 8.156 1 97.44 71 MET B N 1
ATOM 2862 C CA . MET B 1 71 ? 7.66 9.5 9.594 1 97.44 71 MET B CA 1
ATOM 2863 C C . MET B 1 71 ? 6.738 10.43 10.375 1 97.44 71 MET B C 1
ATOM 2865 O O . MET B 1 71 ? 6.137 10.023 11.375 1 97.44 71 MET B O 1
ATOM 2869 N N . THR B 1 72 ? 6.66 11.688 9.93 1 97.75 72 THR B N 1
ATOM 2870 C CA . THR B 1 72 ? 5.805 12.664 10.594 1 97.75 72 THR B CA 1
ATOM 2871 C C . THR B 1 72 ? 4.348 12.219 10.555 1 97.75 72 THR B C 1
ATOM 2873 O O . THR B 1 72 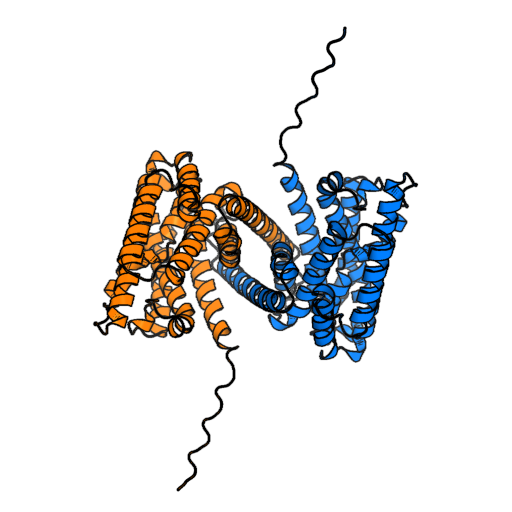? 3.652 12.258 11.57 1 97.75 72 THR B O 1
ATOM 2876 N N . ALA B 1 73 ? 3.908 11.773 9.414 1 96.31 73 ALA B N 1
ATOM 2877 C CA . ALA B 1 73 ? 2.527 11.328 9.242 1 96.31 73 ALA B CA 1
ATOM 2878 C C . ALA B 1 73 ? 2.225 10.125 10.141 1 96.31 73 ALA B C 1
ATOM 2880 O O . ALA B 1 73 ? 1.185 10.086 10.797 1 96.31 73 ALA B O 1
ATOM 2881 N N . VAL B 1 74 ? 3.104 9.188 10.164 1 94.94 74 VAL B N 1
ATOM 2882 C CA . VAL B 1 74 ? 2.906 7.973 10.953 1 94.94 74 VAL B CA 1
ATOM 2883 C C . VAL B 1 74 ? 2.895 8.32 12.438 1 94.94 74 VAL B C 1
ATOM 2885 O O . VAL B 1 74 ? 2.041 7.836 13.188 1 94.94 74 VAL B O 1
ATOM 2888 N N . TRP B 1 75 ? 3.834 9.148 12.867 1 96.94 75 TRP B N 1
ATOM 2889 C CA . TRP B 1 75 ? 3.865 9.562 14.266 1 96.94 75 TRP B CA 1
ATOM 2890 C C . TRP B 1 75 ? 2.545 10.203 14.68 1 96.94 75 TRP B C 1
ATOM 2892 O O . TRP B 1 75 ? 1.993 9.883 15.734 1 96.94 75 TRP B O 1
ATOM 2902 N N . MET B 1 76 ? 2.059 11.055 13.875 1 94.62 76 MET B N 1
ATOM 2903 C CA . MET B 1 76 ? 0.825 11.773 14.188 1 94.62 76 MET B CA 1
ATOM 2904 C C . MET B 1 76 ? -0.343 10.805 14.344 1 94.62 76 MET B C 1
ATOM 2906 O O . MET B 1 76 ? -1.159 10.953 15.258 1 94.62 76 MET B O 1
ATOM 2910 N N . GLN B 1 77 ? -0.407 9.875 13.453 1 92.06 77 GLN B N 1
ATOM 2911 C CA . GLN B 1 77 ? -1.494 8.906 13.539 1 92.06 77 GLN B CA 1
ATOM 2912 C C . GLN B 1 77 ? -1.39 8.078 14.82 1 92.06 77 GLN B C 1
ATOM 2914 O O . GLN B 1 77 ? -2.391 7.855 15.508 1 92.06 77 GLN B O 1
ATOM 2919 N N . VAL B 1 78 ? -0.206 7.594 15.086 1 92.69 78 VAL B N 1
ATOM 2920 C CA . VAL B 1 78 ? -0.012 6.77 16.266 1 92.69 78 VAL B CA 1
ATOM 2921 C C . VAL B 1 78 ? -0.31 7.59 17.531 1 92.69 78 VAL B C 1
ATOM 2923 O O . VAL B 1 78 ? -0.921 7.09 18.469 1 92.69 78 VAL B O 1
ATOM 2926 N N . ALA B 1 79 ? 0.156 8.828 17.516 1 93.5 79 ALA B N 1
ATOM 2927 C CA . ALA B 1 79 ? -0.111 9.719 18.641 1 93.5 79 ALA B CA 1
ATOM 2928 C C . ALA B 1 79 ? -1.607 9.969 18.797 1 93.5 79 ALA B C 1
ATOM 2930 O O . ALA B 1 79 ? -2.135 9.914 19.906 1 93.5 79 ALA B O 1
ATOM 2931 N N . ASP B 1 80 ? -2.293 10.219 17.766 1 87.19 80 ASP B N 1
ATOM 2932 C CA . ASP B 1 80 ? -3.736 10.438 17.766 1 87.19 80 ASP B CA 1
ATOM 2933 C C . ASP B 1 80 ? -4.473 9.211 18.297 1 87.19 80 ASP B C 1
ATOM 2935 O O . ASP B 1 80 ? -5.383 9.328 19.125 1 87.19 80 ASP B O 1
ATOM 2939 N N . ASP B 1 81 ? -4.078 8.055 17.812 1 84.81 81 ASP B N 1
ATOM 2940 C CA . ASP B 1 81 ? -4.672 6.812 18.281 1 84.81 81 ASP B CA 1
ATOM 2941 C C . ASP B 1 81 ? -4.441 6.625 19.781 1 84.81 81 ASP B C 1
ATOM 2943 O O . ASP B 1 81 ? -5.316 6.121 20.5 1 84.81 81 ASP B O 1
ATOM 2947 N N . HIS B 1 82 ? -3.264 6.961 20.172 1 87.31 82 HIS B N 1
ATOM 2948 C CA . HIS B 1 82 ? -2.926 6.84 21.578 1 87.31 82 HIS B CA 1
ATOM 2949 C C . HIS B 1 82 ? -3.818 7.73 22.438 1 87.31 82 HIS B C 1
ATOM 2951 O O . HIS B 1 82 ? -4.316 7.297 23.484 1 87.31 82 HIS B O 1
ATOM 2957 N N . VAL B 1 83 ? -3.998 8.922 22.016 1 86.25 83 VAL B N 1
ATOM 2958 C CA . VAL B 1 83 ? -4.832 9.859 22.766 1 86.25 83 VAL B CA 1
ATOM 2959 C C . VAL B 1 83 ? -6.27 9.344 22.812 1 86.25 83 VAL B C 1
ATOM 2961 O O . VAL B 1 83 ? -6.887 9.32 23.875 1 86.25 83 VAL B O 1
ATOM 2964 N N . ASP B 1 84 ? -6.77 8.852 21.734 1 78.81 84 ASP B N 1
ATOM 2965 C CA . ASP B 1 84 ? -8.141 8.352 21.656 1 78.81 84 ASP B CA 1
ATOM 2966 C C . ASP B 1 84 ? -8.344 7.152 22.562 1 78.81 84 ASP B C 1
ATOM 2968 O O . ASP B 1 84 ? -9.398 7.012 23.188 1 78.81 84 ASP B O 1
ATOM 2972 N N . ARG B 1 85 ? -7.312 6.375 22.656 1 76.75 85 ARG B N 1
ATOM 2973 C CA . ARG B 1 85 ? -7.488 5.086 23.328 1 76.75 85 ARG B CA 1
ATOM 2974 C C . ARG B 1 85 ? -7.129 5.188 24.797 1 76.75 85 ARG B C 1
ATOM 2976 O O . ARG B 1 85 ? -7.707 4.48 25.641 1 76.75 85 ARG B O 1
ATOM 2983 N N . PHE B 1 86 ? -6.211 6.078 25.109 1 73.62 86 PHE B N 1
ATOM 2984 C CA . PHE B 1 86 ? -5.613 5.906 26.422 1 73.62 86 PHE B CA 1
ATOM 2985 C C . PHE B 1 86 ? -5.727 7.191 27.25 1 73.62 86 PHE B C 1
ATOM 2987 O O . PHE B 1 86 ? -5.363 7.219 28.422 1 73.62 86 PHE B O 1
ATOM 2994 N N . THR B 1 87 ? -6.055 8.18 26.656 1 72.19 87 THR B N 1
ATOM 2995 C CA . THR B 1 87 ? -6.121 9.43 27.391 1 72.19 87 THR B CA 1
ATOM 2996 C C . THR B 1 87 ? -7.566 9.766 27.75 1 72.19 87 THR B C 1
ATOM 2998 O O . THR B 1 87 ? -8.383 10.047 26.875 1 72.19 87 THR B O 1
ATOM 3001 N N . HIS B 1 88 ? -7.812 9.695 29.094 1 73.81 88 HIS B N 1
ATOM 3002 C CA . HIS B 1 88 ? -9.203 9.781 29.531 1 73.81 88 HIS B CA 1
ATOM 3003 C C . HIS B 1 88 ? -9.453 11.062 30.312 1 73.81 88 HIS B C 1
ATOM 3005 O O . HIS B 1 88 ? -10.602 11.391 30.625 1 73.81 88 HIS B O 1
ATOM 3011 N N . ASP B 1 89 ? -8.398 11.68 30.672 1 83.06 89 ASP B N 1
ATOM 3012 C CA . ASP B 1 89 ? -8.664 12.945 31.344 1 83.06 89 ASP B CA 1
ATOM 3013 C C . ASP B 1 89 ? -7.773 14.055 30.781 1 83.06 89 ASP B C 1
ATOM 3015 O O . ASP B 1 89 ? -6.73 13.781 30.188 1 83.06 89 ASP B O 1
ATOM 3019 N N . GLN B 1 90 ? -8.203 15.273 31.094 1 84.25 90 GLN B N 1
ATOM 3020 C CA . GLN B 1 90 ? -7.605 16.453 30.5 1 84.25 90 GLN B CA 1
ATOM 3021 C C . GLN B 1 90 ? -6.184 16.672 31.016 1 84.25 90 GLN B C 1
ATOM 3023 O O . GLN B 1 90 ? -5.309 17.109 30.266 1 84.25 90 GLN B O 1
ATOM 3028 N N . ALA B 1 91 ? -5.977 16.375 32.219 1 88 91 ALA B N 1
ATOM 3029 C CA . ALA B 1 91 ? -4.656 16.594 32.781 1 88 91 ALA B CA 1
ATOM 3030 C C . ALA B 1 91 ? -3.613 15.688 32.156 1 88 91 ALA B C 1
ATOM 3032 O O . ALA B 1 91 ? -2.496 16.125 31.859 1 88 91 ALA B O 1
ATOM 3033 N N . GLU B 1 92 ? -3.955 14.484 32 1 90.19 92 GLU B N 1
ATOM 3034 C CA . GLU B 1 92 ? -3.078 13.539 31.312 1 90.19 92 GLU B CA 1
ATOM 3035 C C . GLU B 1 92 ? -2.785 13.984 29.891 1 90.19 92 GLU B C 1
ATOM 3037 O O . GLU B 1 92 ? -1.646 13.891 29.422 1 90.19 92 GLU B O 1
ATOM 3042 N N . PHE B 1 93 ? -3.811 14.438 29.25 1 92.38 93 PHE B N 1
ATOM 3043 C CA . PHE B 1 93 ? -3.67 14.914 27.891 1 92.38 93 PHE B CA 1
ATOM 3044 C C . PHE B 1 93 ? -2.736 16.125 27.828 1 92.38 93 PHE B C 1
ATOM 3046 O O . PHE B 1 93 ? -1.817 16.156 27 1 92.38 93 PHE B O 1
ATOM 3053 N N . ASP B 1 94 ? -2.902 17.016 28.719 1 92.38 94 ASP B N 1
ATOM 3054 C CA . ASP B 1 94 ? -2.061 18.203 28.766 1 92.38 94 ASP B CA 1
ATOM 3055 C C . ASP B 1 94 ? -0.602 17.844 29.031 1 92.38 94 ASP B C 1
ATOM 3057 O O . ASP B 1 94 ? 0.309 18.453 28.484 1 92.38 94 ASP B O 1
ATOM 3061 N N . GLY B 1 95 ? -0.417 16.891 29.859 1 94.31 95 GLY B N 1
ATOM 3062 C CA . GLY B 1 95 ? 0.931 16.406 30.125 1 94.31 95 GLY B CA 1
ATOM 3063 C C . GLY B 1 95 ? 1.615 15.836 28.891 1 94.31 95 GLY B C 1
ATOM 3064 O O . GLY B 1 95 ? 2.793 16.109 28.656 1 94.31 95 GLY B O 1
ATOM 3065 N N . LEU B 1 96 ? 0.878 15.047 28.156 1 95.12 96 LEU B N 1
ATOM 3066 C CA . LEU B 1 96 ? 1.406 14.484 26.922 1 95.12 96 LEU B CA 1
ATOM 3067 C C . LEU B 1 96 ? 1.805 15.586 25.938 1 95.12 96 LEU B C 1
ATOM 3069 O O . LEU B 1 96 ? 2.889 15.539 25.359 1 95.12 96 LEU B O 1
ATOM 3073 N N . ILE B 1 97 ? 0.914 16.562 25.812 1 96.75 97 ILE B N 1
ATOM 3074 C CA . ILE B 1 97 ? 1.134 17.672 24.891 1 96.75 97 ILE B CA 1
ATOM 3075 C C . ILE B 1 97 ? 2.398 18.422 25.281 1 96.75 97 ILE B C 1
ATOM 3077 O O . ILE B 1 97 ? 3.217 18.766 24.422 1 96.75 97 ILE B O 1
ATOM 3081 N N . GLN B 1 98 ? 2.57 18.641 26.516 1 96.94 98 GLN B N 1
ATOM 3082 C CA . GLN B 1 98 ? 3.748 19.359 26.984 1 96.94 98 GLN B CA 1
ATOM 3083 C C . GLN B 1 98 ? 5.023 18.562 26.703 1 96.94 98 GLN B C 1
ATOM 3085 O O . GLN B 1 98 ? 6.043 19.141 26.312 1 96.94 98 GLN B O 1
ATOM 3090 N N . ARG B 1 99 ? 4.984 17.312 26.922 1 97.5 99 ARG B N 1
ATOM 3091 C CA . ARG B 1 99 ? 6.148 16.469 26.656 1 97.5 99 ARG B CA 1
ATOM 3092 C C . ARG B 1 99 ? 6.48 16.438 25.172 1 97.5 99 ARG B C 1
ATOM 3094 O O . ARG B 1 99 ? 7.645 16.547 24.781 1 97.5 99 ARG B O 1
ATOM 3101 N N . TRP B 1 100 ? 5.52 16.328 24.344 1 98.25 100 TRP B N 1
ATOM 3102 C CA . TRP B 1 100 ? 5.746 16.297 22.906 1 98.25 100 TRP B CA 1
ATOM 3103 C C . TRP B 1 100 ? 6.281 17.641 22.406 1 98.25 100 TRP B C 1
ATOM 3105 O O . TRP B 1 100 ? 7.129 17.672 21.516 1 98.25 100 TRP B O 1
ATOM 3115 N N . ARG B 1 101 ? 5.809 18.75 23 1 97.81 101 ARG B N 1
ATOM 3116 C CA . ARG B 1 101 ? 6.34 20.062 22.672 1 97.81 101 ARG B CA 1
ATOM 3117 C C . ARG B 1 101 ? 7.82 20.156 23.016 1 97.81 101 ARG B C 1
ATOM 3119 O O . ARG B 1 101 ? 8.609 20.703 22.25 1 97.81 101 ARG B O 1
ATOM 3126 N N . SER B 1 102 ? 8.078 19.625 24.141 1 98.06 102 SER B N 1
ATOM 3127 C CA . SER B 1 102 ? 9.461 19.656 24.609 1 98.06 102 SER B CA 1
ATOM 3128 C C . SER B 1 102 ? 10.367 18.797 23.719 1 98.06 102 SER B C 1
ATOM 3130 O O . SER B 1 102 ? 11.461 19.234 23.344 1 98.06 102 SER B O 1
ATOM 3132 N N . VAL B 1 103 ? 9.945 17.641 23.375 1 98.44 103 VAL B N 1
ATOM 3133 C CA . VAL B 1 103 ? 10.742 16.734 22.547 1 98.44 103 VAL B CA 1
ATOM 3134 C C . VAL B 1 103 ? 10.891 17.312 21.141 1 98.44 103 VAL B C 1
ATOM 3136 O O . VAL B 1 103 ? 11.953 17.188 20.531 1 98.44 103 VAL B O 1
ATOM 3139 N N . SER B 1 104 ? 9.828 17.953 20.609 1 98.25 104 SER B N 1
ATOM 3140 C CA . SER B 1 104 ? 9.898 18.562 19.281 1 98.25 104 SER B CA 1
ATOM 3141 C C . SER B 1 104 ? 10.914 19.703 19.25 1 98.25 104 SER B C 1
ATOM 3143 O O . SER B 1 104 ? 11.391 20.078 18.188 1 98.25 104 SER B O 1
ATOM 3145 N N . ALA B 1 105 ? 11.273 20.234 20.469 1 96.25 105 ALA B N 1
ATOM 3146 C CA . ALA B 1 105 ? 12.25 21.312 20.594 1 96.25 105 ALA B CA 1
ATOM 3147 C C . ALA B 1 105 ? 13.648 20.766 20.859 1 96.25 105 ALA B C 1
ATOM 3149 O O . ALA B 1 105 ? 14.617 21.516 20.938 1 96.25 105 ALA B O 1
ATOM 3150 N N . GLY B 1 106 ? 13.758 19.453 21.078 1 95.94 106 GLY B N 1
ATOM 3151 C CA . GLY B 1 106 ? 15.078 18.859 21.203 1 95.94 106 GLY B CA 1
ATOM 3152 C C . GLY B 1 106 ? 15.32 18.219 22.547 1 95.94 106 GLY B C 1
ATOM 3153 O O . GLY B 1 106 ? 16.422 17.719 22.812 1 95.94 106 GLY B O 1
ATOM 3154 N N . ALA B 1 107 ? 14.273 18.172 23.422 1 97.44 107 ALA B N 1
ATOM 3155 C CA . ALA B 1 107 ? 14.422 17.516 24.703 1 97.44 107 ALA B CA 1
ATOM 3156 C C . ALA B 1 107 ? 14.594 16 24.531 1 97.44 107 ALA B C 1
ATOM 3158 O O . ALA B 1 107 ? 14.141 15.438 23.531 1 97.44 107 ALA B O 1
ATOM 3159 N N . ARG B 1 108 ? 15.195 15.344 25.5 1 97.06 108 ARG B N 1
ATOM 3160 C CA . ARG B 1 108 ? 15.367 13.898 25.5 1 97.06 108 ARG B CA 1
ATOM 3161 C C . ARG B 1 108 ? 14.047 13.188 25.781 1 97.06 108 ARG B C 1
ATOM 3163 O O . ARG B 1 108 ? 13.281 13.602 26.656 1 97.06 108 ARG B O 1
ATOM 3170 N N . PRO B 1 109 ? 13.852 12.195 25.047 1 97.31 109 PRO B N 1
ATOM 3171 C CA . PRO B 1 109 ? 12.625 11.438 25.312 1 97.31 109 PRO B CA 1
ATOM 3172 C C . PRO B 1 109 ? 12.672 10.688 26.641 1 97.31 109 PRO B C 1
ATOM 3174 O O . PRO B 1 109 ? 13.75 10.312 27.109 1 97.31 109 PRO B O 1
ATOM 3177 N N . THR B 1 110 ? 11.492 10.508 27.234 1 96.31 110 THR B N 1
ATOM 3178 C CA . THR B 1 110 ? 11.375 9.617 28.391 1 96.31 110 THR B CA 1
ATOM 3179 C C . THR B 1 110 ? 11.719 8.18 28 1 96.31 110 THR B C 1
ATOM 3181 O O . THR B 1 110 ? 11.172 7.645 27.031 1 96.31 110 THR B O 1
ATOM 3184 N N . PRO B 1 111 ? 12.586 7.551 28.828 1 93.69 111 PRO B N 1
ATOM 3185 C CA . PRO B 1 111 ? 12.953 6.176 28.484 1 93.69 111 PRO B CA 1
ATOM 3186 C C . PRO B 1 111 ? 11.75 5.238 28.406 1 93.69 111 PRO B C 1
ATOM 3188 O O . PRO B 1 111 ? 10.891 5.254 29.297 1 93.69 111 PRO B O 1
ATOM 3191 N N . GLY B 1 112 ? 11.633 4.527 27.297 1 92.81 112 GLY B N 1
ATOM 3192 C CA . GLY B 1 112 ? 10.594 3.521 27.156 1 92.81 112 GLY B CA 1
ATOM 3193 C C . GLY B 1 112 ? 9.344 4.051 26.484 1 92.81 112 GLY B C 1
ATOM 3194 O O . GLY B 1 112 ? 8.445 3.283 26.141 1 92.81 112 GLY B O 1
ATOM 3195 N N . ASP B 1 113 ? 9.203 5.367 26.281 1 95.44 113 ASP B N 1
ATOM 3196 C CA . ASP B 1 113 ? 8.031 5.934 25.625 1 95.44 113 ASP B CA 1
ATOM 3197 C C . ASP B 1 113 ? 8.195 5.934 24.109 1 95.44 113 ASP B C 1
ATOM 3199 O O . ASP B 1 113 ? 8.953 6.734 23.562 1 95.44 113 ASP B O 1
ATOM 3203 N N . PRO B 1 114 ? 7.449 5.109 23.406 1 95.62 114 PRO B N 1
ATOM 3204 C CA . PRO B 1 114 ? 7.66 4.992 21.969 1 95.62 114 PRO B CA 1
ATOM 3205 C C . PRO B 1 114 ? 7.27 6.258 21.203 1 95.62 114 PRO B C 1
ATOM 3207 O O . PRO B 1 114 ? 7.879 6.582 20.188 1 95.62 114 PRO B O 1
ATOM 3210 N N . LEU B 1 115 ? 6.316 6.996 21.688 1 96.88 115 LEU B N 1
ATOM 3211 C CA . LEU B 1 115 ? 5.883 8.211 21.016 1 96.88 115 LEU B CA 1
ATOM 3212 C C . LEU B 1 115 ? 6.945 9.297 21.109 1 96.88 115 LEU B C 1
ATOM 3214 O O . LEU B 1 115 ? 7.277 9.938 20.109 1 96.88 115 LEU B O 1
ATOM 3218 N N . GLU B 1 116 ? 7.484 9.43 22.25 1 98.06 116 GLU B N 1
ATOM 3219 C CA . GLU B 1 116 ? 8.555 10.414 22.406 1 98.06 116 GLU B CA 1
ATOM 3220 C C . GLU B 1 116 ? 9.812 9.984 21.672 1 98.06 116 GLU B C 1
ATOM 3222 O O . GLU B 1 116 ? 10.516 10.812 21.094 1 98.06 116 GLU B O 1
ATOM 3227 N N . ARG B 1 117 ? 10.078 8.711 21.703 1 97.62 117 ARG B N 1
ATOM 3228 C CA . ARG B 1 117 ? 11.227 8.195 20.969 1 97.62 117 ARG B CA 1
ATOM 3229 C C . ARG B 1 117 ? 11.078 8.445 19.469 1 97.62 117 ARG B C 1
ATOM 3231 O O . ARG B 1 117 ? 12.023 8.883 18.812 1 97.62 117 ARG B O 1
ATOM 3238 N N . GLY B 1 118 ? 9.906 8.102 18.938 1 97.88 118 GLY B N 1
ATOM 3239 C CA . GLY B 1 118 ? 9.648 8.352 17.531 1 97.88 118 GLY B CA 1
ATOM 3240 C C . GLY B 1 118 ? 9.781 9.812 17.156 1 97.88 118 GLY B C 1
ATOM 3241 O O . GLY B 1 118 ? 10.359 10.141 16.109 1 97.88 118 GLY B O 1
ATOM 3242 N N . LEU B 1 119 ? 9.289 10.695 17.969 1 98.38 119 LEU B N 1
ATOM 3243 C CA . LEU B 1 119 ? 9.398 12.133 17.719 1 98.38 119 LEU B CA 1
ATOM 3244 C C . LEU B 1 119 ? 10.852 12.586 17.797 1 98.38 119 LEU B C 1
ATOM 3246 O O . LEU B 1 119 ? 11.289 13.406 16.984 1 98.38 119 LEU B O 1
ATOM 3250 N N . ALA B 1 120 ? 11.555 12.039 18.75 1 98.12 120 ALA B N 1
ATOM 3251 C CA . ALA B 1 120 ? 12.969 12.375 18.875 1 98.12 120 ALA B CA 1
ATOM 3252 C C . ALA B 1 120 ? 13.758 11.938 17.641 1 98.12 120 ALA B C 1
ATOM 3254 O O . ALA B 1 120 ? 14.68 12.633 17.219 1 98.12 120 ALA B O 1
ATOM 3255 N N . ASP B 1 121 ? 13.438 10.781 17.109 1 97.5 121 ASP B N 1
ATOM 3256 C CA . ASP B 1 121 ? 14.062 10.32 15.875 1 97.5 121 ASP B CA 1
ATOM 3257 C C . ASP B 1 121 ? 13.812 11.289 14.727 1 97.5 121 ASP B C 1
ATOM 3259 O O . ASP B 1 121 ? 14.719 11.594 13.953 1 97.5 121 ASP B O 1
ATOM 3263 N N . LEU B 1 122 ? 12.617 11.742 14.609 1 97.81 122 LEU B N 1
ATOM 3264 C CA . LEU B 1 122 ? 12.258 12.711 13.586 1 97.81 122 LEU B CA 1
ATOM 3265 C C . LEU B 1 122 ? 13.047 14.008 13.766 1 97.81 122 LEU B C 1
ATOM 3267 O O . LEU B 1 122 ? 13.625 14.523 12.805 1 97.81 122 LEU B O 1
ATOM 3271 N N . VAL B 1 123 ? 13.102 14.484 14.992 1 98.12 123 VAL B N 1
ATOM 3272 C CA . VAL B 1 123 ? 13.797 15.734 15.281 1 98.12 123 VAL B CA 1
ATOM 3273 C C . VAL B 1 123 ? 15.281 15.586 14.969 1 98.12 123 VAL B C 1
ATOM 3275 O O . VAL B 1 123 ? 15.898 16.5 14.414 1 98.12 123 VAL B O 1
ATOM 3278 N N . ARG B 1 124 ? 15.828 14.453 15.297 1 97.31 124 ARG B N 1
ATOM 3279 C CA . ARG B 1 124 ? 17.219 14.195 14.969 1 97.31 124 ARG B CA 1
ATOM 3280 C C . ARG B 1 124 ? 17.469 14.273 13.469 1 97.31 124 ARG B C 1
ATOM 3282 O O . ARG B 1 124 ? 18.453 14.844 13.023 1 97.31 124 ARG B O 1
ATOM 3289 N N . ARG B 1 125 ? 16.594 13.75 12.719 1 96.56 125 ARG B N 1
ATOM 3290 C CA . ARG B 1 125 ? 16.703 13.789 11.266 1 96.56 125 ARG B CA 1
ATOM 3291 C C . ARG B 1 125 ? 16.594 15.219 10.742 1 96.56 125 ARG B C 1
ATOM 3293 O O . ARG B 1 125 ? 17.312 15.602 9.82 1 96.56 125 ARG B O 1
ATOM 3300 N N . LEU B 1 126 ? 15.727 16.016 11.336 1 97.56 126 LEU B N 1
ATOM 3301 C CA . LEU B 1 126 ? 15.555 17.406 10.906 1 97.56 126 LEU B CA 1
ATOM 3302 C C . LEU B 1 126 ? 16.781 18.25 11.281 1 97.56 126 LEU B C 1
ATOM 3304 O O . LEU B 1 126 ? 17.203 19.109 10.508 1 97.56 126 LEU B O 1
ATOM 3308 N N . ARG B 1 127 ? 17.375 17.906 12.352 1 95.5 127 ARG B N 1
ATOM 3309 C CA . ARG B 1 127 ? 18.484 18.703 12.875 1 95.5 127 ARG B CA 1
ATOM 3310 C C . ARG B 1 127 ? 19.734 18.531 12.016 1 95.5 127 ARG B C 1
ATOM 3312 O O . ARG B 1 127 ? 20.562 19.438 11.922 1 95.5 127 ARG B O 1
ATOM 3319 N N . THR B 1 128 ? 19.875 17.422 11.344 1 94.62 128 THR B N 1
ATOM 3320 C CA . THR B 1 128 ? 21.062 17.156 10.539 1 94.62 128 THR B CA 1
ATOM 3321 C C . THR B 1 128 ? 20.797 17.484 9.07 1 94.62 128 THR B C 1
ATOM 3323 O O . THR B 1 128 ? 21.641 17.203 8.211 1 94.62 128 THR B O 1
ATOM 3326 N N . ALA B 1 129 ? 19.688 18.094 8.789 1 95.38 129 ALA B N 1
ATOM 3327 C CA . ALA B 1 129 ? 19.266 18.344 7.41 1 95.38 129 ALA B CA 1
ATOM 3328 C C . ALA B 1 129 ? 19.875 19.641 6.891 1 95.38 129 ALA B C 1
ATOM 3330 O O . ALA B 1 129 ? 20.234 20.531 7.672 1 95.38 129 ALA B O 1
ATOM 3331 N N . PRO B 1 130 ? 19.969 19.812 5.57 1 91.69 130 PRO B N 1
ATOM 3332 C CA . PRO B 1 130 ? 20.625 20.969 4.953 1 91.69 130 PRO B CA 1
ATOM 3333 C C . PRO B 1 130 ? 19.891 22.281 5.238 1 91.69 130 PRO B C 1
ATOM 3335 O O . PRO B 1 130 ? 20.531 23.328 5.352 1 91.69 130 PRO B O 1
ATOM 3338 N N . ARG B 1 131 ? 18.594 22.297 5.406 1 94.88 131 ARG B N 1
ATOM 3339 C CA . ARG B 1 131 ? 17.844 23.531 5.555 1 94.88 131 ARG B CA 1
ATOM 3340 C C . ARG B 1 131 ? 17.422 23.75 7.004 1 94.88 131 ARG B C 1
ATOM 3342 O O . ARG B 1 131 ? 16.547 24.562 7.281 1 94.88 131 ARG B O 1
ATOM 3349 N N . TYR B 1 132 ? 18.031 23 7.887 1 94.5 132 TYR B N 1
ATOM 3350 C CA . TYR B 1 132 ? 17.719 23.047 9.312 1 94.5 132 TYR B CA 1
ATOM 3351 C C . TYR B 1 132 ? 17.766 24.484 9.82 1 94.5 132 TYR B C 1
ATOM 3353 O O . TYR B 1 132 ? 16.781 24.969 10.398 1 94.5 132 TYR B O 1
ATOM 3361 N N . PRO B 1 133 ? 18.781 25.266 9.562 1 93.12 133 PRO B N 1
ATOM 3362 C CA . PRO B 1 133 ? 18.891 26.594 10.18 1 93.12 133 PRO B CA 1
ATOM 3363 C C . PRO B 1 133 ? 17.734 27.516 9.805 1 93.12 133 PRO B C 1
ATOM 3365 O O . PRO B 1 133 ? 17.203 28.234 10.664 1 93.12 133 PRO B O 1
ATOM 3368 N N . SER B 1 134 ? 17.25 27.438 8.617 1 93.75 134 SER B N 1
ATOM 3369 C CA . SER B 1 134 ? 16.266 28.406 8.164 1 93.75 134 SER B CA 1
ATOM 3370 C C . SER B 1 134 ? 14.844 27.891 8.344 1 93.75 134 SER B C 1
ATOM 3372 O O . SER B 1 134 ? 13.914 28.656 8.57 1 93.75 134 SER B O 1
ATOM 3374 N N . LEU B 1 135 ? 14.688 26.516 8.305 1 96.25 135 LEU B N 1
ATOM 3375 C CA . LEU B 1 135 ? 13.32 26.031 8.188 1 96.25 135 LEU B CA 1
ATOM 3376 C C . LEU B 1 135 ? 12.891 25.297 9.453 1 96.25 135 LEU B C 1
ATOM 3378 O O . LEU B 1 135 ? 11.695 25.078 9.688 1 96.25 135 LEU B O 1
ATOM 3382 N N . PHE B 1 136 ? 13.828 24.953 10.305 1 96.06 136 PHE B N 1
ATOM 3383 C CA . PHE B 1 136 ? 13.453 24.203 11.5 1 96.06 136 PHE B CA 1
ATOM 3384 C C . PHE B 1 136 ? 12.578 25.047 12.414 1 96.06 136 PHE B C 1
ATOM 3386 O O . PHE B 1 136 ? 11.578 24.562 12.945 1 96.06 136 PHE B O 1
ATOM 3393 N N . PRO B 1 137 ? 12.898 26.344 12.625 1 96.44 137 PRO B N 1
ATOM 3394 C CA . PRO B 1 137 ? 11.984 27.141 13.453 1 96.44 137 PRO B CA 1
ATOM 3395 C C . PRO B 1 137 ? 10.57 27.188 12.891 1 96.44 137 PRO B C 1
ATOM 3397 O O . PRO B 1 137 ? 9.602 27.219 13.648 1 96.44 137 PRO B O 1
ATOM 3400 N N . VAL B 1 138 ? 10.414 27.219 11.586 1 96.94 138 VAL B N 1
ATOM 3401 C CA . VAL B 1 138 ? 9.109 27.219 10.938 1 96.94 138 VAL B CA 1
ATOM 3402 C C . VAL B 1 138 ? 8.398 25.891 11.203 1 96.94 138 VAL B C 1
ATOM 3404 O O . VAL B 1 138 ? 7.207 25.875 11.508 1 96.94 138 VAL B O 1
ATOM 3407 N N . TRP B 1 139 ? 9.148 24.812 11.117 1 98 139 TRP B N 1
ATOM 3408 C CA . TRP B 1 139 ? 8.594 23.484 11.398 1 98 139 TRP B CA 1
ATOM 3409 C C . TRP B 1 139 ? 8.125 23.391 12.844 1 98 139 TRP B C 1
ATOM 3411 O O . TRP B 1 139 ? 7.004 22.953 13.109 1 98 139 TRP B O 1
ATOM 3421 N N . ARG B 1 140 ? 8.953 23.828 13.781 1 97.31 140 ARG B N 1
ATOM 3422 C CA . ARG B 1 140 ? 8.633 23.75 15.203 1 97.31 140 ARG B CA 1
ATOM 3423 C C . ARG B 1 140 ? 7.363 24.547 15.516 1 97.31 140 ARG B C 1
ATOM 3425 O O . ARG B 1 140 ? 6.516 24.094 16.281 1 97.31 140 ARG B O 1
ATOM 3432 N N . ARG B 1 141 ? 7.254 25.672 14.938 1 96.75 141 ARG B N 1
ATOM 3433 C CA . ARG B 1 141 ? 6.059 26.484 15.133 1 96.75 141 ARG B CA 1
ATOM 3434 C C . ARG B 1 141 ? 4.824 25.781 14.578 1 96.75 141 ARG B C 1
ATOM 3436 O O . ARG B 1 141 ? 3.766 25.781 15.211 1 96.75 141 ARG B O 1
ATOM 3443 N N . SER B 1 142 ? 5 25.219 13.43 1 97.31 142 SER B N 1
ATOM 3444 C CA . SER B 1 142 ? 3.887 24.5 12.812 1 97.31 142 SER B CA 1
ATOM 3445 C C . SER B 1 142 ? 3.475 23.297 13.648 1 97.31 142 SER B C 1
ATOM 3447 O O . SER B 1 142 ? 2.285 23.016 13.789 1 97.31 142 SER B O 1
ATOM 3449 N N . PHE B 1 143 ? 4.441 22.594 14.156 1 98.12 143 PHE B N 1
ATOM 3450 C CA . PHE B 1 143 ? 4.172 21.453 15.023 1 98.12 143 PHE B CA 1
ATOM 3451 C C . PHE B 1 143 ? 3.445 21.891 16.297 1 98.12 143 PHE B C 1
ATOM 3453 O O . PHE B 1 143 ? 2.49 21.25 16.719 1 98.12 143 PHE B O 1
ATOM 3460 N N . GLY B 1 144 ? 3.891 22.984 16.797 1 97.12 144 GLY B N 1
ATOM 3461 C CA . GLY B 1 144 ? 3.229 23.562 17.953 1 97.12 144 GLY B CA 1
ATOM 3462 C C . GLY B 1 144 ? 1.787 23.953 17.688 1 97.12 144 GLY B C 1
ATOM 3463 O O . GLY B 1 144 ? 0.908 23.719 18.516 1 97.12 144 GLY B O 1
ATOM 3464 N N . ARG B 1 145 ? 1.535 24.562 16.594 1 96.38 145 ARG B N 1
ATOM 3465 C CA . ARG B 1 145 ? 0.176 24.938 16.219 1 96.38 145 ARG B CA 1
ATOM 3466 C C . ARG B 1 145 ? -0.715 23.719 16.078 1 96.38 145 ARG B C 1
ATOM 3468 O O . ARG B 1 145 ? -1.898 23.766 16.422 1 96.38 145 ARG B O 1
ATOM 3475 N N . MET B 1 146 ? -0.165 22.672 15.547 1 96.31 146 MET B N 1
ATOM 3476 C CA . MET B 1 146 ? -0.906 21.422 15.453 1 96.31 146 MET B CA 1
ATOM 3477 C C . MET B 1 146 ? -1.293 20.906 16.828 1 96.31 146 MET B C 1
ATOM 3479 O O . MET B 1 146 ? -2.447 20.547 17.062 1 96.31 146 MET B O 1
ATOM 3483 N N . LEU B 1 147 ? -0.318 20.891 17.734 1 96.56 147 LEU B N 1
ATOM 3484 C CA . LEU B 1 147 ? -0.601 20.438 19.094 1 96.56 147 LEU B CA 1
ATOM 3485 C C . LEU B 1 147 ? -1.65 21.312 19.766 1 96.56 147 LEU B C 1
ATOM 3487 O O . LEU B 1 147 ? -2.531 20.812 20.469 1 96.56 147 LEU B O 1
ATOM 3491 N N . ASP B 1 148 ? -1.556 22.641 19.547 1 95.5 148 ASP B N 1
ATOM 3492 C CA . ASP B 1 148 ? -2.564 23.562 20.078 1 95.5 148 ASP B CA 1
ATOM 3493 C C . ASP B 1 148 ? -3.949 23.219 19.531 1 95.5 148 ASP B C 1
ATOM 3495 O O . ASP B 1 148 ? -4.941 23.297 20.25 1 95.5 148 ASP B O 1
ATOM 3499 N N . ALA B 1 149 ? -3.984 22.922 18.297 1 94 149 ALA B N 1
ATOM 3500 C CA . ALA B 1 149 ? -5.254 22.562 17.672 1 94 149 ALA B CA 1
ATOM 3501 C C . ALA B 1 149 ? -5.805 21.266 18.234 1 94 149 ALA B C 1
ATOM 3503 O O . ALA B 1 149 ? -7.02 21.109 18.391 1 94 149 ALA B O 1
ATOM 3504 N N . TRP B 1 150 ? -4.926 20.297 18.547 1 93 150 TRP B N 1
ATOM 3505 C CA . TRP B 1 150 ? -5.355 19.062 19.203 1 93 150 TRP B CA 1
ATOM 3506 C C . TRP B 1 150 ? -5.957 19.344 20.578 1 93 150 TRP B C 1
ATOM 3508 O O . TRP B 1 150 ? -6.969 18.75 20.953 1 93 150 TRP B O 1
ATOM 3518 N N . VAL B 1 151 ? -5.324 20.234 21.281 1 92.06 151 VAL B N 1
ATOM 3519 C CA . VAL B 1 151 ? -5.844 20.641 22.594 1 92.06 151 VAL B CA 1
ATOM 3520 C C . VAL B 1 151 ? -7.227 21.25 22.422 1 92.06 151 VAL B C 1
ATOM 3522 O O . VAL B 1 151 ? -8.148 20.938 23.188 1 92.06 151 VAL B O 1
ATOM 3525 N N . PHE B 1 152 ? -7.383 22.125 21.5 1 91.69 152 PHE B N 1
ATOM 3526 C CA . PHE B 1 152 ? -8.672 22.75 21.234 1 91.69 152 PHE B CA 1
ATOM 3527 C C . PHE B 1 152 ? -9.734 21.688 20.969 1 91.69 152 PHE B C 1
ATOM 3529 O O . PHE B 1 152 ? -10.836 21.75 21.531 1 91.69 152 PHE B O 1
ATOM 3536 N N . GLU B 1 153 ? -9.422 20.703 20.109 1 88.94 153 GLU B N 1
ATOM 3537 C CA . GLU B 1 153 ? -10.391 19.688 19.734 1 88.94 153 GLU B CA 1
ATOM 3538 C C . GLU B 1 153 ? -10.758 18.812 20.938 1 88.94 153 GLU B C 1
ATOM 3540 O O . GLU B 1 153 ? -11.93 18.484 21.125 1 88.94 153 GLU B O 1
ATOM 3545 N N . GLN B 1 154 ? -9.773 18.453 21.672 1 87.38 154 GLN B N 1
ATOM 3546 C CA . GLN B 1 154 ? -10.031 17.625 22.844 1 87.38 154 GLN B CA 1
ATOM 3547 C C . GLN B 1 154 ? -10.875 18.391 23.875 1 87.38 154 GLN B C 1
ATOM 3549 O O . GLN B 1 154 ? -11.797 17.828 24.469 1 87.38 154 GLN B O 1
ATOM 3554 N N . THR B 1 155 ? -10.5 19.609 24.078 1 87.69 155 THR B N 1
ATOM 3555 C CA . THR B 1 155 ? -11.25 20.453 25 1 87.69 155 THR B CA 1
ATOM 3556 C C . THR B 1 155 ? -12.68 20.656 24.531 1 87.69 155 THR B C 1
ATOM 3558 O O . THR B 1 155 ? -13.625 20.594 25.312 1 87.69 155 THR B O 1
ATOM 3561 N N . THR B 1 156 ? -12.852 20.875 23.297 1 88.88 156 THR B N 1
ATOM 3562 C CA . THR B 1 156 ? -14.172 21.062 22.703 1 88.88 156 THR B CA 1
ATOM 3563 C C . THR B 1 156 ? -15.016 19.797 22.875 1 88.88 156 THR B C 1
ATOM 3565 O O . THR B 1 156 ? -16.188 19.875 23.234 1 88.88 156 THR B O 1
ATOM 3568 N N . ALA B 1 157 ? -14.43 18.656 22.609 1 84.69 157 ALA B N 1
ATOM 3569 C CA . ALA B 1 157 ? -15.148 17.391 22.766 1 84.69 157 ALA B CA 1
ATOM 3570 C C . ALA B 1 157 ? -15.617 17.188 24.203 1 84.69 157 ALA B C 1
ATOM 3572 O O . ALA B 1 157 ? -16.75 16.75 24.422 1 84.69 157 ALA B O 1
ATOM 3573 N N . THR B 1 158 ? -14.742 17.484 25.094 1 83.88 158 THR B N 1
ATOM 3574 C CA . THR B 1 158 ? -15.07 17.359 26.516 1 83.88 158 THR B CA 1
ATOM 3575 C C . THR B 1 158 ? -16.203 18.297 26.891 1 83.88 158 THR B C 1
ATOM 3577 O O . THR B 1 158 ? -17.109 17.922 27.625 1 83.88 158 THR B O 1
ATOM 3580 N N . ARG B 1 159 ? -16.172 19.453 26.453 1 87.12 159 ARG B N 1
ATOM 3581 C CA . ARG B 1 159 ? -17.188 20.453 26.75 1 87.12 159 ARG B CA 1
ATOM 3582 C C . ARG B 1 159 ? -18.531 20.062 26.141 1 87.12 159 ARG B C 1
ATOM 3584 O O . ARG B 1 159 ? -19.578 20.219 26.781 1 87.12 159 ARG B O 1
ATOM 3591 N N . LEU B 1 160 ? -18.5 19.578 24.953 1 86.19 160 LEU B N 1
ATOM 3592 C CA . LEU B 1 160 ? -19.719 19.141 24.297 1 86.19 160 LEU B CA 1
ATOM 3593 C C . LEU B 1 160 ? -20.359 17.984 25.062 1 86.19 160 LEU B C 1
ATOM 3595 O O . LEU B 1 160 ? -21.578 17.922 25.188 1 86.19 160 LEU B O 1
ATOM 3599 N N . ALA B 1 161 ? -19.5 17.094 25.484 1 82.81 161 ALA B N 1
ATOM 3600 C CA . ALA B 1 161 ? -19.984 15.945 26.25 1 82.81 161 ALA B CA 1
ATOM 3601 C C . ALA B 1 161 ? -20.656 16.391 27.547 1 82.81 161 ALA B C 1
ATOM 3603 O O . ALA B 1 161 ? -21.547 15.711 28.062 1 82.81 161 ALA B O 1
ATOM 3604 N N . ARG B 1 162 ? -20.328 17.547 28.016 1 87.19 162 ARG B N 1
ATOM 3605 C CA . ARG B 1 162 ? -20.906 18.109 29.234 1 87.19 162 ARG B CA 1
ATOM 3606 C C . ARG B 1 162 ? -22.125 18.969 28.922 1 87.19 162 ARG B C 1
ATOM 3608 O O . ARG B 1 162 ? -22.703 19.594 29.812 1 87.19 162 ARG B O 1
ATOM 3615 N N . GLY B 1 163 ? -22.391 19.062 27.719 1 88.94 163 GLY B N 1
ATOM 3616 C CA . GLY B 1 163 ? -23.594 19.781 27.312 1 88.94 163 GLY B CA 1
ATOM 3617 C C . GLY B 1 163 ? -23.328 21.266 27.062 1 88.94 163 GLY B C 1
ATOM 3618 O O . GLY B 1 163 ? -24.281 22.062 26.984 1 88.94 163 GLY B O 1
ATOM 3619 N N . GLU B 1 164 ? -22.078 21.609 26.984 1 91.5 164 GLU B N 1
ATOM 3620 C CA . GLU B 1 164 ? -21.75 23 26.703 1 91.5 164 GLU B CA 1
ATOM 3621 C C . GLU B 1 164 ? -21.953 23.328 25.219 1 91.5 164 GLU B C 1
ATOM 3623 O O . GLU B 1 164 ? -22.016 22.422 24.391 1 91.5 164 GLU B O 1
ATOM 3628 N N . PRO B 1 165 ? -22.125 24.562 25.016 1 92.06 165 PRO B N 1
ATOM 3629 C CA . PRO B 1 165 ? -22.375 24.953 23.609 1 92.06 165 PRO B CA 1
ATOM 3630 C C . PRO B 1 165 ? -21.188 24.672 22.703 1 92.06 165 PRO B C 1
ATOM 3632 O O . PRO B 1 165 ? -20.031 24.812 23.141 1 92.06 165 PRO B O 1
ATOM 3635 N N . ALA B 1 166 ? -21.5 24.406 21.5 1 90.5 166 ALA B N 1
ATOM 3636 C CA . ALA B 1 166 ? -20.469 24.141 20.484 1 90.5 166 ALA B CA 1
ATOM 3637 C C . ALA B 1 166 ? -19.797 25.422 20.031 1 90.5 166 ALA B C 1
ATOM 3639 O O . ALA B 1 166 ? -20.422 26.484 19.969 1 90.5 166 ALA B O 1
ATOM 3640 N N . PRO B 1 167 ? -18.469 25.359 19.766 1 92.75 167 PRO B N 1
ATOM 3641 C CA . PRO B 1 167 ? -17.828 26.516 19.109 1 92.75 167 PRO B CA 1
ATOM 3642 C C . PRO B 1 167 ? -18.344 26.75 17.703 1 92.75 167 PRO B C 1
ATOM 3644 O O . PRO B 1 167 ? -18.984 25.875 17.109 1 92.75 167 PRO B O 1
ATOM 3647 N N . SER B 1 168 ? -18.094 28 17.188 1 93.19 168 SER B N 1
ATOM 3648 C CA . SER B 1 168 ? -18.484 28.297 15.82 1 93.19 168 SER B CA 1
ATOM 3649 C C . SER B 1 168 ? -17.641 27.531 14.812 1 93.19 168 SER B C 1
ATOM 3651 O O . SER B 1 168 ? -16.531 27.094 15.133 1 93.19 168 SER B O 1
ATOM 3653 N N . ILE B 1 169 ? -18.141 27.375 13.609 1 92.19 169 ILE B N 1
ATOM 3654 C CA . ILE B 1 169 ? -17.406 26.719 12.531 1 92.19 169 ILE B CA 1
ATOM 3655 C C . ILE B 1 169 ? -16.141 27.5 12.211 1 92.19 169 ILE B C 1
ATOM 3657 O O . ILE B 1 169 ? -15.109 26.922 11.867 1 92.19 169 ILE B O 1
ATOM 3661 N N . GLU B 1 170 ? -16.203 28.797 12.336 1 92.31 170 GLU B N 1
ATOM 3662 C CA . GLU B 1 170 ? -15.047 29.641 12.094 1 92.31 170 GLU B CA 1
ATOM 3663 C C . GLU B 1 170 ? -13.945 29.375 13.109 1 92.31 170 GLU B C 1
ATOM 3665 O O . GLU B 1 170 ? -12.766 29.312 12.758 1 92.31 170 GLU B O 1
ATOM 3670 N N . SER B 1 171 ? -14.43 29.234 14.352 1 93.62 171 SER B N 1
ATOM 3671 C CA . SER B 1 171 ? -13.469 28.906 15.406 1 93.62 171 SER B CA 1
ATOM 3672 C C . SER B 1 171 ? -12.828 27.547 15.164 1 93.62 171 SER B C 1
ATOM 3674 O O . SER B 1 171 ? -11.633 27.375 15.375 1 93.62 171 SER B O 1
ATOM 3676 N N . TYR B 1 172 ? -13.602 26.609 14.719 1 93.69 172 TYR B N 1
ATOM 3677 C CA . TYR B 1 172 ? -13.109 25.281 14.391 1 93.69 172 TYR B CA 1
ATOM 3678 C C . TYR B 1 172 ? -12.109 25.328 13.242 1 93.69 172 TYR B C 1
ATOM 3680 O O . TYR B 1 172 ? -11.023 24.75 13.336 1 93.69 172 TYR B O 1
ATOM 3688 N N . LEU B 1 173 ? -12.406 26.094 12.219 1 93.56 173 LEU B N 1
ATOM 3689 C CA . LEU B 1 173 ? -11.555 26.141 11.031 1 93.56 173 LEU B CA 1
ATOM 3690 C C . LEU B 1 173 ? -10.258 26.891 11.328 1 93.56 173 LEU B C 1
ATOM 3692 O O . LEU B 1 173 ? -9.242 26.672 10.672 1 93.56 173 LEU B O 1
ATOM 3696 N N . ALA B 1 174 ? -10.281 27.75 12.289 1 94 174 ALA B N 1
ATOM 3697 C CA . ALA B 1 174 ? -9.062 28.438 12.711 1 94 174 ALA B CA 1
ATOM 3698 C C . ALA B 1 174 ? -8.055 27.453 13.305 1 94 174 ALA B C 1
ATOM 3700 O O . ALA B 1 174 ? -6.875 27.781 13.445 1 94 174 ALA B O 1
ATOM 3701 N N . HIS B 1 175 ? -8.555 26.266 13.641 1 92.94 175 HIS B N 1
ATOM 3702 C CA . HIS B 1 175 ? -7.711 25.219 14.203 1 92.94 175 HIS B CA 1
ATOM 3703 C C . HIS B 1 175 ? -7.543 24.062 13.227 1 92.94 175 HIS B C 1
ATOM 3705 O O . HIS B 1 175 ? -7.391 22.906 13.641 1 92.94 175 HIS B O 1
ATOM 3711 N N . HIS B 1 176 ? -7.617 24.422 11.875 1 87.38 176 HIS B N 1
ATOM 3712 C CA . HIS B 1 176 ? -7.5 23.422 10.828 1 87.38 176 HIS B CA 1
ATOM 3713 C C . HIS B 1 176 ? -6.137 22.734 10.867 1 87.38 176 HIS B C 1
ATOM 3715 O O . HIS B 1 176 ? -5.965 21.656 10.305 1 87.38 176 HIS B O 1
ATOM 3721 N N . HIS B 1 177 ? -5.203 23.266 11.562 1 91.94 177 HIS B N 1
ATOM 3722 C CA . HIS B 1 177 ? -3.85 22.734 11.648 1 91.94 177 HIS B CA 1
ATOM 3723 C C . HIS B 1 177 ? -3.832 21.391 12.375 1 91.94 177 HIS B C 1
ATOM 3725 O O . HIS B 1 177 ? -2.83 20.672 12.336 1 91.94 177 HIS B O 1
ATOM 3731 N N . SER B 1 178 ? -4.973 21.031 12.922 1 89.12 178 SER B N 1
ATOM 3732 C CA . SER B 1 178 ? -5.055 19.75 13.617 1 89.12 178 SER B CA 1
ATOM 3733 C C . SER B 1 178 ? -4.863 18.578 12.656 1 89.12 178 SER B C 1
ATOM 3735 O O . SER B 1 178 ? -4.488 17.484 13.062 1 89.12 178 SER B O 1
ATOM 3737 N N . PHE B 1 179 ? -5.148 18.875 11.391 1 90.69 179 PHE B N 1
ATOM 3738 C CA . PHE B 1 179 ? -4.922 17.812 10.422 1 90.69 179 PHE B CA 1
ATOM 3739 C C . PHE B 1 179 ? -3.453 17.422 10.391 1 90.69 179 PHE B C 1
ATOM 3741 O O . PHE B 1 179 ? -3.125 16.25 10.195 1 90.69 179 PHE B O 1
ATOM 3748 N N . GLY B 1 180 ? -2.568 18.359 10.391 1 95.56 180 GLY B N 1
ATOM 3749 C CA . GLY B 1 180 ? -1.152 18.062 10.531 1 95.56 180 GLY B CA 1
ATOM 3750 C C . GLY B 1 180 ? -0.417 18 9.211 1 95.56 180 GLY B C 1
ATOM 3751 O O . GLY B 1 180 ? 0.705 17.5 9.133 1 95.56 180 GLY B O 1
ATOM 3752 N N . LEU B 1 181 ? -0.982 18.531 8.125 1 97.31 181 LEU B N 1
ATOM 3753 C CA . LEU B 1 181 ? -0.306 18.5 6.836 1 97.31 181 LEU B CA 1
ATOM 3754 C C . LEU B 1 181 ? 0.944 19.375 6.859 1 97.31 181 LEU B C 1
ATOM 3756 O O . LEU B 1 181 ? 1.949 19.047 6.227 1 97.31 181 LEU B O 1
ATOM 3760 N N . ARG B 1 182 ? 0.875 20.5 7.559 1 97.81 182 ARG B N 1
ATOM 3761 C CA . ARG B 1 182 ? 1.958 21.469 7.551 1 97.81 182 ARG B CA 1
ATOM 3762 C C . ARG B 1 182 ? 3.238 20.875 8.125 1 97.81 182 ARG B C 1
ATOM 3764 O O . ARG B 1 182 ? 4.293 20.938 7.492 1 97.81 182 ARG B O 1
ATOM 3771 N N . PRO B 1 183 ? 3.195 20.25 9.352 1 98.19 183 PRO B N 1
ATOM 3772 C CA . PRO B 1 183 ? 4.434 19.625 9.836 1 98.19 183 PRO B CA 1
ATOM 3773 C C . PRO B 1 183 ? 4.945 18.531 8.906 1 98.19 183 PRO B C 1
ATOM 3775 O O . PRO B 1 183 ? 6.156 18.312 8.805 1 98.19 183 PRO B O 1
ATOM 3778 N N . ILE B 1 184 ? 4.082 17.828 8.211 1 98.12 184 ILE B N 1
ATOM 3779 C CA . ILE B 1 184 ? 4.48 16.766 7.277 1 98.12 184 ILE B CA 1
ATOM 3780 C C . ILE B 1 184 ? 5.254 17.375 6.109 1 98.12 184 ILE B C 1
ATOM 3782 O O . ILE B 1 184 ? 6.379 16.969 5.82 1 98.12 184 ILE B O 1
ATOM 3786 N N . VAL B 1 185 ? 4.711 18.391 5.504 1 98.19 185 VAL B N 1
ATOM 3787 C CA . VAL B 1 185 ? 5.293 19 4.316 1 98.19 185 VAL B CA 1
ATOM 3788 C C . VAL B 1 185 ? 6.578 19.734 4.695 1 98.19 185 VAL B C 1
ATOM 3790 O O . VAL B 1 185 ? 7.566 19.688 3.959 1 98.19 185 VAL B O 1
ATOM 3793 N N . LEU B 1 186 ? 6.566 20.359 5.832 1 98 186 LEU B N 1
ATOM 3794 C CA . LEU B 1 186 ? 7.746 21.109 6.266 1 98 186 LEU B CA 1
ATOM 3795 C C . LEU B 1 186 ? 8.891 20.156 6.613 1 98 186 LEU B C 1
ATOM 3797 O O . LEU B 1 186 ? 10.055 20.5 6.41 1 98 186 LEU B O 1
ATOM 3801 N N . ALA B 1 187 ? 8.555 18.953 7.141 1 98.44 187 ALA B N 1
ATOM 3802 C CA . ALA B 1 187 ? 9.609 17.969 7.355 1 98.44 187 ALA B CA 1
ATOM 3803 C C . ALA B 1 187 ? 10.312 17.625 6.043 1 98.44 187 ALA B C 1
ATOM 3805 O O . ALA B 1 187 ? 11.531 17.453 6.016 1 98.44 187 ALA B O 1
ATOM 3806 N N . TRP B 1 188 ? 9.562 17.594 4.977 1 98 188 TRP B N 1
ATOM 3807 C CA . TRP B 1 188 ? 10.133 17.375 3.654 1 98 188 TRP B CA 1
ATOM 3808 C C . TRP B 1 188 ? 11.008 18.547 3.232 1 98 188 TRP B C 1
ATOM 3810 O O . TRP B 1 188 ? 12.133 18.359 2.76 1 98 188 TRP B O 1
ATOM 3820 N N . TRP B 1 189 ? 10.508 19.766 3.451 1 97.69 189 TRP B N 1
ATOM 3821 C CA . TRP B 1 189 ? 11.227 20.969 3.021 1 97.69 189 TRP B CA 1
ATOM 3822 C C . TRP B 1 189 ? 12.531 21.125 3.791 1 97.69 189 TRP B C 1
ATOM 3824 O O . TRP B 1 189 ? 13.555 21.5 3.217 1 97.69 189 TRP B O 1
ATOM 3834 N N . VAL B 1 190 ? 12.508 20.797 5.082 1 97.44 190 VAL B N 1
ATOM 3835 C CA . VAL B 1 190 ? 13.711 20.906 5.906 1 97.44 190 VAL B CA 1
ATOM 3836 C C . VAL B 1 190 ? 14.766 19.922 5.418 1 97.44 190 VAL B C 1
ATOM 3838 O O . VAL B 1 190 ? 15.953 20.266 5.332 1 97.44 190 VAL B O 1
ATOM 3841 N N . THR B 1 191 ? 14.359 18.703 5.043 1 95.69 191 THR B N 1
ATOM 3842 C CA . THR B 1 191 ? 15.305 17.641 4.766 1 95.69 191 THR B CA 1
ATOM 3843 C C . THR B 1 191 ? 15.75 17.672 3.303 1 95.69 191 THR B C 1
ATOM 3845 O O . THR B 1 191 ? 16.875 17.281 2.979 1 95.69 191 THR B O 1
ATOM 3848 N N . ALA B 1 192 ? 14.922 18.234 2.395 1 92.25 192 ALA B N 1
ATOM 3849 C CA . ALA B 1 192 ? 15.25 18.062 0.982 1 92.25 192 ALA B CA 1
ATOM 3850 C C . ALA B 1 192 ? 14.711 19.219 0.145 1 92.25 192 ALA B C 1
ATOM 3852 O O . ALA B 1 192 ? 14.609 19.109 -1.079 1 92.25 192 ALA B O 1
ATOM 3853 N N . GLY B 1 193 ? 14.391 20.281 0.737 1 89.69 193 GLY B N 1
ATOM 3854 C CA . GLY B 1 193 ? 13.891 21.422 -0.01 1 89.69 193 GLY B CA 1
ATOM 3855 C C . GLY B 1 193 ? 14.875 21.953 -1.029 1 89.69 193 GLY B C 1
ATOM 3856 O O . GLY B 1 193 ? 16.094 21.922 -0.796 1 89.69 193 GLY B O 1
ATOM 3857 N N . GLY B 1 194 ? 14.312 22.344 -2.078 1 88.12 194 GLY B N 1
ATOM 3858 C CA . GLY B 1 194 ? 15.156 22.812 -3.166 1 88.12 194 GLY B CA 1
ATOM 3859 C C . GLY B 1 194 ? 15.523 24.281 -3.029 1 88.12 194 GLY B C 1
ATOM 3860 O O . GLY B 1 194 ? 15.195 24.922 -2.027 1 88.12 194 GLY B O 1
ATOM 3861 N N . ASP B 1 195 ? 16.172 24.766 -4.039 1 90.69 195 ASP B N 1
ATOM 3862 C CA . ASP B 1 195 ? 16.703 26.125 -4.043 1 90.69 195 ASP B CA 1
ATOM 3863 C C . ASP B 1 195 ? 15.594 27.156 -4.262 1 90.69 195 ASP B C 1
ATOM 3865 O O . ASP B 1 195 ? 15.797 28.359 -4.043 1 90.69 195 ASP B O 1
ATOM 3869 N N . ASP B 1 196 ? 14.438 26.734 -4.621 1 90.12 196 ASP B N 1
ATOM 3870 C CA . ASP B 1 196 ? 13.312 27.625 -4.848 1 90.12 196 ASP B CA 1
ATOM 3871 C C . ASP B 1 196 ? 12.711 28.094 -3.525 1 90.12 196 ASP B C 1
ATOM 3873 O O . ASP B 1 196 ? 11.961 29.078 -3.49 1 90.12 196 ASP B O 1
ATOM 3877 N N . LEU B 1 197 ? 13 27.484 -2.412 1 92.38 197 LEU B N 1
ATOM 3878 C CA . LEU B 1 197 ? 12.258 27.609 -1.163 1 92.38 197 LEU B CA 1
ATOM 3879 C C . LEU B 1 197 ? 12.5 28.984 -0.529 1 92.38 197 LEU B C 1
ATOM 3881 O O . LEU B 1 197 ? 11.547 29.672 -0.153 1 92.38 197 LEU B O 1
ATOM 3885 N N . PRO B 1 198 ? 13.758 29.469 -0.545 1 89.94 198 PRO B N 1
ATOM 3886 C CA . PRO B 1 198 ? 13.969 30.703 0.208 1 89.94 198 PRO B CA 1
ATOM 3887 C C . PRO B 1 198 ? 13.164 31.875 -0.341 1 89.94 198 PRO B C 1
ATOM 3889 O O . PRO B 1 198 ? 12.469 32.562 0.417 1 89.94 198 PRO B O 1
ATOM 3892 N N . ASP B 1 199 ? 13.078 32.031 -1.586 1 92.06 199 ASP B N 1
ATOM 3893 C CA . ASP B 1 199 ? 12.398 33.188 -2.182 1 92.06 199 ASP B CA 1
ATOM 3894 C C . ASP B 1 199 ? 10.891 32.969 -2.225 1 92.06 199 ASP B C 1
ATOM 3896 O O . ASP B 1 199 ? 10.117 33.938 -2.217 1 92.06 199 ASP B O 1
ATOM 3900 N N . ALA B 1 200 ? 10.445 31.703 -2.184 1 95.62 200 ALA B N 1
ATOM 3901 C CA . ALA B 1 200 ? 9.039 31.391 -2.389 1 95.62 200 ALA B CA 1
ATOM 3902 C C . ALA B 1 200 ? 8.359 31.016 -1.07 1 95.62 200 ALA B C 1
ATOM 3904 O O . ALA B 1 200 ? 7.16 30.734 -1.036 1 95.62 200 ALA B O 1
ATOM 3905 N N . LEU B 1 201 ? 9.047 31.047 0.006 1 96.44 201 LEU B N 1
ATOM 3906 C CA . LEU B 1 201 ? 8.602 30.453 1.258 1 96.44 201 LEU B CA 1
ATOM 3907 C C . LEU B 1 201 ? 7.27 31.031 1.7 1 96.44 201 LEU B C 1
ATOM 3909 O O . LEU B 1 201 ? 6.348 30.297 2.049 1 96.44 201 LEU B O 1
ATOM 3913 N N . GLU B 1 202 ? 7.121 32.312 1.64 1 96.38 202 GLU B N 1
ATOM 3914 C CA . GLU B 1 202 ? 5.895 32.969 2.109 1 96.38 202 GLU B CA 1
ATOM 3915 C C . GLU B 1 202 ? 4.695 32.531 1.27 1 96.38 202 GLU B C 1
ATOM 3917 O O . GLU B 1 202 ? 3.635 32.219 1.811 1 96.38 202 GLU B O 1
ATOM 3922 N N . ALA B 1 203 ? 4.852 32.594 0.019 1 97.12 203 ALA B N 1
ATOM 3923 C CA . ALA B 1 203 ? 3.779 32.188 -0.887 1 97.12 203 ALA B CA 1
ATOM 3924 C C . ALA B 1 203 ? 3.438 30.703 -0.711 1 97.12 203 ALA B C 1
ATOM 3926 O O . ALA B 1 203 ? 2.266 30.328 -0.759 1 97.12 203 ALA B O 1
ATOM 3927 N N . LEU B 1 204 ? 4.434 29.891 -0.529 1 97.88 204 LEU B N 1
ATOM 3928 C CA . LEU B 1 204 ? 4.234 28.469 -0.339 1 97.88 204 LEU B CA 1
ATOM 3929 C C . LEU B 1 204 ? 3.496 28.188 0.965 1 97.88 204 LEU B C 1
ATOM 3931 O O . LEU B 1 204 ? 2.604 27.328 1.009 1 97.88 204 LEU B O 1
ATOM 3935 N N . LEU B 1 205 ? 3.857 28.891 1.969 1 97.81 205 LEU B N 1
ATOM 3936 C CA . LEU B 1 205 ? 3.189 28.703 3.252 1 97.81 205 LEU B CA 1
ATOM 3937 C C . LEU B 1 205 ? 1.732 29.156 3.178 1 97.81 205 LEU B C 1
ATOM 3939 O O . LEU B 1 205 ? 0.858 28.531 3.789 1 97.81 205 LEU B O 1
ATOM 3943 N N . ALA B 1 206 ? 1.465 30.203 2.461 1 98.19 206 ALA B N 1
ATOM 3944 C CA . ALA B 1 206 ? 0.088 30.656 2.266 1 98.19 206 ALA B CA 1
ATOM 3945 C C . ALA B 1 206 ? -0.728 29.609 1.513 1 98.19 206 ALA B C 1
ATOM 3947 O O . ALA B 1 206 ? -1.871 29.312 1.877 1 98.19 206 ALA B O 1
ATOM 3948 N N . ALA B 1 207 ? -0.165 29.062 0.469 1 98.44 207 ALA B N 1
ATOM 3949 C CA . ALA B 1 207 ? -0.834 28 -0.289 1 98.44 207 ALA B CA 1
ATOM 3950 C C . ALA B 1 207 ? -1.069 26.766 0.577 1 98.44 207 ALA B C 1
ATOM 3952 O O . ALA B 1 207 ? -2.135 26.156 0.512 1 98.44 207 ALA B O 1
ATOM 3953 N N . LEU B 1 208 ? -0.082 26.438 1.35 1 98.25 208 LEU B N 1
ATOM 3954 C CA . LEU B 1 208 ? -0.175 25.297 2.244 1 98.25 208 LEU B CA 1
ATOM 3955 C C . LEU B 1 208 ? -1.325 25.469 3.23 1 98.25 208 LEU B C 1
ATOM 3957 O O . LEU B 1 208 ? -2.037 24.5 3.533 1 98.25 208 LEU B O 1
ATOM 3961 N N . ASP B 1 209 ? -1.484 26.672 3.66 1 97.81 209 ASP B N 1
ATOM 3962 C CA . ASP B 1 209 ? -2.578 26.938 4.586 1 97.81 209 ASP B CA 1
ATOM 3963 C C . ASP B 1 209 ? -3.932 26.656 3.936 1 97.81 209 ASP B C 1
ATOM 3965 O O . ASP B 1 209 ? -4.801 26.031 4.543 1 97.81 209 ASP B O 1
ATOM 3969 N N . GLU B 1 210 ? -4.129 27.109 2.76 1 98.06 210 GLU B N 1
ATOM 3970 C CA . GLU B 1 210 ? -5.363 26.859 2.02 1 98.06 210 GLU B CA 1
ATOM 3971 C C . GLU B 1 210 ? -5.559 25.359 1.759 1 98.06 210 GLU B C 1
ATOM 3973 O O . GLU B 1 210 ? -6.656 24.844 1.948 1 98.06 210 GLU B O 1
ATOM 3978 N N . ILE B 1 211 ? -4.527 24.75 1.373 1 98 211 ILE B N 1
ATOM 3979 C CA . ILE B 1 211 ? -4.594 23.344 1.018 1 98 211 ILE B CA 1
ATOM 3980 C C . ILE B 1 211 ? -4.883 22.5 2.264 1 98 211 ILE B C 1
ATOM 3982 O O . ILE B 1 211 ? -5.691 21.578 2.221 1 98 211 ILE B O 1
ATOM 3986 N N . GLU B 1 212 ? -4.23 22.797 3.326 1 97.88 212 GLU B N 1
ATOM 3987 C CA . GLU B 1 212 ? -4.488 22.062 4.566 1 97.88 212 GLU B CA 1
ATOM 3988 C C . GLU B 1 212 ? -5.945 22.203 5 1 97.88 212 GLU B C 1
ATOM 3990 O O . GLU B 1 212 ? -6.551 21.25 5.484 1 97.88 212 GLU B O 1
ATOM 3995 N N . THR B 1 213 ? -6.477 23.422 4.875 1 97.25 213 THR B N 1
ATOM 3996 C CA . THR B 1 213 ? -7.887 23.625 5.188 1 97.25 213 THR B CA 1
ATOM 3997 C C . THR B 1 213 ? -8.766 22.75 4.301 1 97.25 213 THR B C 1
ATOM 3999 O O . THR B 1 213 ? -9.719 22.141 4.781 1 97.25 213 THR B O 1
ATOM 4002 N N . ALA B 1 214 ? -8.453 22.719 3.055 1 97.12 214 ALA B N 1
ATOM 4003 C CA . ALA B 1 214 ? -9.203 21.891 2.113 1 97.12 214 ALA B CA 1
ATOM 4004 C C . ALA B 1 214 ? -9.164 20.422 2.523 1 97.12 214 ALA B C 1
ATOM 4006 O O . ALA B 1 214 ? -10.203 19.75 2.553 1 97.12 214 ALA B O 1
ATOM 4007 N N . VAL B 1 215 ? -7.996 19.969 2.838 1 95.69 215 VAL B N 1
ATOM 4008 C CA . VAL B 1 215 ? -7.809 18.562 3.189 1 95.69 215 VAL B CA 1
ATOM 4009 C C . VAL B 1 215 ? -8.547 18.25 4.488 1 95.69 215 VAL B C 1
ATOM 4011 O O . VAL B 1 215 ? -9.188 17.203 4.609 1 95.69 215 VAL B O 1
ATOM 4014 N N . ARG B 1 216 ? -8.453 19.125 5.477 1 93.69 216 ARG B N 1
ATOM 4015 C CA . ARG B 1 216 ? -9.172 18.953 6.734 1 93.69 216 ARG B CA 1
ATOM 4016 C C . ARG B 1 216 ? -10.672 18.828 6.496 1 93.69 216 ARG B C 1
ATOM 4018 O O . ARG B 1 216 ? -11.328 17.953 7.062 1 93.69 216 ARG B O 1
ATOM 4025 N N . LEU B 1 217 ? -11.211 19.688 5.703 1 93.31 217 LEU B N 1
ATOM 4026 C CA . LEU B 1 217 ? -12.641 19.656 5.41 1 93.31 217 LEU B CA 1
ATOM 4027 C C . LEU B 1 217 ? -13.023 18.391 4.672 1 93.31 217 LEU B C 1
ATOM 4029 O O . LEU B 1 217 ? -14.055 17.781 4.973 1 93.31 217 LEU B O 1
ATOM 4033 N N . ALA B 1 218 ? -12.234 17.984 3.756 1 92.38 218 ALA B N 1
ATOM 4034 C CA . ALA B 1 218 ? -12.5 16.734 3.055 1 92.38 218 ALA B CA 1
ATOM 4035 C C . ALA B 1 218 ? -12.484 15.547 4.02 1 92.38 218 ALA B C 1
ATOM 4037 O O . ALA B 1 218 ? -13.32 14.656 3.924 1 92.38 218 ALA B O 1
ATOM 4038 N N . ASN B 1 219 ? -11.555 15.586 4.93 1 89 219 ASN B N 1
ATOM 4039 C CA . ASN B 1 219 ? -11.461 14.539 5.941 1 89 219 ASN B CA 1
ATOM 4040 C C . ASN B 1 219 ? -12.68 14.531 6.852 1 89 219 ASN B C 1
ATOM 4042 O O . ASN B 1 219 ? -13.117 13.469 7.301 1 89 219 ASN B O 1
ATOM 4046 N N . ASP B 1 220 ? -13.188 15.672 7.141 1 88.75 220 ASP B N 1
ATOM 4047 C CA . ASP B 1 220 ? -14.367 15.773 7.984 1 88.75 220 ASP B CA 1
ATOM 4048 C C . ASP B 1 220 ? -15.57 15.078 7.344 1 88.75 220 ASP B C 1
ATOM 4050 O O . ASP B 1 220 ? -16.422 14.523 8.047 1 88.75 220 ASP B O 1
ATOM 4054 N N . LEU B 1 221 ? -15.641 15.109 6.078 1 85.12 221 LEU B N 1
ATOM 4055 C CA . LEU B 1 221 ? -16.734 14.469 5.363 1 85.12 221 LEU B CA 1
ATOM 4056 C C . LEU B 1 221 ? -16.672 12.953 5.523 1 85.12 221 LEU B C 1
ATOM 4058 O O . LEU B 1 221 ? -17.719 12.289 5.562 1 85.12 221 LEU B O 1
ATOM 4062 N N . VAL B 1 222 ? -15.531 12.406 5.602 1 77.56 222 VAL B N 1
ATOM 4063 C CA . VAL B 1 222 ? -15.328 10.961 5.688 1 77.56 222 VAL B CA 1
ATOM 4064 C C . VAL B 1 222 ? -15.555 10.492 7.121 1 77.56 222 VAL B C 1
ATOM 4066 O O . VAL B 1 222 ? -16.156 9.438 7.348 1 77.56 222 VAL B O 1
ATOM 4069 N N . MET B 1 223 ? -15.086 11.242 8.023 1 67.31 223 MET B N 1
ATOM 4070 C CA . MET B 1 223 ? -15.102 10.844 9.43 1 67.31 223 MET B CA 1
ATOM 4071 C C . MET B 1 223 ? -16.5 10.977 10.023 1 67.31 223 MET B C 1
ATOM 4073 O O . MET B 1 223 ? -16.781 10.406 11.078 1 67.31 223 MET B O 1
ATOM 4077 N N . ALA B 1 224 ? -17.25 11.766 9.43 1 59.25 224 ALA B N 1
ATOM 4078 C CA . ALA B 1 224 ? -18.547 12.062 10 1 59.25 224 ALA B CA 1
ATOM 4079 C C . ALA B 1 224 ? -19.328 10.773 10.289 1 59.25 224 ALA B C 1
ATOM 4081 O O . ALA B 1 224 ? -20 10.656 11.312 1 59.25 224 ALA B O 1
ATOM 4082 N N . ASP B 1 225 ? -19.156 9.836 9.438 1 56.19 225 ASP B N 1
ATOM 4083 C CA . ASP B 1 225 ? -19.906 8.625 9.734 1 56.19 225 ASP B CA 1
ATOM 4084 C C . ASP B 1 225 ? -19.328 7.887 10.93 1 56.19 225 ASP B C 1
ATOM 4086 O O . ASP B 1 225 ? -20.062 7.344 11.758 1 56.19 225 ASP B O 1
ATOM 4090 N N . ARG B 1 226 ? -18.016 7.957 10.992 1 53.62 226 ARG B N 1
ATOM 4091 C CA . ARG B 1 226 ? -17.344 7.277 12.102 1 53.62 226 ARG B CA 1
ATOM 4092 C C . ARG B 1 226 ? -17.547 8.031 13.406 1 53.62 226 ARG B C 1
ATOM 4094 O O . ARG B 1 226 ? -17.688 7.414 14.469 1 53.62 226 ARG B O 1
ATOM 4101 N N . ALA B 1 227 ? -17.359 9.352 13.305 1 50.47 227 ALA B N 1
ATOM 4102 C CA . ALA B 1 227 ? -17.484 10.211 14.477 1 50.47 227 ALA B CA 1
ATOM 4103 C C . ALA B 1 227 ? -18.844 10.062 15.133 1 50.47 227 ALA B C 1
ATOM 4105 O O . ALA B 1 227 ? -18.984 10.273 16.344 1 50.47 227 ALA B O 1
ATOM 4106 N N . ARG B 1 228 ? -19.703 9.719 14.273 1 47.81 228 ARG B N 1
ATOM 4107 C CA . ARG B 1 228 ? -21.016 9.445 14.875 1 47.81 228 ARG B CA 1
ATOM 4108 C C . ARG B 1 228 ? -20.953 8.219 15.781 1 47.81 228 ARG B C 1
ATOM 4110 O O . ARG B 1 228 ? -21.75 8.094 16.719 1 47.81 228 ARG B O 1
ATOM 4117 N N . THR B 1 229 ? -19.875 7.465 15.484 1 45.41 229 THR B N 1
ATOM 4118 C CA . THR B 1 229 ? -19.859 6.238 16.266 1 45.41 229 THR B CA 1
ATOM 4119 C C . THR B 1 229 ? -18.781 6.312 17.359 1 45.41 229 THR B C 1
ATOM 4121 O O . THR B 1 229 ? -18.766 5.492 18.281 1 45.41 229 THR B O 1
ATOM 4124 N N . GLU B 1 230 ? -17.859 7.203 17.219 1 49.44 230 GLU B N 1
ATOM 4125 C CA . GLU B 1 230 ? -16.828 7.25 18.25 1 49.44 230 GLU B CA 1
ATOM 4126 C C . GLU B 1 230 ? -16.859 8.578 19.016 1 49.44 230 GLU B C 1
ATOM 4128 O O . GLU B 1 230 ? -16.688 9.641 18.422 1 49.44 230 GLU B O 1
ATOM 4133 N N . PRO B 1 231 ? -17.281 8.508 20.266 1 52.88 231 PRO B N 1
ATOM 4134 C CA . PRO B 1 231 ? -17.266 9.695 21.141 1 52.88 231 PRO B CA 1
ATOM 4135 C C . PRO B 1 231 ? -15.914 10.391 21.156 1 52.88 231 PRO B C 1
ATOM 4137 O O . PRO B 1 231 ? -14.875 9.742 21.031 1 52.88 231 PRO B O 1
ATOM 4140 N N . GLY B 1 232 ? -15.898 11.797 20.844 1 59.81 232 GLY B N 1
ATOM 4141 C CA . GLY B 1 232 ? -14.703 12.562 21.156 1 59.81 232 GLY B CA 1
ATOM 4142 C C . GLY B 1 232 ? -14.086 13.242 19.938 1 59.81 232 GLY B C 1
ATOM 4143 O O . GLY B 1 232 ? -13.125 14 20.062 1 59.81 232 GLY B O 1
ATOM 4144 N N . SER B 1 233 ? -14.734 12.922 18.859 1 70.75 233 SER B N 1
ATOM 4145 C CA . SER B 1 233 ? -14.141 13.594 17.703 1 70.75 233 SER B CA 1
ATOM 4146 C C . SER B 1 233 ? -14.945 14.828 17.312 1 70.75 233 SER B C 1
ATOM 4148 O O . SER B 1 233 ? -16.156 14.875 17.516 1 70.75 233 SER B O 1
ATOM 4150 N N . VAL B 1 234 ? -14.25 15.953 17.094 1 80.88 234 VAL B N 1
ATOM 4151 C CA . VAL B 1 234 ? -14.883 17.188 16.641 1 80.88 234 VAL B CA 1
ATOM 4152 C C . VAL B 1 234 ? -14.625 17.391 15.156 1 80.88 234 VAL B C 1
ATOM 4154 O O . VAL B 1 234 ? -13.484 17.281 14.695 1 80.88 234 VAL B O 1
ATOM 4157 N N . ASP B 1 235 ? -15.758 17.516 14.414 1 85.62 235 ASP B N 1
ATOM 4158 C CA . ASP B 1 235 ? -15.641 17.828 12.992 1 85.62 235 ASP B CA 1
ATOM 4159 C C . ASP B 1 235 ? -16.672 18.859 12.562 1 85.62 235 ASP B C 1
ATOM 4161 O O . ASP B 1 235 ? -17.5 19.281 13.375 1 85.62 235 ASP B O 1
ATOM 4165 N N . ALA B 1 236 ? -16.562 19.312 11.375 1 87.38 236 ALA B N 1
ATOM 4166 C CA . ALA B 1 236 ? -17.406 20.406 10.891 1 87.38 236 ALA B CA 1
ATOM 4167 C C . ALA B 1 236 ? -18.875 19.984 10.883 1 87.38 236 ALA B C 1
ATOM 4169 O O . ALA B 1 236 ? -19.766 20.797 11.164 1 87.38 236 ALA B O 1
ATOM 4170 N N . LEU B 1 237 ? -19.141 18.703 10.602 1 84.12 237 LEU B N 1
ATOM 4171 C CA . LEU B 1 237 ? -20.516 18.234 10.539 1 84.12 237 LEU B CA 1
ATOM 4172 C C . LEU B 1 237 ? -21.141 18.172 11.93 1 84.12 237 LEU B C 1
ATOM 4174 O O . LEU B 1 237 ? -22.297 18.547 12.117 1 84.12 237 LEU B O 1
ATOM 4178 N N . LEU B 1 238 ? -20.359 17.688 12.812 1 79.88 238 LEU B N 1
ATOM 4179 C CA . LEU B 1 238 ? -20.812 17.656 14.203 1 79.88 238 LEU B CA 1
ATOM 4180 C C . LEU B 1 238 ? -21.141 19.062 14.695 1 79.88 238 LEU B C 1
ATOM 4182 O O . LEU B 1 238 ? -22.047 19.234 15.523 1 79.88 238 LEU B O 1
ATOM 4186 N N . LEU B 1 239 ? -20.453 20.094 14.18 1 87.12 239 LEU B N 1
ATOM 4187 C CA . LEU B 1 239 ? -20.641 21.469 14.633 1 87.12 239 LEU B CA 1
ATOM 4188 C C . LEU B 1 239 ? -21.781 22.141 13.867 1 87.12 239 LEU B C 1
ATOM 4190 O O . LEU B 1 239 ? -22.031 23.328 14.039 1 87.12 239 LEU B O 1
ATOM 4194 N N . GLY B 1 240 ? -22.406 21.344 12.984 1 84.88 240 GLY B N 1
ATOM 4195 C CA . GLY B 1 240 ? -23.656 21.812 12.391 1 84.88 240 GLY B CA 1
ATOM 4196 C C . GLY B 1 240 ? -23.516 22.188 10.93 1 84.88 240 GLY B C 1
ATOM 4197 O O . GLY B 1 240 ? -24.484 22.625 10.297 1 84.88 240 GLY B O 1
ATOM 4198 N N . ALA B 1 241 ? -22.375 22.016 10.414 1 89.31 241 ALA B N 1
ATOM 4199 C CA . ALA B 1 241 ? -22.203 22.328 9 1 89.31 241 ALA B CA 1
ATOM 4200 C C . ALA B 1 241 ? -22.859 21.281 8.109 1 89.31 241 ALA B C 1
ATOM 4202 O O . ALA B 1 241 ? -22.844 20.094 8.43 1 89.31 241 ALA B O 1
ATOM 4203 N N . ASP B 1 242 ? -23.422 21.734 6.969 1 89.75 242 ASP B N 1
ATOM 4204 C CA . ASP B 1 242 ? -24 20.859 5.941 1 89.75 242 ASP B CA 1
ATOM 4205 C C . ASP B 1 242 ? -22.891 20.188 5.121 1 89.75 242 ASP B C 1
ATOM 4207 O O . ASP B 1 242 ? -21.875 20.812 4.801 1 89.75 242 ASP B O 1
ATOM 4211 N N . ALA B 1 243 ? -23.125 18.938 4.816 1 88.19 243 ALA B N 1
ATOM 4212 C CA . ALA B 1 243 ? -22.141 18.188 4.055 1 88.19 243 ALA B CA 1
ATOM 4213 C C . ALA B 1 243 ? -21.828 18.859 2.725 1 88.19 243 ALA B C 1
ATOM 4215 O O . ALA B 1 243 ? -20.688 18.859 2.275 1 88.19 243 ALA B O 1
ATOM 4216 N N . THR B 1 244 ? -22.828 19.422 2.125 1 91 244 THR B N 1
ATOM 4217 C CA . THR B 1 244 ? -22.641 20.109 0.853 1 91 244 THR B CA 1
ATOM 4218 C C . THR B 1 244 ? -21.781 21.359 1.036 1 91 244 THR B C 1
ATOM 4220 O O . THR B 1 244 ? -20.906 21.641 0.218 1 91 244 THR B O 1
ATOM 4223 N N . TRP B 1 245 ? -22.062 22.062 2.039 1 92.94 245 TRP B N 1
ATOM 4224 C CA . TRP B 1 245 ? -21.266 23.234 2.348 1 92.94 245 TRP B CA 1
ATOM 4225 C C . TRP B 1 245 ? -19.797 22.859 2.568 1 92.94 245 TRP B C 1
ATOM 4227 O O . TRP B 1 245 ? -18.891 23.516 2.062 1 92.94 245 TRP B O 1
ATOM 4237 N N . VAL B 1 246 ? -19.594 21.766 3.377 1 93.19 246 VAL B N 1
ATOM 4238 C CA . VAL B 1 246 ? -18.234 21.312 3.688 1 93.19 246 VAL B CA 1
ATOM 4239 C C . VAL B 1 246 ? -17.516 20.922 2.4 1 93.19 246 VAL B C 1
ATOM 4241 O O . VAL B 1 246 ? -16.359 21.297 2.195 1 93.19 246 VAL B O 1
ATOM 4244 N N . SER B 1 247 ? -18.188 20.234 1.513 1 91.94 247 SER B N 1
ATOM 4245 C CA . SER B 1 247 ? -17.609 19.828 0.237 1 91.94 247 SER B CA 1
ATOM 4246 C C . SER B 1 247 ? -17.25 21.031 -0.622 1 91.94 247 SER B C 1
ATOM 4248 O O . SER B 1 247 ? -16.172 21.078 -1.218 1 91.94 247 SER B O 1
ATOM 4250 N N . ASP B 1 248 ? -18.125 22 -0.7 1 93.75 248 ASP B N 1
ATOM 4251 C CA . ASP B 1 248 ? -17.891 23.219 -1.484 1 93.75 248 ASP B CA 1
ATOM 4252 C C . ASP B 1 248 ? -16.719 24.016 -0.938 1 93.75 248 ASP B C 1
ATOM 4254 O O . ASP B 1 248 ? -15.898 24.516 -1.704 1 93.75 248 ASP B O 1
ATOM 4258 N N . ARG B 1 249 ? -16.688 24.094 0.364 1 95 249 ARG B N 1
ATOM 4259 C CA . ARG B 1 249 ? -15.602 24.844 1 1 95 249 ARG B CA 1
ATOM 4260 C C . ARG B 1 249 ? -14.258 24.156 0.781 1 95 249 ARG B C 1
ATOM 4262 O O . ARG B 1 249 ? -13.242 24.812 0.572 1 95 249 ARG B O 1
ATOM 4269 N N . ALA B 1 250 ? -14.25 22.828 0.866 1 95.06 250 ALA B N 1
ATOM 4270 C CA . ALA B 1 250 ? -13.031 22.078 0.587 1 95.06 250 ALA B CA 1
ATOM 4271 C C . ALA B 1 250 ? -12.516 22.375 -0.822 1 95.06 250 ALA B C 1
ATOM 4273 O O . ALA B 1 250 ? -11.336 22.656 -1.014 1 95.06 250 ALA B O 1
ATOM 4274 N N . THR B 1 251 ? -13.438 22.391 -1.767 1 95.25 251 THR B N 1
ATOM 4275 C CA . THR B 1 251 ? -13.086 22.625 -3.162 1 95.25 251 THR B CA 1
ATOM 4276 C C . THR B 1 251 ? -12.594 24.062 -3.355 1 95.25 251 THR B C 1
ATOM 4278 O O . THR B 1 251 ? -11.648 24.297 -4.109 1 95.25 251 THR B O 1
ATOM 4281 N N . GLU B 1 252 ? -13.242 24.969 -2.689 1 96.94 252 GLU B N 1
ATOM 4282 C CA . GLU B 1 252 ? -12.859 26.375 -2.785 1 96.94 252 GLU B CA 1
ATOM 4283 C C . GLU B 1 252 ? -11.453 26.609 -2.234 1 96.94 252 GLU B C 1
ATOM 4285 O O . GLU B 1 252 ? -10.648 27.297 -2.854 1 96.94 252 GLU B O 1
ATOM 4290 N N . HIS B 1 253 ? -11.188 26.062 -1.062 1 97.81 253 HIS B N 1
ATOM 4291 C CA . HIS B 1 253 ? -9.867 26.219 -0.461 1 97.81 253 HIS B CA 1
ATOM 4292 C C . HIS B 1 253 ? -8.797 25.547 -1.312 1 97.81 253 HIS B C 1
ATOM 4294 O O . HIS B 1 253 ? -7.684 26.062 -1.438 1 97.81 253 HIS B O 1
ATOM 4300 N N . LEU B 1 254 ? -9.133 24.406 -1.909 1 97.44 254 LEU B N 1
ATOM 4301 C CA . LEU B 1 254 ? -8.172 23.75 -2.793 1 97.44 254 LEU B CA 1
ATOM 4302 C C . LEU B 1 254 ? -7.863 24.625 -4.004 1 97.44 254 LEU B C 1
ATOM 4304 O O . LEU B 1 254 ? -6.699 24.781 -4.375 1 97.44 254 LEU B O 1
ATOM 4308 N N . ARG B 1 255 ? -8.906 25.188 -4.555 1 97.31 255 ARG B N 1
ATOM 4309 C CA . ARG B 1 255 ? -8.734 26.078 -5.703 1 97.31 255 ARG B CA 1
ATOM 4310 C C . ARG B 1 255 ? -7.863 27.281 -5.34 1 97.31 255 ARG B C 1
ATOM 4312 O O . ARG B 1 255 ? -6.965 27.656 -6.098 1 97.31 255 ARG B O 1
ATOM 4319 N N . ARG B 1 256 ? -8.102 27.875 -4.203 1 98 256 ARG B N 1
ATOM 4320 C CA . ARG B 1 256 ? -7.305 29.016 -3.752 1 98 256 ARG B CA 1
ATOM 4321 C C . ARG B 1 256 ? -5.844 28.625 -3.576 1 98 256 ARG B C 1
ATOM 4323 O O . ARG B 1 256 ? -4.945 29.406 -3.93 1 98 256 ARG B O 1
ATOM 4330 N N . GLY B 1 257 ? -5.625 27.438 -2.971 1 98 257 GLY B N 1
ATOM 4331 C CA . GLY B 1 257 ? -4.262 26.953 -2.861 1 98 257 GLY B CA 1
ATOM 4332 C C . GLY B 1 257 ? -3.566 26.812 -4.203 1 98 257 GLY B C 1
ATOM 4333 O O . GLY B 1 257 ? -2.428 27.25 -4.367 1 98 257 GLY B O 1
ATOM 4334 N N . HIS B 1 258 ? -4.27 26.312 -5.195 1 96.69 258 HIS B N 1
ATOM 4335 C CA . HIS B 1 258 ? -3.711 26.141 -6.531 1 96.69 258 HIS B CA 1
ATOM 4336 C C . HIS B 1 258 ? -3.449 27.484 -7.199 1 96.69 258 HIS B C 1
ATOM 4338 O O . HIS B 1 258 ? -2.463 27.641 -7.918 1 96.69 258 HIS B O 1
ATOM 4344 N N . ASP B 1 259 ? -4.344 28.406 -6.938 1 97.56 259 ASP B N 1
ATOM 4345 C CA . ASP B 1 259 ? -4.152 29.75 -7.484 1 97.56 259 ASP B CA 1
ATOM 4346 C C . ASP B 1 259 ? -2.879 30.391 -6.941 1 97.56 259 ASP B C 1
ATOM 4348 O O . ASP B 1 259 ? -2.148 31.047 -7.68 1 97.56 259 ASP B O 1
ATOM 4352 N N . LEU B 1 260 ? -2.617 30.172 -5.684 1 97.88 260 LEU B N 1
ATOM 4353 C CA . LEU B 1 260 ? -1.426 30.734 -5.051 1 97.88 260 LEU B CA 1
ATOM 4354 C C . LEU B 1 260 ? -0.165 30.047 -5.566 1 97.88 260 LEU B C 1
ATOM 4356 O O . LEU B 1 260 ? 0.896 30.656 -5.652 1 97.88 260 LEU B O 1
ATOM 4360 N N . LEU B 1 261 ? -0.275 28.797 -6.012 1 97.5 261 LEU B N 1
ATOM 4361 C CA . LEU B 1 261 ? 0.876 28.016 -6.453 1 97.5 261 LEU B CA 1
ATOM 4362 C C . LEU B 1 261 ? 1.172 28.281 -7.926 1 97.5 261 LEU B C 1
ATOM 4364 O O . LEU B 1 261 ? 2.303 28.078 -8.383 1 97.5 261 LEU B O 1
ATOM 4368 N N . ALA B 1 262 ? 0.182 28.75 -8.672 1 96.56 262 ALA B N 1
ATOM 4369 C CA . ALA B 1 262 ? 0.254 28.812 -10.133 1 96.56 262 ALA B CA 1
ATOM 4370 C C . ALA B 1 262 ? 1.455 29.641 -10.578 1 96.56 262 ALA B C 1
ATOM 4372 O O . ALA B 1 262 ? 2.246 29.188 -11.414 1 96.56 262 ALA B O 1
ATOM 4373 N N . PRO B 1 263 ? 1.696 30.844 -10 1 96.25 263 PRO B N 1
ATOM 4374 C CA . PRO B 1 263 ? 2.855 31.625 -10.445 1 96.25 263 PRO B CA 1
ATOM 4375 C C . PRO B 1 263 ? 4.184 30.938 -10.109 1 96.25 263 PRO B C 1
ATOM 4377 O O . PRO B 1 263 ? 5.152 31.062 -10.867 1 96.25 263 PRO B O 1
ATOM 4380 N N . LEU B 1 264 ? 4.266 30.234 -9.031 1 95.94 264 LEU B N 1
ATOM 4381 C CA . LEU B 1 264 ? 5.484 29.547 -8.641 1 95.94 264 LEU B CA 1
ATOM 4382 C C . LEU B 1 264 ? 5.777 28.375 -9.578 1 95.94 264 LEU B C 1
ATOM 4384 O O . LEU B 1 264 ? 6.926 28.172 -9.977 1 95.94 264 LEU B O 1
ATOM 4388 N N . ILE B 1 265 ? 4.734 27.688 -9.93 1 94.25 265 ILE B N 1
ATOM 4389 C CA . ILE B 1 265 ? 4.875 26.531 -10.812 1 94.25 265 ILE B CA 1
ATOM 4390 C C . ILE B 1 265 ? 5.281 26.984 -12.211 1 94.25 265 ILE B C 1
ATOM 4392 O O . ILE B 1 265 ? 6.129 26.375 -12.852 1 94.25 265 ILE B O 1
ATOM 4396 N N . GLU B 1 266 ? 4.75 28.047 -12.641 1 94.06 266 GLU B N 1
ATOM 4397 C CA . GLU B 1 266 ? 5.086 28.609 -13.945 1 94.06 266 GLU B CA 1
ATOM 4398 C C . GLU B 1 266 ? 6.562 28.984 -14.016 1 94.06 266 GLU B C 1
ATOM 4400 O O . GLU B 1 266 ? 7.18 28.891 -15.086 1 94.06 266 GLU B O 1
ATOM 4405 N N . THR B 1 267 ? 7.117 29.344 -12.883 1 92.62 267 THR B N 1
ATOM 4406 C CA . THR B 1 267 ? 8.516 29.766 -12.867 1 92.62 267 THR B CA 1
ATOM 4407 C C . THR B 1 267 ? 9.422 28.594 -12.477 1 92.62 267 THR B C 1
ATOM 4409 O O . THR B 1 267 ? 10.609 28.797 -12.211 1 92.62 267 THR B O 1
ATOM 4412 N N . GLY B 1 268 ? 8.859 27.391 -12.359 1 90.75 268 GLY B N 1
ATOM 4413 C CA . GLY B 1 268 ? 9.656 26.188 -12.227 1 90.75 268 GLY B CA 1
ATOM 4414 C C . GLY B 1 268 ? 9.883 25.781 -10.781 1 90.75 268 GLY B C 1
ATOM 4415 O O . GLY B 1 268 ? 10.945 25.266 -10.438 1 90.75 268 GLY B O 1
ATOM 4416 N N . SER B 1 269 ? 8.977 25.969 -9.859 1 93.56 269 SER B N 1
ATOM 4417 C CA . SER B 1 269 ? 9.078 25.594 -8.453 1 93.56 269 SER B CA 1
ATOM 4418 C C . SER B 1 269 ? 8.695 24.125 -8.25 1 93.56 269 SER B C 1
ATOM 4420 O O . SER B 1 269 ? 7.508 23.797 -8.195 1 93.56 269 SER B O 1
ATOM 4422 N N . PRO B 1 270 ? 9.664 23.266 -8.008 1 93.25 270 PRO B N 1
ATOM 4423 C CA . PRO B 1 270 ? 9.305 21.875 -7.719 1 93.25 270 PRO B CA 1
ATOM 4424 C C . PRO B 1 270 ? 8.531 21.719 -6.414 1 93.25 270 PRO B C 1
ATOM 4426 O O . PRO B 1 270 ? 7.676 20.844 -6.297 1 93.25 270 PRO B O 1
ATOM 4429 N N . THR B 1 271 ? 8.828 22.625 -5.512 1 95.5 271 THR B N 1
ATOM 4430 C CA . THR B 1 271 ? 8.125 22.578 -4.234 1 95.5 271 THR B CA 1
ATOM 4431 C C . THR B 1 271 ? 6.648 22.938 -4.418 1 95.5 271 THR B C 1
ATOM 4433 O O . THR B 1 271 ? 5.777 22.312 -3.807 1 95.5 271 THR B O 1
ATOM 4436 N N . GLY B 1 272 ? 6.418 23.938 -5.215 1 95.88 272 GLY B N 1
ATOM 4437 C CA . GLY B 1 272 ? 5.043 24.281 -5.527 1 95.88 272 GLY B CA 1
ATOM 4438 C C . GLY B 1 272 ? 4.281 23.172 -6.219 1 95.88 272 GLY B C 1
ATOM 4439 O O . GLY B 1 272 ? 3.117 22.922 -5.902 1 95.88 272 GLY B O 1
ATOM 4440 N N . GLU B 1 273 ? 4.926 22.516 -7.109 1 95.12 273 GLU B N 1
ATOM 4441 C CA . GLU B 1 273 ? 4.305 21.391 -7.809 1 95.12 273 GLU B CA 1
ATOM 4442 C C . GLU B 1 273 ? 3.953 20.266 -6.848 1 95.12 273 GLU B C 1
ATOM 4444 O O . GLU B 1 273 ? 2.852 19.719 -6.898 1 95.12 273 GLU B O 1
ATOM 4449 N N . ALA B 1 274 ? 4.879 19.891 -6.035 1 96.44 274 ALA B N 1
ATOM 4450 C CA . ALA B 1 274 ? 4.656 18.812 -5.07 1 96.44 274 ALA B CA 1
ATOM 4451 C C . ALA B 1 274 ? 3.498 19.156 -4.137 1 96.44 274 ALA B C 1
ATOM 4453 O O . ALA B 1 274 ? 2.65 18.297 -3.863 1 96.44 274 ALA B O 1
ATOM 4454 N N . LEU B 1 275 ? 3.498 20.359 -3.688 1 97.19 275 LEU B N 1
ATOM 4455 C CA . LEU B 1 275 ? 2.445 20.797 -2.771 1 97.19 275 LEU B CA 1
ATOM 4456 C C . LEU B 1 275 ? 1.079 20.734 -3.449 1 97.19 275 LEU B C 1
ATOM 4458 O O . LEU B 1 275 ? 0.098 20.297 -2.842 1 97.19 275 LEU B O 1
ATOM 4462 N N . GLY B 1 276 ? 1.019 21.234 -4.668 1 96.75 276 GLY B N 1
ATOM 4463 C CA . GLY B 1 276 ? -0.219 21.141 -5.426 1 96.75 276 GLY B CA 1
ATOM 4464 C C . GLY B 1 276 ? -0.699 19.703 -5.602 1 96.75 276 GLY B C 1
ATOM 4465 O O . GLY B 1 276 ? -1.89 19.422 -5.449 1 96.75 276 GLY B O 1
ATOM 4466 N N . ARG B 1 277 ? 0.173 18.812 -5.875 1 96.69 277 ARG B N 1
ATOM 4467 C CA . ARG B 1 277 ? -0.156 17.406 -6.039 1 96.69 277 ARG B CA 1
ATOM 4468 C C . ARG B 1 277 ? -0.653 16.797 -4.73 1 96.69 277 ARG B C 1
ATOM 4470 O O . ARG B 1 277 ? -1.613 16.031 -4.723 1 96.69 277 ARG B O 1
ATOM 4477 N N . ILE B 1 278 ? -0.019 17.172 -3.643 1 97.81 278 ILE B N 1
ATOM 4478 C CA . ILE B 1 278 ? -0.44 16.672 -2.338 1 97.81 278 ILE B CA 1
ATOM 4479 C C . ILE B 1 278 ? -1.883 17.094 -2.064 1 97.81 278 ILE B C 1
ATOM 4481 O O . ILE B 1 278 ? -2.713 16.266 -1.677 1 97.81 278 ILE B O 1
ATOM 4485 N N . GLY B 1 279 ? -2.158 18.344 -2.275 1 97.62 279 GLY B N 1
ATOM 4486 C CA . GLY B 1 279 ? -3.506 18.844 -2.043 1 97.62 279 GLY B CA 1
ATOM 4487 C C . GLY B 1 279 ? -4.555 18.141 -2.887 1 97.62 279 GLY B C 1
ATOM 4488 O O . GLY B 1 279 ? -5.57 17.672 -2.365 1 97.62 279 GLY B O 1
ATOM 4489 N N . GLU B 1 280 ? -4.258 18.062 -4.145 1 96.44 280 GLU B N 1
ATOM 4490 C CA . GLU B 1 280 ? -5.188 17.422 -5.07 1 96.44 280 GLU B CA 1
ATOM 4491 C C . GLU B 1 280 ? -5.398 15.953 -4.711 1 96.44 280 GLU B C 1
ATOM 4493 O O . GLU B 1 280 ? -6.531 15.461 -4.715 1 96.44 280 GLU B O 1
ATOM 4498 N N . TRP B 1 281 ? -4.355 15.289 -4.469 1 96.81 281 TRP B N 1
ATOM 4499 C CA . TRP B 1 281 ? -4.387 13.867 -4.156 1 96.81 281 TRP B CA 1
ATOM 4500 C C . TRP B 1 281 ? -5.199 13.602 -2.895 1 96.81 281 TRP B C 1
ATOM 4502 O O . TRP B 1 281 ? -6.117 12.781 -2.9 1 96.81 281 TRP B O 1
ATOM 4512 N N . LEU B 1 282 ? -4.91 14.328 -1.851 1 96.12 282 LEU B N 1
ATOM 4513 C CA . LEU B 1 282 ? -5.531 14.07 -0.558 1 96.12 282 LEU B CA 1
ATOM 4514 C C . LEU B 1 282 ? -7.012 14.438 -0.584 1 96.12 282 LEU B C 1
ATOM 4516 O O . LEU B 1 282 ? -7.848 13.703 -0.05 1 96.12 282 LEU B O 1
ATOM 4520 N N . VAL B 1 283 ? -7.344 15.547 -1.147 1 94.81 283 VAL B N 1
ATOM 4521 C CA . VAL B 1 283 ? -8.75 15.93 -1.227 1 94.81 283 VAL B CA 1
ATOM 4522 C C . VAL B 1 283 ? -9.531 14.891 -2.031 1 94.81 283 VAL B C 1
ATOM 4524 O O . VAL B 1 283 ? -10.602 14.453 -1.611 1 94.81 283 VAL B O 1
ATOM 4527 N N . THR B 1 284 ? -8.961 14.461 -3.139 1 92.69 284 THR B N 1
ATOM 4528 C CA . THR B 1 284 ? -9.609 13.438 -3.951 1 92.69 284 THR B CA 1
ATOM 4529 C C . THR B 1 284 ? -9.734 12.125 -3.174 1 92.69 284 THR B C 1
ATOM 4531 O O . THR B 1 284 ? -10.797 11.508 -3.162 1 92.69 284 THR B O 1
ATOM 4534 N N . PHE B 1 285 ? -8.742 11.727 -2.549 1 93.5 285 PHE B N 1
ATOM 4535 C CA . PHE B 1 285 ? -8.703 10.477 -1.794 1 93.5 285 PHE B CA 1
ATOM 4536 C C . PHE B 1 285 ? -9.781 10.469 -0.718 1 93.5 285 PHE B C 1
ATOM 4538 O O . PHE B 1 285 ? -10.555 9.516 -0.618 1 93.5 285 PHE B O 1
ATOM 4545 N N . TYR B 1 286 ? -9.852 11.508 0.041 1 89.81 286 TYR B N 1
ATOM 4546 C CA . TYR B 1 286 ? -10.805 11.562 1.14 1 89.81 286 TYR B CA 1
ATOM 4547 C C . TYR B 1 286 ? -12.234 11.664 0.615 1 89.81 286 TYR B C 1
ATOM 4549 O O . TYR B 1 286 ? -13.148 11.039 1.158 1 89.81 286 TYR B O 1
ATOM 4557 N N . LEU B 1 287 ? -12.414 12.344 -0.374 1 86.19 287 LEU B N 1
ATOM 4558 C CA . LEU B 1 287 ? -13.766 12.492 -0.907 1 86.19 287 LEU B CA 1
ATOM 4559 C C . LEU B 1 287 ? -14.266 11.172 -1.492 1 86.19 287 LEU B C 1
ATOM 4561 O O . LEU B 1 287 ? -15.461 10.891 -1.473 1 86.19 287 LEU B O 1
ATOM 4565 N N . LEU B 1 288 ? -13.328 10.336 -1.93 1 85.25 288 LEU B N 1
ATOM 4566 C CA . LEU B 1 288 ? -13.734 9.086 -2.564 1 85.25 288 LEU B CA 1
ATOM 4567 C C . LEU B 1 288 ? -13.727 7.938 -1.562 1 85.25 288 LEU B C 1
ATOM 4569 O O . LEU B 1 288 ? -14.383 6.918 -1.773 1 85.25 288 LEU B O 1
ATOM 4573 N N . THR B 1 289 ? -12.852 7.879 -0.634 1 74.75 289 THR B N 1
ATOM 4574 C CA . THR B 1 289 ? -12.82 6.809 0.357 1 74.75 289 THR B CA 1
ATOM 4575 C C . THR B 1 289 ? -14.086 6.82 1.211 1 74.75 289 THR B C 1
ATOM 4577 O O . THR B 1 289 ? -14.57 5.766 1.629 1 74.75 289 THR B O 1
ATOM 4580 N N . ASP B 1 290 ? -14.695 7.941 1.611 1 55.75 290 ASP B N 1
ATOM 4581 C CA . ASP B 1 290 ? -15.883 8.18 2.42 1 55.75 290 ASP B CA 1
ATOM 4582 C C . ASP B 1 290 ? -17.125 7.582 1.76 1 55.75 290 ASP B C 1
ATOM 4584 O O . ASP B 1 290 ? -17.984 7.02 2.439 1 55.75 290 ASP B O 1
ATOM 4588 N N . ALA B 1 291 ? -17.5 7.895 0.506 1 43.94 291 ALA B N 1
ATOM 4589 C CA . ALA B 1 291 ? -18.766 7.461 -0.078 1 43.94 291 ALA B CA 1
ATOM 4590 C C . ALA B 1 291 ? -19 5.977 0.187 1 43.94 291 ALA B C 1
ATOM 4592 O O . ALA B 1 291 ? -20.141 5.562 0.432 1 43.94 291 ALA B O 1
ATOM 4593 N N . ARG B 1 292 ? -18.125 4.945 -0.091 1 40.03 292 ARG B N 1
ATOM 4594 C CA . ARG B 1 292 ? -18.406 3.518 -0.01 1 40.03 292 ARG B CA 1
ATOM 4595 C C . ARG B 1 292 ? -18.125 2.984 1.392 1 40.03 292 ARG B C 1
ATOM 4597 O O . ARG B 1 292 ? -18.297 1.79 1.652 1 40.03 292 ARG B O 1
ATOM 4604 N N . LEU B 1 293 ? -17.328 3.586 2.373 1 37.38 293 LEU B N 1
ATOM 4605 C CA . LEU B 1 293 ? -17.328 3.006 3.711 1 37.38 293 LEU B CA 1
ATOM 4606 C C . LEU B 1 293 ? -18.75 2.861 4.246 1 37.38 293 LEU B C 1
ATOM 4608 O O . LEU B 1 293 ? -18.969 2.139 5.219 1 37.38 293 LEU B O 1
ATOM 4612 N N . GLN B 1 294 ? -19.719 3.654 3.939 1 34.56 294 GLN B N 1
ATOM 4613 C CA . GLN B 1 294 ? -21.141 3.602 4.309 1 34.56 294 GLN B CA 1
ATOM 4614 C C . GLN B 1 294 ? -21.812 2.371 3.713 1 34.56 294 GLN B C 1
ATOM 4616 O O . GLN B 1 294 ? -22.875 1.959 4.176 1 34.56 294 GLN B O 1
ATOM 4621 N N . GLY B 1 295 ? -21.562 1.801 2.578 1 33.91 295 GLY B N 1
ATOM 4622 C CA . GLY B 1 295 ? -22.422 0.747 2.07 1 33.91 295 GLY B CA 1
ATOM 4623 C C . GLY B 1 295 ? -22.359 -0.529 2.887 1 33.91 295 GLY B C 1
ATOM 4624 O O . GLY B 1 295 ? -23.078 -1.486 2.619 1 33.91 295 GLY B O 1
ATOM 4625 N N . GLY B 1 296 ? -21.312 -0.919 3.533 1 30.17 296 GLY B N 1
ATOM 4626 C CA . GLY B 1 296 ? -21.375 -2.246 4.125 1 30.17 296 GLY B CA 1
ATOM 4627 C C . GLY B 1 296 ? -22.078 -2.273 5.469 1 30.17 296 GLY B C 1
ATOM 4628 O O . GLY B 1 296 ? -21.922 -3.229 6.234 1 30.17 296 GLY B O 1
ATOM 4629 N N . GLY B 1 297 ? -22.625 -1.168 6.059 1 28.31 297 GLY B N 1
ATOM 4630 C CA . GLY B 1 297 ? -23.375 -1.484 7.266 1 28.31 297 GLY B CA 1
ATOM 4631 C C . GLY B 1 297 ? -24.562 -2.4 7.016 1 28.31 297 GLY B C 1
ATOM 4632 O O . GLY B 1 297 ? -25 -2.555 5.875 1 28.31 297 GLY B O 1
ATOM 4633 N N . PRO B 1 298 ? -24.953 -3.408 7.934 1 26.98 298 PRO B N 1
ATOM 4634 C CA . PRO B 1 298 ? -26.188 -4.188 7.902 1 26.98 298 PRO B CA 1
ATOM 4635 C C . PRO B 1 298 ? -27.406 -3.34 7.547 1 26.98 298 PRO B C 1
ATOM 4637 O O . PRO B 1 298 ? -27.359 -2.111 7.668 1 26.98 298 PRO B O 1
ATOM 4640 N N . GLY B 1 299 ? -28.422 -3.809 6.707 1 27.27 299 GLY B N 1
ATOM 4641 C CA . GLY B 1 299 ? -29.812 -3.482 6.457 1 27.27 299 GLY B CA 1
ATOM 4642 C C . GLY B 1 299 ? -30.547 -2.969 7.688 1 27.27 299 GLY B C 1
ATOM 4643 O O . GLY B 1 299 ? -30.391 -3.527 8.773 1 27.27 299 GLY B O 1
ATOM 4644 N N . ARG B 1 300 ? -30.828 -1.76 7.812 1 27.66 300 ARG B N 1
ATOM 4645 C CA . ARG B 1 300 ? -31.891 -1.372 8.727 1 27.66 300 ARG B CA 1
ATOM 4646 C C . ARG B 1 300 ? -33.094 -2.316 8.602 1 27.66 300 ARG B C 1
ATOM 4648 O O . ARG B 1 300 ? -33.656 -2.459 7.527 1 27.66 300 ARG B O 1
ATOM 4655 N N . ARG B 1 301 ? -33.344 -3.285 9.492 1 25.47 301 ARG B N 1
ATOM 4656 C CA . ARG B 1 301 ? -34.625 -3.912 9.742 1 25.47 301 ARG B CA 1
ATOM 4657 C C . ARG B 1 301 ? -35.75 -2.879 9.727 1 25.47 301 ARG B C 1
ATOM 4659 O O . ARG B 1 301 ? -35.688 -1.865 10.422 1 25.47 301 ARG B O 1
ATOM 4666 N N . ALA B 1 302 ? -36.562 -2.832 8.711 1 30.39 302 ALA B N 1
ATOM 4667 C CA . ALA B 1 302 ? -37.875 -2.17 8.586 1 30.39 302 ALA B CA 1
ATOM 4668 C C . ALA B 1 302 ? -38.688 -2.293 9.883 1 30.39 302 ALA B C 1
ATOM 4670 O O . ALA B 1 302 ? -38.844 -3.393 10.406 1 30.39 302 ALA B O 1
ATOM 4671 N N . ALA B 1 303 ? -38.688 -1.251 10.672 1 26.08 303 ALA B N 1
ATOM 4672 C CA . ALA B 1 303 ? -39.625 -1.28 11.797 1 26.08 303 ALA B CA 1
ATOM 4673 C C . ALA B 1 303 ? -41 -1.771 11.344 1 26.08 303 ALA B C 1
ATOM 4675 O O . ALA B 1 303 ? -41.469 -1.403 10.273 1 26.08 303 ALA B O 1
ATOM 4676 N N . PRO B 1 304 ? -41.5 -2.924 11.82 1 27.97 304 PRO B N 1
ATOM 4677 C CA . PRO B 1 304 ? -42.844 -3.408 11.5 1 27.97 304 PRO B CA 1
ATOM 4678 C C . PRO B 1 304 ? -43.906 -2.342 11.703 1 27.97 304 PRO B C 1
ATOM 4680 O O . PRO B 1 304 ? -43.719 -1.426 12.516 1 27.97 304 PRO B O 1
ATOM 4683 N N . ALA B 1 305 ? -44.625 -2.008 10.656 1 30 305 ALA B N 1
ATOM 4684 C CA . ALA B 1 305 ? -45.812 -1.137 10.648 1 30 305 ALA B CA 1
ATOM 4685 C C . ALA B 1 305 ? -46.656 -1.354 11.891 1 30 305 ALA B C 1
ATOM 4687 O O . ALA B 1 305 ? -46.781 -2.479 12.383 1 30 305 ALA B O 1
ATOM 4688 N N . PRO B 1 306 ? -46.688 -0.308 12.695 1 29.14 306 PRO B N 1
ATOM 4689 C CA . PRO B 1 306 ? -47.562 -0.405 13.867 1 29.14 306 PRO B CA 1
ATOM 4690 C C . PRO B 1 306 ? -48.906 -1.076 13.562 1 29.14 306 PRO B C 1
ATOM 4692 O O . PRO B 1 306 ? -49.406 -0.95 12.445 1 29.14 306 PRO B O 1
ATOM 4695 N N . ILE B 1 307 ? -49.125 -2.244 14.125 1 26.31 307 ILE B N 1
ATOM 4696 C CA . ILE B 1 307 ? -50.406 -2.945 14.141 1 26.31 307 ILE B CA 1
ATOM 4697 C C . ILE B 1 307 ? -51.5 -1.964 14.484 1 26.31 307 ILE B C 1
ATOM 4699 O O . ILE B 1 307 ? -51.438 -1.235 15.477 1 26.31 307 ILE B O 1
ATOM 4703 N N . ALA B 1 308 ? -52.281 -1.501 13.422 1 36.19 308 ALA B N 1
ATOM 4704 C CA . ALA B 1 308 ? -53.562 -0.791 13.547 1 36.19 308 ALA B CA 1
ATOM 4705 C C . ALA B 1 308 ? -54.375 -1.322 14.719 1 36.19 308 ALA B C 1
ATOM 4707 O O . ALA B 1 308 ? -54.719 -2.504 14.75 1 36.19 308 ALA B O 1
ATOM 4708 N N . THR B 1 309 ? -54 -0.755 15.953 1 25.12 309 THR B N 1
ATOM 4709 C CA . THR B 1 309 ? -55.188 -0.9 16.828 1 25.12 309 THR B CA 1
ATOM 4710 C C . THR B 1 309 ? -56.344 -0.046 16.328 1 25.12 309 THR B C 1
ATOM 4712 O O . THR B 1 309 ? -56.125 1.063 15.828 1 25.12 309 THR B O 1
#

Secondary structure (DSSP, 8-state):
--------HHHHHHHHHHHHHHHHHHHHHHHHHHHH-HHHHT-HHHHHHHHHHHHHH-TT--HHHHHHHHHHHHHHHHHHHHHHHH--SHHHHHHHHHHHHHHHTTPPPPTT-HHHHHHHHHHHHHHTSTTHHHHHHHHHHHHHHHHHHHHHHHHHHHHHHTTPPPPPHHHHHTTGGGG-HHHHHHHHHHHH--TTHHHHHHHHHHHHHHHHHHHHHHHHHHHHHHHTTSTT---TTTTT--HHHHHHHHHHHHHHHHHHHHHHHHTT-HHHHHHHHHHHHHHHHHHHHHHHHTTTS------------/--------HHHHHHHHHHHHHHHHHHHHHHHHHHHH-HHHHT-HHHHHHHHHHHHHH-TT--HHHHHHHHHHHHHHHHHHHHHHHH--SHHHHHHHHHHHHHHHTTPPPPTT-HHHHHHHHHHHHHHTSTTHHHHHHHHHHHHHHHHHHHHHHHHHHHHHHTTPPPPPHHHHHTTGGGG-HHHHHHHHHHHH--TTHHHHHHHHHHHHHHHHHHHHHHHHHHHHHHHTTSTT---TTTTT--HHHHHHHHHHHHHHHHHHHHHHHHTT-HHHHHHHHHHHHHHHHHHHHHHHHSTTS------------

Sequence (618 aa):
MTATTSPNPAATTGSARTAVRVVRLLRALRRWAAEVGPSFADAVEIDEVSAMVLVDAGPHAPTGELLAPAMTAVWMQVADDHVDRFTHDQAEFDGLIQRWRSVSAGARPTPGDPLERGLADLVRRLRTAPRYPSLFPVWRRSFGRMLDAWVFEQTTATRLARGEPAPSIESYLAHHHSFGLRPIVLAWWVTAGGDDLPDALEALLAALDEIETAVRLANDLVMADRARTEPGSVDALLLGADATWVSDRATEHLRRGHDLLAPLIETGSPTGEALGRIGEWLVTFYLLTDARLQGGGPGRRAAPAPIATMTATTSPNPAATTGSARTAVRVVRLLRALRRWAAEVGPSFADAVEIDEVSAMVLVDAGPHAPTGELLAPAMTAVWMQVADDHVDRFTHDQAEFDGLIQRWRSVSAGARPTPGDPLERGLADLVRRLRTAPRYPSLFPVWRRSFGRMLDAWVFEQTTATRLARGEPAPSIESYLAHHHSFGLRPIVLAWWVTAGGDDLPDALEALLAALDEIETAVRLANDLVMADRARTEPGSVDALLLGADATWVSDRATEHLRRGHDLLAPLIETGSPTGEALGRIGEWLVTFYLLTDARLQGGGPGRRAAPAPIAT

pLDDT: mean 86.07, std 18.88, range [21.92, 98.44]

Organism: NCBI:txid927661

Foldseek 3Di:
DPPPCDPPVVVVVLVVVLVVLLVVLLVVQCVVQVVLDDLLNPLNVLSNLLSNLLCQLCVPDHSVLSNLLSLQSSLLVSVVVCCQPPPDDLVVLVVVLVLLLCLLVPDDDDPPDSSSVSSNVSSVLLCPAPQNVPQSVVLSVLVNLLSVLVSVLQVQLVCVVVVHAHDDLVVNLVSLSVVVVRNSLSSSCSHPNDPLCPVCVVLLVVLLSLLSSLLLLLLLLQCVVVCVVRRRGDGSVVNPDDNVVSNVSSVVSLVVSLVSLVVVVVVPHSSSSSSNSSSVVSSVCSNPVRPPVPPPDDDDDDDPDPPDD/DPPPCDPPVVVVVLVVVLVVLLVVLLVVQCVVQVVLDDLLNPLNVLSNLLSNLLCQLCVPDHSVLSNLLSLQSSLLVSVVVCCQPPPDDLVVLVVVLVLLLCLLVPDDDDPPDSSSVSSNVSSVLLCPAPQNVPQSVVLSVLVNLLSVLVSVLQVQLVCVVVVHAHDDLVVNLVSLSVVVVVNSLSSSCSHPNDPLCPVCVVLLVVLLSLLSSLLLLLLLLQCVVVCVVRRRGDGSVVNPDDNVVSNVSSVVSLVVSLVSLVVVVVVPHSSSSSSNSSSVVSSVVSNPVRPPVPPPDDDDDDDPDPDDD

Solvent-accessible surface area (backbone atoms only — not comparable to full-atom values): 32558 Å² total; per-residue (Å²): 133,75,84,73,75,61,78,51,62,63,58,38,44,50,52,19,53,51,47,40,53,30,51,52,38,43,50,54,50,49,56,51,20,64,71,45,34,70,70,52,60,68,47,53,67,57,44,50,54,42,29,49,50,49,45,65,30,33,77,82,56,56,59,78,53,50,42,51,21,39,49,44,50,42,49,51,51,45,51,51,50,45,43,73,73,68,47,86,47,68,67,62,43,51,50,51,52,52,51,51,54,41,23,63,73,68,42,79,51,59,88,90,38,41,68,43,43,47,44,35,54,52,41,53,53,40,67,74,21,86,34,20,87,77,37,42,66,57,31,47,52,42,44,49,48,19,52,52,2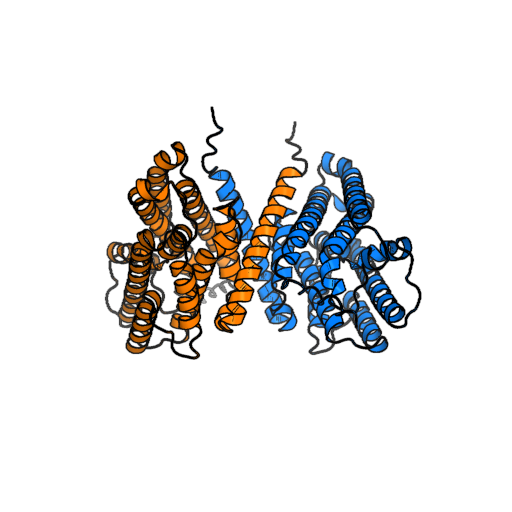0,47,48,51,36,50,52,50,28,55,38,44,75,72,66,43,82,75,70,54,66,66,61,52,57,74,34,34,45,48,68,41,55,62,37,20,54,37,39,26,41,20,53,56,49,60,88,57,43,80,86,40,42,68,55,51,52,54,20,48,52,27,22,37,42,11,36,39,36,24,43,31,66,33,39,47,69,50,44,74,69,38,91,61,63,71,44,55,52,81,61,66,47,52,69,64,55,40,53,51,49,17,52,48,26,38,51,51,16,45,60,53,30,46,68,44,39,76,74,66,26,66,67,40,40,25,51,49,37,42,39,50,22,49,32,49,27,31,58,58,48,33,70,63,68,64,68,74,62,82,80,78,76,74,75,73,72,76,75,81,124,132,7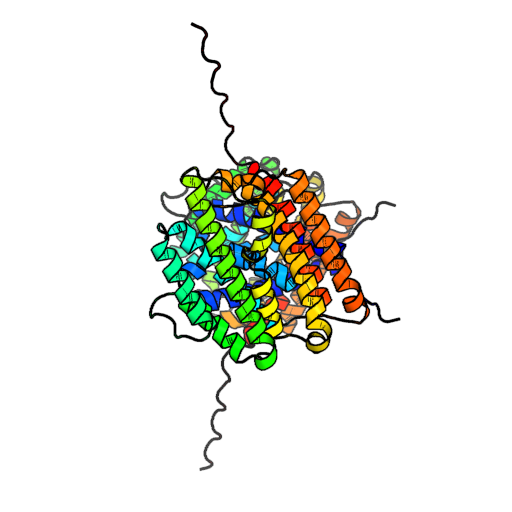4,83,74,74,62,77,50,62,65,58,37,43,50,50,21,53,52,48,40,52,30,50,52,38,43,51,54,50,48,55,51,19,64,70,45,33,70,70,51,60,67,46,53,66,57,44,51,52,42,30,49,49,50,45,64,31,34,78,82,57,56,59,80,53,51,42,52,20,38,49,44,50,43,49,51,50,43,52,52,51,43,44,73,72,68,48,87,47,68,65,61,45,51,50,52,51,51,51,52,55,40,23,63,72,67,42,79,52,59,89,89,39,40,67,44,42,46,46,35,52,52,41,54,53,39,65,74,21,85,34,20,87,78,36,41,66,58,32,48,51,42,44,48,47,20,53,52,22,43,50,51,38,49,51,49,27,52,38,44,76,70,67,42,82,75,68,53,66,66,62,52,57,75,35,34,46,47,69,41,55,62,36,21,53,38,38,27,41,20,53,56,51,60,87,58,42,80,86,38,42,67,55,50,52,54,20,47,52,28,23,37,42,10,36,38,36,25,44,33,65,36,38,49,68,49,43,73,69,38,91,61,62,71,43,57,53,80,61,65,47,50,70,65,57,40,53,53,49,17,52,49,26,38,51,52,15,46,59,54,30,46,67,42,40,75,73,68,25,66,65,38,40,23,51,49,36,39,40,50,22,49,31,48,28,30,56,56,50,34,70,63,69,64,67,74,60,81,79,78,77,73,75,73,74,78,76,83,123

InterPro domains:
  IPR008949 Isoprenoid synthase domain superfamily [G3DSA:1.10.600.10] (15-239)
  IPR008949 Isoprenoid synthase domain superfamily [SSF48576] (26-222)

Radius of gyration: 26.69 Å; Cα contacts (8 Å, |Δi|>4): 779; chains: 2; bounding box: 111×69×68 Å